Protein AF-0000000082577921 (afdb_homodimer)

InterPro domains:
  IPR001647 DNA-binding HTH domain, TetR-type [PF00440] (16-62)
  IPR001647 DNA-binding HTH domain, TetR-type [PR00455] (16-29)
  IPR001647 DNA-binding HTH domain, TetR-type [PR00455] (37-60)
  IPR001647 DNA-binding HTH domain, TetR-type [PS50977] (10-70)
  IPR009057 Homedomain-like superfamily [SSF46689] (1-70)
  IPR036271 Tetracyclin repressor-like, C-terminal domain superfamily [SSF48498] (94-189)
  IPR050109 HTH-type, TetR-like transcriptional regulator [PTHR30055] (5-192)

Nearest PDB structures (foldseek):
  2g3b-assembly1_B  TM=8.325E-01  e=2.783E-06  Rhodococcus jostii RHA1
  8fw8-assembly1_A  TM=7.664E-01  e=1.952E-04  Neisseria gonorrhoeae
  8fw8-assembly2_D  TM=7.445E-01  e=2.045E-04  Neisseria gonorrhoeae
  2d6y-assembly1_A  TM=6.571E-01  e=1.545E-04  Streptomyces coelicolor A3(2)
  6o6o-assembly1_B  TM=5.764E-01  e=5.454E-04  Mycobacterium tuberculosis

Foldseek 3Di:
DPDCPPVNLVVLLVLLLVLQVVQCLVPNDVRDDLVSSCVSSVHDSVVVCVNPVDSVSSVLVSLVVLLPQLDAADQPALLSNLVSLLSRQAVVLLPLSSLRRVVRLVVCCVVPVSSVVSVVVSLVVQLVRQLVSLVVCCVVVRWAVPFDSNVLSVVSSCLSNVSSNVCNVPSPDDSVVSSVVSSVSSCVRTPHD/DPDCPPVNLVVLLVLLLVLQVVQCLVPNDVRDDLVSSCVSSVHDSVVVCVNPVDPVSSVLVSLVVLLVQLDAADQPALLSNLVSLLSRQAVVLLPLSSLRNVVRLVVCCVVPVSSVVSVVVSLVVQLVRQLVSLVVCCVVVRWAVPFDSNVLSVVSSCLSNVSSNVCNVPSPDDSVVSSVVSSVSSCVRTPHD

Solvent-accessible surface area (backbone atoms only — not comparable to full-atom values): 19885 Å² total; per-residue (Å²): 126,86,74,73,44,75,62,53,51,50,50,50,49,49,47,46,39,54,25,38,51,51,39,28,43,73,57,24,69,87,67,46,45,70,66,56,29,24,62,66,52,70,48,51,69,68,62,48,49,74,76,32,88,39,68,64,55,44,51,48,49,38,51,52,50,58,58,63,67,40,64,83,79,46,47,88,40,66,66,44,28,27,50,32,48,35,60,39,64,41,56,72,34,54,50,49,41,45,14,41,36,53,42,44,51,47,47,47,20,68,82,28,68,69,48,22,51,50,51,44,51,53,51,48,49,51,21,49,49,45,16,51,32,43,46,51,26,30,75,69,65,68,23,30,80,83,47,56,32,67,56,51,8,51,52,50,44,19,34,48,45,5,50,36,55,46,29,34,61,48,54,87,62,58,65,67,58,51,44,50,50,43,38,49,54,49,45,46,61,29,49,65,130,124,85,73,73,45,73,62,54,49,51,50,50,50,50,46,46,39,53,26,37,52,51,40,29,43,74,57,24,70,87,68,46,46,70,66,56,31,23,63,67,50,69,49,51,70,69,63,46,48,76,77,33,91,40,70,65,55,44,51,50,49,39,53,51,51,59,58,63,67,39,65,82,78,46,48,90,39,66,68,45,28,24,49,32,47,36,62,39,65,42,56,73,33,56,50,49,41,44,14,41,35,52,41,44,50,47,46,48,20,68,82,28,67,69,47,23,51,50,51,46,51,52,51,49,50,50,21,49,48,45,16,50,34,44,46,51,26,30,75,69,65,68,23,30,80,83,48,56,31,66,56,51,8,52,52,50,45,18,33,49,45,5,51,36,56,46,29,34,61,49,55,87,62,56,65,67,58,53,45,51,49,43,38,49,53,50,44,46,60,30,47,64,131

Radius of gyration: 23.14 Å; Cα contacts (8 Å, |Δi|>4): 503; chains: 2; bounding box: 84×57×41 Å

Sequence (386 aa):
MPRLTEATAAKRRMHILDATAHCLFERGLLATSVDNVCTQAGISKGAFYSHFPSRDALIHAVTDMLAAELGPIEDGSIATLADSVFERRIAPALPPAHARFGIEVTAASTGDSGLRERNTANLERLRHAVEAAAHRLIAAGKARADADAATVGWLVQAHVMGVLCRNAVWPAQDAAALRRGTHLLLESLLAPVMPRLTEATAAKRRMHILDATAHCLFERGLLATSVDNVCTQAGISKGAFYSHFPSRDALIHAVTDMLAAELGPIEDGSIATLADSVFERRIAPALPPAHARFGIEVTAASTGDSGLRERNTANLERLRHAVEAAAHRLIAAGKARADADAATVGWLVQAHVMGVLCRNAVWPAQDAAALRRGTHLLLESLLAPV

pLDDT: mean 91.68, std 8.65, range [41.19, 98.38]

Structure (mmCIF, N/CA/C/O backbone):
data_AF-0000000082577921-model_v1
#
loop_
_entity.id
_entity.type
_entity.pdbx_description
1 polymer 'AcrR family transcriptional regulator'
#
loop_
_atom_site.group_PDB
_atom_site.id
_atom_site.type_symbol
_atom_site.label_atom_id
_atom_site.label_alt_id
_atom_site.label_comp_id
_atom_site.label_asym_id
_atom_site.label_entity_id
_atom_site.label_seq_id
_atom_site.pdbx_PDB_ins_code
_atom_site.Cartn_x
_atom_site.Cartn_y
_atom_site.Cartn_z
_atom_site.occupancy
_atom_site.B_iso_or_equiv
_atom_site.auth_seq_id
_atom_site.auth_comp_id
_atom_site.auth_asym_id
_atom_site.auth_atom_id
_atom_site.pdbx_PDB_model_num
ATOM 1 N N . MET A 1 1 ? 44 -20.891 -14.898 1 41.19 1 MET A N 1
ATOM 2 C CA . MET A 1 1 ? 42.781 -20.172 -15.273 1 41.19 1 MET A CA 1
ATOM 3 C C . MET A 1 1 ? 42.656 -18.875 -14.492 1 41.19 1 MET A C 1
ATOM 5 O O . MET A 1 1 ? 42.75 -18.875 -13.266 1 41.19 1 MET A O 1
ATOM 9 N N . PRO A 1 2 ? 43.031 -17.703 -14.812 1 48.19 2 PRO A N 1
ATOM 10 C CA . PRO A 1 2 ? 43.156 -16.516 -13.961 1 48.19 2 PRO A CA 1
ATOM 11 C C . PRO A 1 2 ? 42 -16.344 -12.992 1 48.19 2 PRO A C 1
ATOM 13 O O . PRO A 1 2 ? 40.844 -16.672 -13.328 1 48.19 2 PRO A O 1
ATOM 16 N N . ARG A 1 3 ? 42.156 -16.531 -11.703 1 49.5 3 ARG A N 1
ATOM 17 C CA . ARG A 1 3 ? 41.25 -16.359 -10.555 1 49.5 3 ARG A CA 1
ATOM 18 C C . ARG A 1 3 ? 40.344 -15.141 -10.742 1 49.5 3 ARG A C 1
ATOM 20 O O . ARG A 1 3 ? 40.844 -14.031 -10.969 1 49.5 3 ARG A O 1
ATOM 27 N N . LEU A 1 4 ? 39.094 -15.281 -11.359 1 59.53 4 LEU A N 1
ATOM 28 C CA . LEU A 1 4 ? 38.156 -14.164 -11.414 1 59.53 4 LEU A CA 1
ATOM 29 C C . LEU A 1 4 ? 38.375 -13.211 -10.242 1 59.53 4 LEU A C 1
ATOM 31 O O . LEU A 1 4 ? 38.25 -13.609 -9.078 1 59.53 4 LEU A O 1
ATOM 35 N N . THR A 1 5 ? 39.094 -12.172 -10.406 1 65.75 5 THR A N 1
ATOM 36 C CA . THR A 1 5 ? 39.312 -11.18 -9.359 1 65.75 5 THR A CA 1
ATOM 37 C C . THR A 1 5 ? 37.969 -10.781 -8.719 1 65.75 5 THR A C 1
ATOM 39 O O . THR A 1 5 ? 36.906 -10.969 -9.305 1 65.75 5 THR A O 1
ATOM 42 N N . GLU A 1 6 ? 38.125 -10.688 -7.387 1 71.69 6 GLU A N 1
ATOM 43 C CA . GLU A 1 6 ? 36.969 -10.242 -6.594 1 71.69 6 GLU A CA 1
ATOM 44 C C . GLU A 1 6 ? 36.188 -9.148 -7.312 1 71.69 6 GLU A C 1
ATOM 46 O O . GLU A 1 6 ? 34.969 -9.125 -7.273 1 71.69 6 GLU A O 1
ATOM 51 N N . ALA A 1 7 ? 36.875 -8.43 -8.07 1 75.12 7 ALA A N 1
ATOM 52 C CA . ALA A 1 7 ? 36.25 -7.316 -8.797 1 75.12 7 ALA A CA 1
ATOM 53 C C . ALA A 1 7 ? 35.438 -7.82 -9.984 1 75.12 7 ALA A C 1
ATOM 55 O O . ALA A 1 7 ? 34.344 -7.297 -10.266 1 75.12 7 ALA A O 1
ATOM 56 N N . THR A 1 8 ? 36 -8.703 -10.656 1 76.44 8 THR A N 1
ATOM 57 C CA . THR A 1 8 ? 35.312 -9.273 -11.805 1 76.44 8 THR A CA 1
ATOM 58 C C . THR A 1 8 ? 34.031 -10 -11.359 1 76.44 8 THR A C 1
ATOM 60 O O . THR A 1 8 ? 33 -9.883 -12.008 1 76.44 8 THR A O 1
ATOM 63 N N . ALA A 1 9 ? 34.188 -10.711 -10.289 1 82 9 ALA A N 1
ATOM 64 C CA . ALA A 1 9 ? 33.062 -11.43 -9.742 1 82 9 ALA A CA 1
ATOM 65 C C . ALA A 1 9 ? 31.953 -10.469 -9.32 1 82 9 ALA A C 1
ATOM 67 O O . ALA A 1 9 ? 30.766 -10.734 -9.555 1 82 9 ALA A O 1
ATOM 68 N N . ALA A 1 10 ? 32.406 -9.359 -8.773 1 85.62 10 ALA A N 1
ATOM 69 C CA . ALA A 1 10 ? 31.453 -8.344 -8.344 1 85.62 10 ALA A CA 1
ATOM 70 C C . ALA A 1 10 ? 30.766 -7.703 -9.539 1 85.62 10 ALA A C 1
ATOM 72 O O . ALA A 1 10 ? 29.562 -7.426 -9.5 1 85.62 10 ALA A O 1
ATOM 73 N N . LYS A 1 11 ? 31.438 -7.539 -10.523 1 89.12 11 LYS A N 1
ATOM 74 C CA . LYS A 1 11 ? 30.875 -6.961 -11.742 1 89.12 11 LYS A CA 1
ATOM 75 C C . LYS A 1 11 ? 29.875 -7.91 -12.391 1 89.12 11 LYS A C 1
ATOM 77 O O . LYS A 1 11 ? 28.812 -7.473 -12.859 1 89.12 11 LYS A O 1
ATOM 82 N N . ARG A 1 12 ? 30.188 -9.148 -12.391 1 89.69 12 ARG A N 1
ATOM 83 C CA . ARG A 1 12 ? 29.297 -10.148 -12.961 1 89.69 12 ARG A CA 1
ATOM 84 C C . ARG A 1 12 ? 28.016 -10.266 -12.141 1 89.69 12 ARG A C 1
ATOM 86 O O . ARG A 1 12 ? 26.922 -10.359 -12.695 1 89.69 12 ARG A O 1
ATOM 93 N N . ARG A 1 13 ? 28.266 -10.242 -10.93 1 93.06 13 ARG A N 1
ATOM 94 C CA . ARG A 1 13 ? 27.109 -10.312 -10.039 1 93.06 13 ARG A CA 1
ATOM 95 C C . ARG A 1 13 ? 26.156 -9.141 -10.281 1 93.06 13 ARG A C 1
ATOM 97 O O . ARG A 1 13 ? 24.938 -9.328 -10.375 1 93.06 13 ARG A O 1
ATOM 104 N N . MET A 1 14 ? 26.734 -7.957 -10.406 1 94.38 14 MET A N 1
ATOM 105 C CA . MET A 1 14 ? 25.922 -6.766 -10.664 1 94.38 14 MET A CA 1
ATOM 106 C C . MET A 1 14 ? 25.234 -6.863 -12.016 1 94.38 14 MET A C 1
ATOM 108 O O . MET A 1 14 ? 24.094 -6.434 -12.164 1 94.38 14 MET A O 1
ATOM 112 N N . HIS A 1 15 ? 25.891 -7.41 -12.891 1 95.5 15 HIS A N 1
ATOM 113 C CA . HIS A 1 15 ? 25.312 -7.625 -14.211 1 95.5 15 HIS A CA 1
ATOM 114 C C . HIS A 1 15 ? 24.094 -8.531 -14.133 1 95.5 15 HIS A C 1
ATOM 116 O O . HIS A 1 15 ? 23.062 -8.242 -14.75 1 95.5 15 HIS A O 1
ATOM 122 N N . ILE A 1 16 ? 24.203 -9.547 -13.391 1 96.44 16 ILE A N 1
ATOM 123 C CA . ILE A 1 16 ? 23.109 -10.484 -13.211 1 96.44 16 ILE A CA 1
ATOM 124 C C . ILE A 1 16 ? 21.953 -9.797 -12.484 1 96.44 16 ILE A C 1
ATOM 126 O O . ILE A 1 16 ? 20.797 -9.969 -12.859 1 96.44 16 ILE A O 1
ATOM 130 N N . LEU A 1 17 ? 22.297 -9.016 -11.523 1 97 17 LEU A N 1
ATOM 131 C CA . LEU A 1 17 ? 21.266 -8.312 -10.758 1 97 17 LEU A CA 1
ATOM 132 C C . LEU A 1 17 ? 20.531 -7.309 -11.641 1 97 17 LEU A C 1
ATOM 134 O O . LEU A 1 17 ? 19.297 -7.195 -11.562 1 97 17 LEU A O 1
ATOM 138 N N . ASP A 1 18 ? 21.25 -6.656 -12.484 1 96.75 18 ASP A N 1
ATOM 139 C CA . ASP A 1 18 ? 20.641 -5.699 -13.398 1 96.75 18 ASP A CA 1
ATOM 140 C C . ASP A 1 18 ? 19.703 -6.402 -14.383 1 96.75 18 ASP A C 1
ATOM 142 O O . ASP A 1 18 ? 18.594 -5.926 -14.648 1 96.75 18 ASP A O 1
ATOM 146 N N . ALA A 1 19 ? 20.125 -7.477 -14.867 1 97.25 19 ALA A N 1
ATOM 147 C CA . ALA A 1 19 ? 19.297 -8.281 -15.766 1 97.25 19 ALA A CA 1
ATOM 148 C C . ALA A 1 19 ? 18.047 -8.789 -15.055 1 97.25 19 ALA A C 1
ATOM 150 O O . ALA A 1 19 ? 16.969 -8.852 -15.656 1 97.25 19 ALA A O 1
ATOM 151 N N . THR A 1 20 ? 18.25 -9.195 -13.836 1 97 20 THR A N 1
ATOM 152 C CA . THR A 1 20 ? 17.141 -9.688 -13.047 1 97 20 THR A CA 1
ATOM 153 C C . THR A 1 20 ? 16.094 -8.586 -12.836 1 97 20 THR A C 1
ATOM 155 O O . THR A 1 20 ? 14.898 -8.812 -13.016 1 97 20 THR A O 1
ATOM 158 N N . ALA A 1 21 ? 16.578 -7.41 -12.484 1 95.94 21 ALA A N 1
ATOM 159 C CA . ALA A 1 21 ? 15.672 -6.277 -12.312 1 95.94 21 ALA A CA 1
ATOM 160 C C . ALA A 1 21 ? 14.867 -6.02 -13.578 1 95.94 21 ALA A C 1
ATOM 162 O O . ALA A 1 21 ? 13.656 -5.785 -13.516 1 95.94 21 ALA A O 1
ATOM 163 N N . HIS A 1 22 ? 15.508 -6.094 -14.664 1 95.88 22 HIS A N 1
ATOM 164 C CA . HIS A 1 22 ? 14.844 -5.91 -15.945 1 95.88 22 HIS A CA 1
ATOM 165 C C . HIS A 1 22 ? 13.734 -6.938 -16.141 1 95.88 22 HIS A C 1
ATOM 167 O O . HIS A 1 22 ? 12.609 -6.586 -16.5 1 95.88 22 HIS A O 1
ATOM 173 N N . CYS A 1 23 ? 14.008 -8.188 -15.891 1 96.31 23 CYS A N 1
ATOM 174 C CA . CYS A 1 23 ? 13.023 -9.25 -16.016 1 96.31 23 CYS A CA 1
ATOM 175 C C . CYS A 1 23 ? 11.852 -9.031 -15.07 1 96.31 23 CYS A C 1
ATOM 177 O O . CYS A 1 23 ? 10.695 -9.195 -15.453 1 96.31 23 CYS A O 1
ATOM 179 N N . LEU A 1 24 ? 12.188 -8.641 -13.891 1 94.56 24 LEU A N 1
ATOM 180 C CA . LEU A 1 24 ? 11.172 -8.453 -12.859 1 94.56 24 LEU A CA 1
ATOM 181 C C . LEU A 1 24 ? 10.234 -7.309 -13.227 1 94.56 24 LEU A C 1
ATOM 183 O O . LEU A 1 24 ? 9.016 -7.418 -13.055 1 94.56 24 LEU A O 1
ATOM 187 N N . PHE A 1 25 ? 10.758 -6.242 -13.734 1 92.56 25 PHE A N 1
ATOM 188 C CA . PHE A 1 25 ? 9.938 -5.098 -14.102 1 92.56 25 PHE A CA 1
ATOM 189 C C . PHE A 1 25 ? 9.141 -5.391 -15.367 1 92.56 25 PHE A C 1
ATOM 191 O O . PHE A 1 25 ? 8.008 -4.914 -15.523 1 92.56 25 PHE A O 1
ATOM 198 N N . GLU A 1 26 ? 9.641 -6.203 -16.188 1 91.06 26 GLU A N 1
ATOM 199 C CA . GLU A 1 26 ? 8.984 -6.523 -17.453 1 91.06 26 GLU A CA 1
ATOM 200 C C . GLU A 1 26 ? 7.906 -7.59 -17.25 1 91.06 26 GLU A C 1
ATOM 202 O O . GLU A 1 26 ? 6.805 -7.48 -17.797 1 91.06 26 GLU A O 1
ATOM 207 N N . ARG A 1 27 ? 8.234 -8.602 -16.406 1 90.94 27 ARG A N 1
ATOM 208 C CA . ARG A 1 27 ? 7.395 -9.797 -16.391 1 90.94 27 ARG A CA 1
ATOM 209 C C . ARG A 1 27 ? 6.668 -9.938 -15.047 1 90.94 27 ARG A C 1
ATOM 211 O O . ARG A 1 27 ? 5.645 -10.617 -14.961 1 90.94 27 ARG A O 1
ATOM 218 N N . GLY A 1 28 ? 7.277 -9.305 -14.094 1 90.19 28 GLY A N 1
ATOM 219 C CA . GLY A 1 28 ? 6.758 -9.523 -12.758 1 90.19 28 GLY A CA 1
ATOM 220 C C . GLY A 1 28 ? 7.512 -10.594 -11.992 1 90.19 28 GLY A C 1
ATOM 221 O O . GLY A 1 28 ? 8.297 -11.344 -12.578 1 90.19 28 GLY A O 1
ATOM 222 N N . LEU A 1 29 ? 7.25 -10.656 -10.68 1 91.06 29 LEU A N 1
ATOM 223 C CA . LEU A 1 29 ? 7.98 -11.547 -9.789 1 91.06 29 LEU A CA 1
ATOM 224 C C . LEU A 1 29 ? 7.66 -13.008 -10.102 1 91.06 29 LEU A C 1
ATOM 226 O O . LEU A 1 29 ? 8.57 -13.836 -10.211 1 91.06 29 LEU A O 1
ATOM 230 N N . LEU A 1 30 ? 6.395 -13.312 -10.281 1 85 30 LEU A N 1
ATOM 231 C CA . LEU A 1 30 ? 5.965 -14.695 -10.445 1 85 30 LEU A CA 1
ATOM 232 C C . LEU A 1 30 ? 6.391 -15.242 -11.805 1 85 30 LEU A C 1
ATOM 234 O O . LEU A 1 30 ? 6.738 -16.422 -11.93 1 85 30 LEU A O 1
ATOM 238 N N . ALA A 1 31 ? 6.438 -14.414 -12.75 1 89.5 31 ALA A N 1
ATOM 239 C CA . ALA A 1 31 ? 6.68 -14.844 -14.125 1 89.5 31 ALA A CA 1
ATOM 240 C C . ALA A 1 31 ? 8.172 -14.844 -14.445 1 89.5 31 ALA A C 1
ATOM 242 O O . ALA A 1 31 ? 8.586 -15.281 -15.523 1 89.5 31 ALA A O 1
ATOM 243 N N . THR A 1 32 ? 8.961 -14.344 -13.594 1 94.75 32 THR A N 1
ATOM 244 C CA . THR A 1 32 ? 10.398 -14.312 -13.836 1 94.75 32 THR A CA 1
ATOM 245 C C . THR A 1 32 ? 11.055 -15.602 -13.359 1 94.75 32 THR A C 1
ATOM 247 O O . THR A 1 32 ? 10.945 -15.969 -12.188 1 94.75 32 THR A O 1
ATOM 250 N N . SER A 1 33 ? 11.75 -16.297 -14.289 1 95.75 33 SER A N 1
ATOM 251 C CA . SER A 1 33 ? 12.469 -17.531 -13.984 1 95.75 33 SER A CA 1
ATOM 252 C C . SER A 1 33 ? 13.969 -17.344 -14.117 1 95.75 33 SER A C 1
ATOM 254 O O . SER A 1 33 ? 14.43 -16.328 -14.648 1 95.75 33 SER A O 1
ATOM 256 N N . VAL A 1 34 ? 14.648 -18.344 -13.57 1 96.12 34 VAL A N 1
ATOM 257 C CA . VAL A 1 34 ? 16.094 -18.344 -13.734 1 96.12 34 VAL A CA 1
ATOM 258 C C . VAL A 1 34 ? 16.453 -18.375 -15.219 1 96.12 34 VAL A C 1
ATOM 260 O O . VAL A 1 34 ? 17.375 -17.688 -15.656 1 96.12 34 VAL A O 1
ATOM 263 N N . ASP A 1 35 ? 15.648 -19.078 -15.984 1 96.88 35 ASP A N 1
ATOM 264 C CA . ASP A 1 35 ? 15.875 -19.141 -17.422 1 96.88 35 ASP A CA 1
ATOM 265 C C . ASP A 1 35 ? 15.719 -17.781 -18.062 1 96.88 35 ASP A C 1
ATOM 267 O O . ASP A 1 35 ? 16.516 -17.391 -18.922 1 96.88 35 ASP A O 1
ATOM 271 N N . ASN A 1 36 ? 14.719 -17.016 -17.719 1 96.94 36 ASN A N 1
ATOM 272 C CA . ASN A 1 36 ? 14.523 -15.664 -18.219 1 96.94 36 ASN A CA 1
ATOM 273 C C . ASN A 1 36 ? 15.734 -14.781 -17.938 1 96.94 36 ASN A C 1
ATOM 275 O O . ASN A 1 36 ? 16.188 -14.039 -18.812 1 96.94 36 ASN A O 1
ATOM 279 N N . VAL A 1 37 ? 16.219 -14.867 -16.719 1 97.44 37 VAL A N 1
ATOM 280 C CA . VAL A 1 37 ? 17.328 -14.031 -16.266 1 97.44 37 VAL A CA 1
ATOM 281 C C . VAL A 1 37 ? 18.609 -14.406 -17.031 1 97.44 37 VAL A C 1
ATOM 283 O O . VAL A 1 37 ? 19.344 -13.523 -17.469 1 97.44 37 VAL A O 1
ATOM 286 N N . CYS A 1 38 ? 18.828 -15.703 -17.172 1 97.62 38 CYS A N 1
ATOM 287 C CA . CYS A 1 38 ? 20 -16.156 -17.906 1 97.62 38 CYS A CA 1
ATOM 288 C C . CYS A 1 38 ? 19.984 -15.648 -19.344 1 97.62 38 CYS A C 1
ATOM 290 O O . CYS A 1 38 ? 21 -15.18 -19.859 1 97.62 38 CYS A O 1
ATOM 292 N N . THR A 1 39 ? 18.859 -15.773 -19.938 1 97.69 39 THR A N 1
ATOM 293 C CA . THR A 1 39 ? 18.688 -15.289 -21.312 1 97.69 39 THR A CA 1
ATOM 294 C C . THR A 1 39 ? 18.953 -13.781 -21.391 1 97.69 39 THR A C 1
ATOM 296 O O . THR A 1 39 ? 19.703 -13.32 -22.25 1 97.69 39 THR A O 1
ATOM 299 N N . GLN A 1 40 ? 18.391 -13.047 -20.5 1 96.75 40 GLN A N 1
ATOM 300 C CA . GLN A 1 40 ? 18.531 -11.594 -20.469 1 96.75 40 GLN A CA 1
ATOM 301 C C . GLN A 1 40 ? 19.984 -11.203 -20.203 1 96.75 40 GLN A C 1
ATOM 303 O O . GLN A 1 40 ? 20.484 -10.227 -20.781 1 96.75 40 GLN A O 1
ATOM 308 N N . ALA A 1 41 ? 20.656 -11.891 -19.328 1 96.56 41 ALA A N 1
ATOM 309 C CA . ALA A 1 41 ? 22.016 -11.578 -18.906 1 96.56 41 ALA A CA 1
ATOM 310 C C . ALA A 1 41 ? 23.031 -12.156 -19.906 1 96.56 41 ALA A C 1
ATOM 312 O O . ALA A 1 41 ? 24.219 -11.797 -19.875 1 96.56 41 ALA A O 1
ATOM 313 N N . GLY A 1 42 ? 22.594 -13.086 -20.75 1 97.38 42 GLY A N 1
ATOM 314 C CA . GLY A 1 42 ? 23.5 -13.727 -21.688 1 97.38 42 GLY A CA 1
ATOM 315 C C . GLY A 1 42 ? 24.469 -14.68 -21.031 1 97.38 42 GLY A C 1
ATOM 316 O O . GLY A 1 42 ? 25.656 -14.711 -21.375 1 97.38 42 GLY A O 1
ATOM 317 N N . ILE A 1 43 ? 24.047 -15.352 -20.109 1 95.69 43 ILE A N 1
ATOM 318 C CA . ILE A 1 43 ? 24.922 -16.281 -19.391 1 95.69 43 ILE A CA 1
ATOM 319 C C . ILE A 1 43 ? 24.25 -17.656 -19.312 1 95.69 43 ILE A C 1
ATOM 321 O O . ILE A 1 43 ? 23.047 -17.781 -19.516 1 95.69 43 ILE A O 1
ATOM 325 N N . SER A 1 44 ? 25.047 -18.656 -19 1 95.31 44 SER A N 1
ATOM 326 C CA . SER A 1 44 ? 24.531 -20 -18.828 1 95.31 44 SER A CA 1
ATOM 327 C C . SER A 1 44 ? 23.938 -20.203 -17.438 1 95.31 44 SER A C 1
ATOM 329 O O . SER A 1 44 ? 24.203 -19.422 -16.516 1 95.31 44 SER A O 1
ATOM 331 N N . LYS A 1 45 ? 23.094 -21.219 -17.266 1 95.25 45 LYS A N 1
ATOM 332 C CA . LYS A 1 45 ? 22.531 -21.578 -15.969 1 95.25 45 LYS A CA 1
ATOM 333 C C . LYS A 1 45 ? 23.641 -21.922 -14.977 1 95.25 45 LYS A C 1
ATOM 335 O O . LYS A 1 45 ? 23.531 -21.609 -13.789 1 95.25 45 LYS A O 1
ATOM 340 N N . GLY A 1 46 ? 24.672 -22.578 -15.453 1 93.94 46 GLY A N 1
ATOM 341 C CA . GLY A 1 46 ? 25.828 -22.891 -14.617 1 93.94 46 GLY A CA 1
ATOM 342 C C . GLY A 1 46 ? 26.5 -21.656 -14.047 1 93.94 46 GLY A C 1
ATOM 343 O O . GLY A 1 46 ? 26.812 -21.609 -12.852 1 93.94 46 GLY A O 1
ATOM 344 N N . ALA A 1 47 ? 26.75 -20.766 -14.93 1 92.25 47 ALA A N 1
ATOM 345 C CA . ALA A 1 47 ? 27.328 -19.484 -14.5 1 92.25 47 ALA A CA 1
ATOM 346 C C . ALA A 1 47 ? 26.422 -18.797 -13.484 1 92.25 47 ALA A C 1
ATOM 348 O O . ALA A 1 47 ? 26.922 -18.203 -12.516 1 92.25 47 ALA A O 1
ATOM 349 N N . PHE A 1 48 ? 25.094 -18.812 -13.703 1 94.38 48 PHE A N 1
ATOM 350 C CA . PHE A 1 48 ? 24.125 -18.25 -12.781 1 94.38 48 PHE A CA 1
ATOM 351 C C . PHE A 1 48 ? 24.281 -18.844 -11.391 1 94.38 48 PHE A C 1
ATOM 353 O O . PHE A 1 48 ? 24.406 -18.109 -10.398 1 94.38 48 PHE A O 1
ATOM 360 N N . TYR A 1 49 ? 24.328 -20.109 -11.297 1 94.38 49 TYR A N 1
ATOM 361 C CA . TYR A 1 49 ? 24.312 -20.797 -10.008 1 94.38 49 TYR A CA 1
ATOM 362 C C . TYR A 1 49 ? 25.672 -20.688 -9.312 1 94.38 49 TYR A C 1
ATOM 364 O O . TYR A 1 49 ? 25.781 -20.969 -8.117 1 94.38 49 TYR A O 1
ATOM 372 N N . SER A 1 50 ? 26.703 -20.281 -10.023 1 94 50 SER A N 1
ATOM 373 C CA . SER A 1 50 ? 27.969 -19.969 -9.375 1 94 50 SER A CA 1
ATOM 374 C C . SER A 1 50 ? 27.859 -18.703 -8.523 1 94 50 SER A C 1
ATOM 376 O O . SER A 1 50 ? 28.625 -18.531 -7.57 1 94 50 SER A O 1
ATOM 378 N N . HIS A 1 51 ? 26.875 -17.922 -8.852 1 94.31 51 HIS A N 1
ATOM 379 C CA . HIS A 1 51 ? 26.719 -16.656 -8.156 1 94.31 51 HIS A CA 1
ATOM 380 C C . HIS A 1 51 ? 25.531 -16.688 -7.195 1 94.31 51 HIS A C 1
ATOM 382 O O . HIS A 1 51 ? 25.562 -16.031 -6.152 1 94.31 51 HIS A O 1
ATOM 388 N N . PHE A 1 52 ? 24.469 -17.344 -7.605 1 96.38 52 PHE A N 1
ATOM 389 C CA . PHE A 1 52 ? 23.25 -17.391 -6.809 1 96.38 52 PHE A CA 1
ATOM 390 C C . PHE A 1 52 ? 22.766 -18.828 -6.656 1 96.38 52 PHE A C 1
ATOM 392 O O . PHE A 1 52 ? 22.484 -19.5 -7.648 1 96.38 52 PHE A O 1
ATOM 399 N N . PRO A 1 53 ? 22.625 -19.219 -5.438 1 95.12 53 PRO A N 1
ATOM 400 C CA . PRO A 1 53 ? 22.312 -20.625 -5.191 1 95.12 53 PRO A CA 1
ATOM 401 C C . PRO A 1 53 ? 20.859 -20.953 -5.516 1 95.12 53 PRO A C 1
ATOM 403 O O . PRO A 1 53 ? 20.5 -22.141 -5.613 1 95.12 53 PRO A O 1
ATOM 406 N N . SER A 1 54 ? 20.016 -19.906 -5.535 1 95.12 54 SER A N 1
ATOM 407 C CA . SER A 1 54 ? 18.609 -20.156 -5.82 1 95.12 54 SER A CA 1
ATOM 408 C C . SER A 1 54 ? 17.953 -18.906 -6.406 1 95.12 54 SER A C 1
ATOM 410 O O . SER A 1 54 ? 18.516 -17.812 -6.344 1 95.12 54 SER A O 1
ATOM 412 N N . ARG A 1 55 ? 16.812 -19.078 -6.938 1 94.5 55 ARG A N 1
ATOM 413 C CA . ARG A 1 55 ? 15.992 -17.969 -7.418 1 94.5 55 ARG A CA 1
ATOM 414 C C . ARG A 1 55 ? 15.656 -17 -6.281 1 94.5 55 ARG A C 1
ATOM 416 O O . ARG A 1 55 ? 15.711 -15.789 -6.457 1 94.5 55 ARG A O 1
ATOM 423 N N . ASP A 1 56 ? 15.383 -17.594 -5.125 1 94.25 56 ASP A N 1
ATOM 424 C CA . ASP A 1 56 ? 15.023 -16.766 -3.979 1 94.25 56 ASP A CA 1
ATOM 425 C C . ASP A 1 56 ? 16.203 -15.891 -3.553 1 94.25 56 ASP A C 1
ATOM 427 O O . ASP A 1 56 ? 16.016 -14.711 -3.24 1 94.25 56 ASP A O 1
ATOM 431 N N . ALA A 1 57 ? 17.281 -16.5 -3.551 1 95.75 57 ALA A N 1
ATOM 432 C CA . ALA A 1 57 ? 18.469 -15.727 -3.201 1 95.75 57 ALA A CA 1
ATOM 433 C C . ALA A 1 57 ? 18.688 -14.578 -4.18 1 95.75 57 ALA A C 1
ATOM 435 O O . ALA A 1 57 ? 19.109 -13.492 -3.781 1 95.75 57 ALA A O 1
ATOM 436 N N . LEU A 1 58 ? 18.422 -14.852 -5.414 1 96.12 58 LEU A N 1
ATOM 437 C CA . LEU A 1 58 ? 18.516 -13.828 -6.449 1 96.12 58 LEU A CA 1
ATOM 438 C C . LEU A 1 58 ? 17.516 -12.703 -6.195 1 96.12 58 LEU A C 1
ATOM 440 O O . LEU A 1 58 ? 17.859 -11.523 -6.254 1 96.12 58 LEU A O 1
ATOM 444 N N . ILE A 1 59 ? 16.344 -13.016 -5.855 1 95.62 59 ILE A N 1
ATOM 445 C CA . ILE A 1 59 ? 15.273 -12.047 -5.621 1 95.62 59 ILE A CA 1
ATOM 446 C C . ILE A 1 59 ? 15.617 -11.195 -4.398 1 95.62 59 ILE A C 1
ATOM 448 O O . ILE A 1 59 ? 15.43 -9.977 -4.414 1 95.62 59 ILE A O 1
ATOM 452 N N . HIS A 1 60 ? 16.078 -11.867 -3.4 1 96.25 60 HIS A N 1
ATOM 453 C CA . HIS A 1 60 ? 16.516 -11.133 -2.217 1 96.25 60 HIS A CA 1
ATOM 454 C C . HIS A 1 60 ? 17.594 -10.117 -2.561 1 96.25 60 HIS A C 1
ATOM 456 O O . HIS A 1 60 ? 17.516 -8.961 -2.146 1 96.25 60 HIS A O 1
ATOM 462 N N . ALA A 1 61 ? 18.5 -10.57 -3.348 1 96 61 ALA A N 1
ATOM 463 C CA . ALA A 1 61 ? 19.625 -9.719 -3.703 1 96 61 ALA A CA 1
ATOM 464 C C . ALA A 1 61 ? 19.188 -8.531 -4.551 1 96 61 ALA A C 1
ATOM 466 O O . ALA A 1 61 ? 19.672 -7.414 -4.371 1 96 61 ALA A O 1
ATOM 467 N N . VAL A 1 62 ? 18.312 -8.75 -5.445 1 95.94 62 VAL A N 1
ATOM 468 C CA . VAL A 1 62 ? 17.828 -7.668 -6.293 1 95.94 62 VAL A CA 1
ATOM 469 C C . VAL A 1 62 ? 17.016 -6.68 -5.449 1 95.94 62 VAL A C 1
ATOM 471 O O . VAL A 1 62 ? 17.109 -5.465 -5.656 1 95.94 62 VAL A O 1
ATOM 474 N N . THR A 1 63 ? 16.234 -7.168 -4.539 1 94.5 63 THR A N 1
ATOM 475 C CA . THR A 1 63 ? 15.469 -6.309 -3.635 1 94.5 63 THR A CA 1
ATOM 476 C C . THR A 1 63 ? 16.406 -5.414 -2.83 1 94.5 63 THR A C 1
ATOM 478 O O . THR A 1 63 ? 16.172 -4.211 -2.705 1 94.5 63 THR A O 1
ATOM 481 N N . ASP A 1 64 ? 17.484 -6.004 -2.346 1 95.06 64 ASP A N 1
ATOM 482 C CA . ASP A 1 64 ? 18.5 -5.242 -1.61 1 95.06 64 ASP A CA 1
ATOM 483 C C . ASP A 1 64 ? 19.125 -4.172 -2.494 1 95.06 64 ASP A C 1
ATOM 485 O O . ASP A 1 64 ? 19.312 -3.033 -2.061 1 95.06 64 ASP A O 1
ATOM 489 N N . MET A 1 65 ? 19.422 -4.562 -3.672 1 94.44 65 MET A N 1
ATOM 490 C CA . MET A 1 65 ? 20.062 -3.645 -4.609 1 94.44 65 MET A CA 1
ATOM 491 C C . MET A 1 65 ? 19.156 -2.457 -4.914 1 94.44 65 MET A C 1
ATOM 493 O O . MET A 1 65 ? 19.594 -1.307 -4.855 1 94.44 65 MET A O 1
ATOM 497 N N . LEU A 1 66 ? 17.938 -2.689 -5.215 1 93 66 LEU A N 1
ATOM 498 C CA . LEU A 1 66 ? 17 -1.637 -5.562 1 93 66 LEU A CA 1
ATOM 499 C C . LEU A 1 66 ? 16.766 -0.704 -4.383 1 93 66 LEU A C 1
ATOM 501 O O . LEU A 1 66 ? 16.656 0.512 -4.555 1 93 66 LEU A O 1
ATOM 505 N N . ALA A 1 67 ? 16.719 -1.25 -3.191 1 91.81 67 ALA A N 1
ATOM 506 C CA . ALA A 1 67 ? 16.562 -0.442 -1.984 1 91.81 67 ALA A CA 1
ATOM 507 C C . ALA A 1 67 ? 17.781 0.464 -1.773 1 91.81 67 ALA A C 1
ATOM 509 O O . ALA A 1 67 ? 17.641 1.627 -1.392 1 91.81 67 ALA A O 1
ATOM 510 N N . ALA A 1 68 ? 18.906 -0.061 -2.002 1 91.19 68 ALA A N 1
ATOM 511 C CA . ALA A 1 68 ? 20.141 0.679 -1.796 1 91.19 68 ALA A CA 1
ATOM 512 C C . ALA A 1 68 ? 20.25 1.845 -2.773 1 91.19 68 ALA A C 1
ATOM 514 O O . ALA A 1 68 ? 20.906 2.852 -2.479 1 91.19 68 ALA A O 1
ATOM 515 N N . GLU A 1 69 ? 19.562 1.787 -3.861 1 90.94 69 GLU A N 1
ATOM 516 C CA . GLU A 1 69 ? 19.625 2.803 -4.906 1 90.94 69 GLU A CA 1
ATOM 517 C C . GLU A 1 69 ? 18.797 4.031 -4.539 1 90.94 69 GLU A C 1
ATOM 519 O O . GLU A 1 69 ? 18.969 5.102 -5.133 1 90.94 69 GLU A O 1
ATOM 524 N N . LEU A 1 70 ? 17.906 3.996 -3.602 1 89.5 70 LEU A N 1
ATOM 525 C CA . LEU A 1 70 ? 17 5.094 -3.273 1 89.5 70 LEU A CA 1
ATOM 526 C C . LEU A 1 70 ? 17.75 6.238 -2.604 1 89.5 70 LEU A C 1
ATOM 528 O O . LEU A 1 70 ? 17.344 7.395 -2.701 1 89.5 70 LEU A O 1
ATOM 532 N N . GLY A 1 71 ? 18.938 6.016 -1.955 1 88.44 71 GLY A N 1
ATOM 533 C CA . GLY A 1 71 ? 19.766 7.07 -1.397 1 88.44 71 GLY A CA 1
ATOM 534 C C . GLY A 1 71 ? 19.234 7.617 -0.087 1 88.44 71 GLY A C 1
ATOM 535 O O . GLY A 1 71 ? 18.172 7.211 0.375 1 88.44 71 GLY A O 1
ATOM 536 N N . PRO A 1 72 ? 19.906 8.516 0.514 1 92 72 PRO A N 1
ATOM 537 C CA . PRO A 1 72 ? 19.531 9.07 1.819 1 92 72 PRO A CA 1
ATOM 538 C C . PRO A 1 72 ? 18.469 10.156 1.719 1 92 72 PRO A C 1
ATOM 540 O O . PRO A 1 72 ? 18.328 10.805 0.678 1 92 72 PRO A O 1
ATOM 543 N N . ILE A 1 73 ? 17.734 10.328 2.818 1 94.62 73 ILE A N 1
ATOM 544 C CA . ILE A 1 73 ? 16.734 11.383 2.953 1 94.62 73 ILE A CA 1
ATOM 545 C C . ILE A 1 73 ? 17.406 12.672 3.418 1 94.62 73 ILE A C 1
ATOM 547 O O . ILE A 1 73 ? 18.188 12.664 4.367 1 94.62 73 ILE A O 1
ATOM 551 N N . GLU A 1 74 ? 17.078 13.734 2.717 1 92.44 74 GLU A N 1
ATOM 552 C CA . GLU A 1 74 ? 17.625 15.047 3.055 1 92.44 74 GLU A CA 1
ATOM 553 C C . GLU A 1 74 ? 16.672 15.812 3.979 1 92.44 74 GLU A C 1
ATOM 555 O O . GLU A 1 74 ? 15.469 15.57 3.975 1 92.44 74 GLU A O 1
ATOM 560 N N . ASP A 1 75 ? 17.297 16.719 4.809 1 90.25 75 ASP A N 1
ATOM 561 C CA . ASP A 1 75 ? 16.469 17.344 5.828 1 90.25 75 ASP A CA 1
ATOM 562 C C . ASP A 1 75 ? 16.891 18.797 6.055 1 90.25 75 ASP A C 1
ATOM 564 O O . ASP A 1 75 ? 16.828 19.297 7.18 1 90.25 75 ASP A O 1
ATOM 568 N N . GLY A 1 76 ? 17.359 19.484 5.027 1 94.06 76 GLY A N 1
ATOM 569 C CA . GLY A 1 76 ? 17.75 20.875 5.156 1 94.06 76 GLY A CA 1
ATOM 570 C C . GLY A 1 76 ? 16.609 21.797 5.516 1 94.06 76 GLY A C 1
ATOM 571 O O . GLY A 1 76 ? 16.812 22.875 6.09 1 94.06 76 GLY A O 1
ATOM 572 N N . SER A 1 77 ? 15.461 21.562 5.094 1 97.75 77 SER A N 1
ATOM 573 C CA . SER A 1 77 ? 14.188 22.234 5.359 1 97.75 77 SER A CA 1
ATOM 574 C C . SER A 1 77 ? 13.016 21.266 5.207 1 97.75 77 SER A C 1
ATOM 576 O O . SER A 1 77 ? 13.195 20.141 4.758 1 97.75 77 SER A O 1
ATOM 578 N N . ILE A 1 78 ? 11.875 21.734 5.629 1 98.12 78 ILE A N 1
ATOM 579 C CA . ILE A 1 78 ? 10.68 20.938 5.43 1 98.12 78 ILE A CA 1
ATOM 580 C C . ILE A 1 78 ? 10.484 20.656 3.939 1 98.12 78 ILE A C 1
ATOM 582 O O . ILE A 1 78 ? 10.18 19.531 3.539 1 98.12 78 ILE A O 1
ATOM 586 N N . ALA A 1 79 ? 10.711 21.703 3.148 1 97.94 79 ALA A N 1
ATOM 587 C CA . ALA A 1 79 ? 10.562 21.578 1.701 1 97.94 79 ALA A CA 1
ATOM 588 C C . ALA A 1 79 ? 11.57 20.578 1.133 1 97.94 79 ALA A C 1
ATOM 590 O O . ALA A 1 79 ? 11.234 19.766 0.275 1 97.94 79 ALA A O 1
ATOM 591 N N . THR A 1 80 ? 12.773 20.656 1.594 1 98.06 80 THR A N 1
ATOM 592 C CA . THR A 1 80 ? 13.812 19.734 1.125 1 98.06 80 THR A CA 1
ATOM 593 C C . THR A 1 80 ? 13.5 18.312 1.558 1 98.06 80 THR A C 1
ATOM 595 O O . THR A 1 80 ? 13.742 17.359 0.809 1 98.06 80 THR A O 1
ATOM 598 N N . LEU A 1 81 ? 13.031 18.172 2.764 1 98.38 81 LEU A N 1
ATOM 599 C CA . LEU A 1 81 ? 12.617 16.859 3.242 1 98.38 81 LEU A CA 1
ATOM 600 C C . LEU A 1 81 ? 11.5 16.297 2.365 1 98.38 81 LEU A C 1
ATOM 602 O O . LEU A 1 81 ? 11.578 15.141 1.93 1 98.38 81 LEU A O 1
ATOM 606 N N . ALA A 1 82 ? 10.5 17.109 2.049 1 98.38 82 ALA A N 1
ATOM 607 C CA . ALA A 1 82 ? 9.383 16.688 1.209 1 98.38 82 ALA A CA 1
ATOM 608 C C . ALA A 1 82 ? 9.859 16.312 -0.19 1 98.38 82 ALA A C 1
ATOM 610 O O . ALA A 1 82 ? 9.461 15.273 -0.73 1 98.38 82 ALA A O 1
ATOM 611 N N . ASP A 1 83 ? 10.695 17.094 -0.741 1 98.06 83 ASP A N 1
ATOM 612 C CA . ASP A 1 83 ? 11.25 16.828 -2.062 1 98.06 83 ASP A CA 1
ATOM 613 C C . ASP A 1 83 ? 12.047 15.523 -2.061 1 98.06 83 ASP A C 1
ATOM 615 O O . ASP A 1 83 ? 11.953 14.727 -2.998 1 98.06 83 ASP A O 1
ATOM 619 N N . SER A 1 84 ? 12.82 15.375 -1.071 1 97.88 84 SER A N 1
ATOM 620 C CA . SER A 1 84 ? 13.648 14.18 -0.965 1 97.88 84 SER A CA 1
ATOM 621 C C . SER A 1 84 ? 12.789 12.922 -0.87 1 97.88 84 SER A C 1
ATOM 623 O O . SER A 1 84 ? 13.078 11.914 -1.521 1 97.88 84 SER A O 1
ATOM 625 N N . VAL A 1 85 ? 11.773 12.969 -0.045 1 97.94 85 VAL A N 1
ATOM 626 C CA . VAL A 1 85 ? 10.852 11.852 0.082 1 97.94 85 VAL A CA 1
ATOM 627 C C . VAL A 1 85 ? 10.211 11.547 -1.272 1 97.94 85 VAL A C 1
ATOM 629 O O . VAL A 1 85 ? 10.188 10.398 -1.711 1 97.94 85 VAL A O 1
ATOM 632 N N . PHE A 1 86 ? 9.734 12.57 -1.961 1 97.25 86 PHE A N 1
ATOM 633 C CA . PHE A 1 86 ? 9.086 12.375 -3.252 1 97.25 86 PHE A CA 1
ATOM 634 C C . PHE A 1 86 ? 10.07 11.828 -4.273 1 97.25 86 PHE A C 1
ATOM 636 O O . PHE A 1 86 ? 9.805 10.812 -4.926 1 97.25 86 PHE A O 1
ATOM 643 N N . GLU A 1 87 ? 11.219 12.398 -4.406 1 96.81 87 GLU A N 1
ATOM 644 C CA . GLU A 1 87 ? 12.18 12.086 -5.465 1 96.81 87 GLU A CA 1
ATOM 645 C C . GLU A 1 87 ? 12.82 10.719 -5.234 1 96.81 87 GLU A C 1
ATOM 647 O O . GLU A 1 87 ? 13.133 10.008 -6.191 1 96.81 87 GLU A O 1
ATOM 652 N N . ARG A 1 88 ? 12.953 10.336 -4.031 1 95.88 88 ARG A N 1
ATOM 653 C CA . ARG A 1 88 ? 13.742 9.148 -3.744 1 95.88 88 ARG A CA 1
ATOM 654 C C . ARG A 1 88 ? 12.836 7.945 -3.473 1 95.88 88 ARG A C 1
ATOM 656 O O . ARG A 1 88 ? 13.242 6.801 -3.684 1 95.88 88 ARG A O 1
ATOM 663 N N . ARG A 1 89 ? 11.672 8.195 -3.041 1 95.81 89 ARG A N 1
ATOM 664 C CA . ARG A 1 89 ? 10.859 7.066 -2.598 1 95.81 89 ARG A CA 1
ATOM 665 C C . ARG A 1 89 ? 9.602 6.93 -3.441 1 95.81 89 ARG A C 1
ATOM 667 O O . ARG A 1 89 ? 9.078 5.828 -3.617 1 95.81 89 ARG A O 1
ATOM 674 N N . ILE A 1 90 ? 9.062 8.031 -4.027 1 95.25 90 ILE A N 1
ATOM 675 C CA . ILE A 1 90 ? 7.801 7.984 -4.754 1 95.25 90 ILE A CA 1
ATOM 676 C C . ILE A 1 90 ? 8.07 7.988 -6.258 1 95.25 90 ILE A C 1
ATOM 678 O O . ILE A 1 90 ? 7.645 7.074 -6.969 1 95.25 90 ILE A O 1
ATOM 682 N N . ALA A 1 91 ? 8.844 8.898 -6.742 1 94.31 91 ALA A N 1
ATOM 683 C CA . ALA A 1 91 ? 9.062 9.109 -8.172 1 94.31 91 ALA A CA 1
ATOM 684 C C . ALA A 1 91 ? 9.609 7.852 -8.836 1 94.31 91 ALA A C 1
ATOM 686 O O . ALA A 1 91 ? 9.141 7.453 -9.906 1 94.31 91 ALA A O 1
ATOM 687 N N . PRO A 1 92 ? 10.555 7.141 -8.219 1 91.12 92 PRO A N 1
ATOM 688 C CA . PRO A 1 92 ? 11.109 5.949 -8.859 1 91.12 92 PRO A CA 1
ATOM 689 C C . PRO A 1 92 ? 10.078 4.832 -9.023 1 91.12 92 PRO A C 1
ATOM 691 O O . PRO A 1 92 ? 10.266 3.928 -9.844 1 91.12 92 PRO A O 1
ATOM 694 N N . ALA A 1 93 ? 9.031 4.887 -8.273 1 86.88 93 ALA A N 1
ATOM 695 C CA . ALA A 1 93 ? 8.039 3.811 -8.266 1 86.88 93 ALA A CA 1
ATOM 696 C C . ALA A 1 93 ? 6.836 4.168 -9.133 1 86.88 93 ALA A C 1
ATOM 698 O O . ALA A 1 93 ? 5.887 3.387 -9.242 1 86.88 93 ALA A O 1
ATOM 699 N N . LEU A 1 94 ? 6.801 5.32 -9.734 1 89.94 94 LEU A N 1
ATOM 700 C CA . LEU A 1 94 ? 5.648 5.789 -10.492 1 89.94 94 LEU A CA 1
ATOM 701 C C . LEU A 1 94 ? 5.469 4.969 -11.766 1 89.94 94 LEU A C 1
ATOM 703 O O . LEU A 1 94 ? 4.336 4.707 -12.188 1 89.94 94 LEU A O 1
ATOM 707 N N . PRO A 1 95 ? 6.586 4.508 -12.383 1 88.81 95 PRO A N 1
ATOM 708 C CA . PRO A 1 95 ? 6.324 3.607 -13.508 1 88.81 95 PRO A CA 1
ATOM 709 C C . PRO A 1 95 ? 5.531 2.369 -13.094 1 88.81 95 PRO A C 1
ATOM 711 O O . PRO A 1 95 ? 5.867 1.713 -12.109 1 88.81 95 PRO A O 1
ATOM 714 N N . PRO A 1 96 ? 4.543 2.043 -13.836 1 84.56 96 PRO A N 1
ATOM 715 C CA . PRO A 1 96 ? 3.623 0.976 -13.438 1 84.56 96 PRO A CA 1
ATOM 716 C C . PRO A 1 96 ? 4.34 -0.344 -13.156 1 84.56 96 PRO A C 1
ATOM 718 O O . PRO A 1 96 ? 3.977 -1.062 -12.219 1 84.56 96 PRO A O 1
ATOM 721 N N . ALA A 1 97 ? 5.332 -0.598 -13.914 1 86.62 97 ALA A N 1
ATOM 722 C CA . ALA A 1 97 ? 6.074 -1.843 -13.727 1 86.62 97 ALA A CA 1
ATOM 723 C C . ALA A 1 97 ? 6.766 -1.875 -12.367 1 86.62 97 ALA A C 1
ATOM 725 O O . ALA A 1 97 ? 6.871 -2.934 -11.742 1 86.62 97 ALA A O 1
ATOM 726 N N . HIS A 1 98 ? 7.234 -0.732 -11.922 1 89.19 98 HIS A N 1
ATOM 727 C CA . HIS A 1 98 ? 7.914 -0.651 -10.633 1 89.19 98 HIS A CA 1
ATOM 728 C C . HIS A 1 98 ? 6.926 -0.797 -9.477 1 89.19 98 HIS A C 1
ATOM 730 O O . HIS A 1 98 ? 7.207 -1.488 -8.5 1 89.19 98 HIS A O 1
ATOM 736 N N . ALA A 1 99 ? 5.801 -0.162 -9.656 1 87.94 99 ALA A N 1
ATOM 737 C CA . ALA A 1 99 ? 4.754 -0.274 -8.648 1 87.94 99 ALA A CA 1
ATOM 738 C C . ALA A 1 99 ? 4.262 -1.713 -8.523 1 87.94 99 ALA A C 1
ATOM 740 O O . ALA A 1 99 ? 4.094 -2.227 -7.414 1 87.94 99 ALA A O 1
ATOM 741 N N . ARG A 1 100 ? 4.07 -2.305 -9.648 1 86.44 100 ARG A N 1
ATOM 742 C CA . ARG A 1 100 ? 3.635 -3.697 -9.672 1 86.44 100 ARG A CA 1
ATOM 743 C C . ARG A 1 100 ? 4.633 -4.594 -8.945 1 86.44 100 ARG A C 1
ATOM 745 O O . ARG A 1 100 ? 4.242 -5.438 -8.133 1 86.44 100 ARG A O 1
ATOM 752 N N . PHE A 1 101 ? 5.859 -4.383 -9.25 1 88.94 101 PHE A N 1
ATOM 753 C CA . PHE A 1 101 ? 6.902 -5.172 -8.602 1 88.94 101 PHE A CA 1
ATOM 754 C C . PHE A 1 101 ? 6.859 -4.984 -7.086 1 88.94 101 PHE A C 1
ATOM 756 O O . PHE A 1 101 ? 6.922 -5.957 -6.332 1 88.94 101 PHE A O 1
ATOM 763 N N . GLY A 1 102 ? 6.73 -3.754 -6.656 1 89.88 102 GLY A N 1
ATOM 764 C CA . GLY A 1 102 ? 6.66 -3.465 -5.23 1 89.88 102 GLY A CA 1
ATOM 765 C C . GLY A 1 102 ? 5.523 -4.188 -4.531 1 89.88 102 GLY A C 1
ATOM 766 O O . GLY A 1 102 ? 5.715 -4.766 -3.459 1 89.88 102 GLY A O 1
ATOM 767 N N . ILE A 1 103 ? 4.438 -4.211 -5.113 1 90.31 103 ILE A N 1
ATOM 768 C CA . ILE A 1 103 ? 3.262 -4.836 -4.512 1 90.31 103 ILE A CA 1
ATOM 769 C C . ILE A 1 103 ? 3.414 -6.355 -4.535 1 90.31 103 ILE A C 1
ATOM 771 O O . ILE A 1 103 ? 3.012 -7.039 -3.59 1 90.31 103 ILE A O 1
ATOM 775 N N . GLU A 1 104 ? 3.951 -6.879 -5.59 1 89.62 104 GLU A N 1
ATOM 776 C CA . GLU A 1 104 ? 4.168 -8.32 -5.68 1 89.62 104 GLU A CA 1
ATOM 777 C C . GLU A 1 104 ? 5.152 -8.797 -4.617 1 89.62 104 GLU A C 1
ATOM 779 O O . GLU A 1 104 ? 4.957 -9.852 -4.008 1 89.62 104 GLU A O 1
ATOM 784 N N . VAL A 1 105 ? 6.176 -8.008 -4.465 1 90.88 105 VAL A N 1
ATOM 785 C CA . VAL A 1 105 ? 7.152 -8.344 -3.436 1 90.88 105 VAL A CA 1
ATOM 786 C C . VAL A 1 105 ? 6.488 -8.297 -2.061 1 90.88 105 VAL A C 1
ATOM 788 O O . VAL A 1 105 ? 6.758 -9.148 -1.209 1 90.88 105 VAL A O 1
ATOM 791 N N . THR A 1 106 ? 5.68 -7.332 -1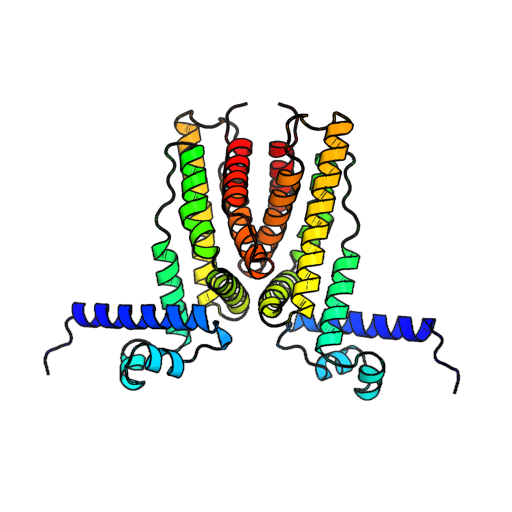.853 1 90.38 106 THR A N 1
ATOM 792 C CA . THR A 1 106 ? 4.953 -7.207 -0.595 1 90.38 106 THR A CA 1
ATOM 793 C C . THR A 1 106 ? 4.055 -8.414 -0.365 1 90.38 106 THR A C 1
ATOM 795 O O . THR A 1 106 ? 4.066 -9.016 0.713 1 90.38 106 THR A O 1
ATOM 798 N N . ALA A 1 107 ? 3.389 -8.781 -1.365 1 86.88 107 ALA A N 1
ATOM 799 C CA . ALA A 1 107 ? 2.52 -9.953 -1.261 1 86.88 107 ALA A CA 1
ATOM 800 C C . ALA A 1 107 ? 3.33 -11.219 -0.986 1 86.88 107 ALA A C 1
ATOM 802 O O . ALA A 1 107 ? 2.955 -12.031 -0.138 1 86.88 107 ALA A O 1
ATOM 803 N N . ALA A 1 108 ? 4.434 -11.375 -1.641 1 88.06 108 ALA A N 1
ATOM 804 C CA . ALA A 1 108 ? 5.27 -12.57 -1.523 1 88.06 108 ALA A CA 1
ATOM 805 C C . ALA A 1 108 ? 5.906 -12.656 -0.14 1 88.06 108 ALA A C 1
ATOM 807 O O . ALA A 1 108 ? 6.301 -13.734 0.302 1 88.06 108 ALA A O 1
ATOM 808 N N . SER A 1 109 ? 6.078 -11.555 0.464 1 88.56 109 SER A N 1
ATOM 809 C CA . SER A 1 109 ? 6.703 -11.492 1.781 1 88.56 109 SER A CA 1
ATOM 810 C C . SER A 1 109 ? 5.898 -12.281 2.811 1 88.56 109 SER A C 1
ATOM 812 O O . SER A 1 109 ? 6.441 -12.719 3.828 1 88.56 109 SER A O 1
ATOM 814 N N . THR A 1 110 ? 4.676 -12.406 2.615 1 81.56 110 THR A N 1
ATOM 815 C CA . THR A 1 110 ? 3.83 -13.141 3.551 1 81.56 110 THR A CA 1
ATOM 816 C C . THR A 1 110 ? 4.254 -14.609 3.629 1 81.56 110 THR A C 1
ATOM 818 O O . THR A 1 110 ? 4.133 -15.234 4.684 1 81.56 110 THR A O 1
ATOM 821 N N . GLY A 1 111 ? 4.785 -15.195 2.545 1 82.56 111 GLY A N 1
ATOM 822 C CA . GLY A 1 111 ? 5.184 -16.594 2.506 1 82.56 111 GLY A CA 1
ATOM 823 C C . GLY A 1 111 ? 6.688 -16.781 2.434 1 82.56 111 GLY A C 1
ATOM 824 O O . GLY A 1 111 ? 7.168 -17.922 2.346 1 82.56 111 GLY A O 1
ATOM 825 N N . ASP A 1 112 ? 7.402 -15.68 2.475 1 90.19 112 ASP A N 1
ATOM 826 C CA . ASP A 1 112 ? 8.859 -15.688 2.371 1 90.19 112 ASP A CA 1
ATOM 827 C C . ASP A 1 112 ? 9.492 -14.828 3.469 1 90.19 112 ASP A C 1
ATOM 829 O O . ASP A 1 112 ? 9.586 -13.609 3.336 1 90.19 112 ASP A O 1
ATOM 833 N N . SER A 1 113 ? 10.016 -15.508 4.473 1 90.75 113 SER A N 1
ATOM 834 C CA . SER A 1 113 ? 10.539 -14.797 5.637 1 90.75 113 SER A CA 1
ATOM 835 C C . SER A 1 113 ? 11.727 -13.922 5.262 1 90.75 113 SER A C 1
ATOM 837 O O . SER A 1 113 ? 11.93 -12.859 5.848 1 90.75 113 SER A O 1
ATOM 839 N N . GLY A 1 114 ? 12.484 -14.398 4.305 1 93.44 114 GLY A N 1
ATOM 840 C CA . GLY A 1 114 ? 13.602 -13.594 3.852 1 93.44 114 GLY A CA 1
ATOM 841 C C . GLY A 1 114 ? 13.18 -12.297 3.186 1 93.44 114 GLY A C 1
ATOM 842 O O . GLY A 1 114 ? 13.758 -11.242 3.441 1 93.44 114 GLY A O 1
ATOM 843 N N . LEU A 1 115 ? 12.219 -12.375 2.395 1 92.94 115 LEU A N 1
ATOM 844 C CA . LEU A 1 115 ? 11.672 -11.18 1.76 1 92.94 115 LEU A CA 1
ATOM 845 C C . LEU A 1 115 ? 10.984 -10.289 2.785 1 92.94 115 LEU A C 1
ATOM 847 O O . LEU A 1 115 ? 11.117 -9.062 2.732 1 92.94 115 LEU A O 1
ATOM 851 N N . ARG A 1 116 ? 10.305 -10.906 3.686 1 91.38 116 ARG A N 1
ATOM 852 C CA . ARG A 1 116 ? 9.633 -10.141 4.73 1 91.38 116 ARG A CA 1
ATOM 853 C C . ARG A 1 116 ? 10.633 -9.344 5.559 1 91.38 116 ARG A C 1
ATOM 855 O O . ARG A 1 116 ? 10.383 -8.18 5.875 1 91.38 116 ARG A O 1
ATOM 862 N N . GLU A 1 117 ? 11.641 -9.953 5.918 1 92.56 117 GLU A N 1
ATOM 863 C CA . GLU A 1 117 ? 12.68 -9.281 6.691 1 92.56 117 GLU A CA 1
ATOM 864 C C . GLU A 1 117 ? 13.258 -8.094 5.93 1 92.56 117 GLU A C 1
ATOM 866 O O . GLU A 1 117 ? 13.453 -7.016 6.5 1 92.56 117 GLU A O 1
ATOM 871 N N . ARG A 1 118 ? 13.5 -8.281 4.703 1 92.69 118 ARG A N 1
ATOM 872 C CA . ARG A 1 118 ? 14.078 -7.234 3.871 1 92.69 118 ARG A CA 1
ATOM 873 C C . ARG A 1 118 ? 13.109 -6.07 3.709 1 92.69 118 ARG A C 1
ATOM 875 O O . ARG A 1 118 ? 13.5 -4.906 3.83 1 92.69 118 ARG A O 1
ATOM 882 N N . ASN A 1 119 ? 11.906 -6.406 3.436 1 92.19 119 ASN A N 1
ATOM 883 C CA . ASN A 1 119 ? 10.898 -5.363 3.277 1 92.19 119 ASN A CA 1
ATOM 884 C C . ASN A 1 119 ? 10.68 -4.594 4.578 1 92.19 119 ASN A C 1
ATOM 886 O O . ASN A 1 119 ? 10.562 -3.369 4.566 1 92.19 119 ASN A O 1
ATOM 890 N N . THR A 1 120 ? 10.656 -5.316 5.629 1 90.81 120 THR A N 1
ATOM 891 C CA . THR A 1 120 ? 10.508 -4.691 6.938 1 90.81 120 THR A CA 1
ATOM 892 C C . THR A 1 120 ? 11.656 -3.729 7.215 1 90.81 120 THR A C 1
ATOM 894 O O . THR A 1 120 ? 11.43 -2.588 7.625 1 90.81 120 THR A O 1
ATOM 897 N N . ALA A 1 121 ? 12.797 -4.176 6.941 1 92.12 121 ALA A N 1
ATOM 898 C CA . ALA A 1 121 ? 13.969 -3.344 7.172 1 92.12 121 ALA A CA 1
ATOM 899 C C . ALA A 1 121 ? 13.938 -2.084 6.312 1 92.12 121 ALA A C 1
ATOM 901 O O . ALA A 1 121 ? 14.312 -1.002 6.766 1 92.12 121 ALA A O 1
ATOM 902 N N . ASN A 1 122 ? 13.523 -2.244 5.109 1 90.94 122 ASN A N 1
ATOM 903 C CA . ASN A 1 122 ? 13.438 -1.108 4.199 1 90.94 122 ASN A CA 1
ATOM 904 C C . ASN A 1 122 ? 12.422 -0.078 4.688 1 90.94 122 ASN A C 1
ATOM 906 O O . ASN A 1 122 ? 12.688 1.124 4.664 1 90.94 122 ASN A O 1
ATOM 910 N N . LEU A 1 123 ? 11.352 -0.517 5.105 1 90.19 123 LEU A N 1
ATOM 911 C CA . LEU A 1 123 ? 10.305 0.359 5.609 1 90.19 123 LEU A CA 1
ATOM 912 C C . LEU A 1 123 ? 10.742 1.055 6.891 1 90.19 123 LEU A C 1
ATOM 914 O O . LEU A 1 123 ? 10.523 2.258 7.059 1 90.19 123 LEU A O 1
ATOM 918 N N . GLU A 1 124 ? 11.367 0.31 7.723 1 92.06 124 GLU A N 1
ATOM 919 C CA . GLU A 1 124 ? 11.859 0.889 8.969 1 92.06 124 GLU A CA 1
ATOM 920 C C . GLU A 1 124 ? 12.922 1.944 8.703 1 92.06 124 GLU A C 1
ATOM 922 O O . GLU A 1 124 ? 12.961 2.979 9.375 1 92.06 124 GLU A O 1
ATOM 927 N N . ARG A 1 125 ? 13.742 1.65 7.785 1 93.94 125 ARG A N 1
ATOM 928 C CA . ARG A 1 125 ? 14.781 2.607 7.434 1 93.94 125 ARG A CA 1
ATOM 929 C C . ARG A 1 125 ? 14.18 3.932 6.977 1 93.94 125 ARG A C 1
ATOM 931 O O . ARG A 1 125 ? 14.648 5.004 7.363 1 93.94 125 ARG A O 1
ATOM 938 N N . LEU A 1 126 ? 13.18 3.824 6.148 1 94.69 126 LEU A N 1
ATOM 939 C CA . LEU A 1 126 ? 12.5 5.035 5.703 1 94.69 126 LEU A CA 1
ATOM 940 C C . LEU A 1 126 ? 11.883 5.777 6.883 1 94.69 126 LEU A C 1
ATOM 942 O O . LEU A 1 126 ? 12.094 6.98 7.047 1 94.69 126 LEU A O 1
ATOM 946 N N . ARG A 1 127 ? 11.18 5.07 7.668 1 95 127 ARG A N 1
ATOM 947 C CA . ARG A 1 127 ? 10.492 5.668 8.805 1 95 127 ARG A CA 1
ATOM 948 C C . ARG A 1 127 ? 11.477 6.359 9.742 1 95 127 ARG A C 1
ATOM 950 O O . ARG A 1 127 ? 11.266 7.512 10.133 1 95 127 ARG A O 1
ATOM 957 N N . HIS A 1 128 ? 12.531 5.684 10.023 1 96.44 128 HIS A N 1
ATOM 958 C CA . HIS A 1 128 ? 13.531 6.215 10.945 1 96.44 128 HIS A CA 1
ATOM 959 C C . HIS A 1 128 ? 14.258 7.406 10.336 1 96.44 128 HIS A C 1
ATOM 961 O O . HIS A 1 128 ? 14.609 8.352 11.047 1 96.44 128 HIS A O 1
ATOM 967 N N . ALA A 1 129 ? 14.516 7.336 9.078 1 97.44 129 ALA A N 1
ATOM 968 C CA . ALA A 1 129 ? 15.18 8.453 8.406 1 97.44 129 ALA A CA 1
ATOM 969 C C . ALA A 1 129 ? 14.328 9.719 8.477 1 97.44 129 ALA A C 1
ATOM 971 O O . ALA A 1 129 ? 14.836 10.805 8.742 1 97.44 129 ALA A O 1
ATOM 972 N N . VAL A 1 130 ? 13.07 9.578 8.227 1 98.06 130 VAL A N 1
ATOM 973 C CA . VAL A 1 130 ? 12.156 10.719 8.266 1 98.06 130 VAL A CA 1
ATOM 974 C C . VAL A 1 130 ? 12.016 11.219 9.703 1 98.06 130 VAL A C 1
ATOM 976 O O . VAL A 1 130 ? 12.008 12.43 9.945 1 98.06 130 VAL A O 1
ATOM 979 N N . GLU A 1 131 ? 11.883 10.266 10.625 1 97.81 131 GLU A N 1
ATOM 980 C CA . GLU A 1 131 ? 11.828 10.625 12.039 1 97.81 131 GLU A CA 1
ATOM 981 C C . GLU A 1 131 ? 13.055 11.422 12.453 1 97.81 131 GLU A C 1
ATOM 983 O O . GLU A 1 131 ? 12.945 12.461 13.109 1 97.81 131 GLU A O 1
ATOM 988 N N . ALA A 1 132 ? 14.203 10.945 12.102 1 98.31 132 ALA A N 1
ATOM 989 C CA . ALA A 1 132 ? 15.453 11.625 12.43 1 98.31 132 ALA A CA 1
ATOM 990 C C . ALA A 1 132 ? 15.516 13.008 11.781 1 98.31 132 ALA A C 1
ATOM 992 O O . ALA A 1 132 ? 15.961 13.969 12.414 1 98.31 132 ALA A O 1
ATOM 993 N N . ALA A 1 133 ? 15.102 13.055 10.539 1 98.31 133 ALA A N 1
ATOM 994 C CA . ALA A 1 133 ? 15.055 14.344 9.852 1 98.31 133 ALA A CA 1
ATOM 995 C C . ALA A 1 133 ? 14.141 15.32 10.594 1 98.31 133 ALA A C 1
ATOM 997 O O . ALA A 1 133 ? 14.492 16.5 10.766 1 98.31 133 ALA A O 1
ATOM 998 N N . ALA A 1 134 ? 12.969 14.883 11.008 1 98 134 ALA A N 1
ATOM 999 C CA . ALA A 1 134 ? 12.031 15.719 11.758 1 98 134 ALA A CA 1
ATOM 1000 C C . ALA A 1 134 ? 12.664 16.219 13.055 1 98 134 ALA A C 1
ATOM 1002 O O . ALA A 1 134 ? 12.547 17.406 13.391 1 98 134 ALA A O 1
ATOM 1003 N N . HIS A 1 135 ? 13.391 15.336 13.773 1 98.19 135 HIS A N 1
ATOM 1004 C CA . HIS A 1 135 ? 14.078 15.727 15 1 98.19 135 HIS A CA 1
ATOM 1005 C C . HIS A 1 135 ? 15.094 16.828 14.734 1 98.19 135 HIS A C 1
ATOM 1007 O O . HIS A 1 135 ? 15.188 17.797 15.5 1 98.19 135 HIS A O 1
ATOM 1013 N N . ARG A 1 136 ? 15.844 16.672 13.719 1 98 136 ARG A N 1
ATOM 1014 C CA . ARG A 1 136 ? 16.875 17.656 13.391 1 98 136 ARG A CA 1
ATOM 1015 C C . ARG A 1 136 ? 16.25 19 13.039 1 98 136 ARG A C 1
ATOM 1017 O O . ARG A 1 136 ? 16.766 20.047 13.43 1 98 136 ARG A O 1
ATOM 1024 N N . LEU A 1 137 ? 15.188 18.984 12.289 1 98.06 137 LEU A N 1
ATOM 1025 C CA . LEU A 1 137 ? 14.508 20.219 11.922 1 98.06 137 LEU A CA 1
ATOM 1026 C C . LEU A 1 137 ? 13.93 20.906 13.156 1 98.06 137 LEU A C 1
ATOM 1028 O O . LEU A 1 137 ? 13.992 22.125 13.273 1 98.06 137 LEU A O 1
ATOM 1032 N N . ILE A 1 138 ? 13.359 20.141 14.055 1 97.38 138 ILE A N 1
ATOM 1033 C CA . ILE A 1 138 ? 12.844 20.672 15.312 1 97.38 138 ILE A CA 1
ATOM 1034 C C . ILE A 1 138 ? 13.977 21.297 16.109 1 97.38 138 ILE A C 1
ATOM 1036 O O . ILE A 1 138 ? 13.867 22.438 16.578 1 97.38 138 ILE A O 1
ATOM 1040 N N . ALA A 1 139 ? 15.062 20.594 16.266 1 97.31 139 ALA A N 1
ATOM 1041 C CA . ALA A 1 139 ? 16.219 21.062 17.016 1 97.31 139 ALA A CA 1
ATOM 1042 C C . ALA A 1 139 ? 16.797 22.344 16.422 1 97.31 139 ALA A C 1
ATOM 1044 O O . ALA A 1 139 ? 17.281 23.203 17.156 1 97.31 139 ALA A O 1
ATOM 1045 N N . ALA A 1 140 ? 16.734 22.469 15.156 1 96.94 140 ALA A N 1
ATOM 1046 C CA . ALA A 1 140 ? 17.266 23.625 14.445 1 96.94 140 ALA A CA 1
ATOM 1047 C C . ALA A 1 140 ? 16.281 24.781 14.438 1 96.94 140 ALA A C 1
ATOM 1049 O O . ALA A 1 140 ? 16.578 25.859 13.906 1 96.94 140 ALA A O 1
ATOM 1050 N N . GLY A 1 141 ? 15.109 24.578 14.93 1 96.62 141 GLY A N 1
ATOM 1051 C CA . GLY A 1 141 ? 14.094 25.609 14.969 1 96.62 141 GLY A CA 1
ATOM 1052 C C . GLY A 1 141 ? 13.398 25.812 13.641 1 96.62 141 GLY A C 1
ATOM 1053 O O . GLY A 1 141 ? 12.773 26.859 13.406 1 96.62 141 GLY A O 1
ATOM 1054 N N . LYS A 1 142 ? 13.516 24.859 12.734 1 96.62 142 LYS A N 1
ATOM 1055 C CA . LYS A 1 142 ? 12.945 24.953 11.391 1 96.62 142 LYS A CA 1
ATOM 1056 C C . LYS A 1 142 ? 11.594 24.234 11.312 1 96.62 142 LYS A C 1
ATOM 1058 O O . LYS A 1 142 ? 10.945 24.234 10.266 1 96.62 142 LYS A O 1
ATOM 1063 N N . ALA A 1 143 ? 11.18 23.609 12.391 1 97.12 143 ALA A N 1
ATOM 1064 C CA . ALA A 1 143 ? 9.891 22.938 12.531 1 97.12 143 ALA A CA 1
ATOM 1065 C C . ALA A 1 143 ? 9.273 23.234 13.898 1 97.12 143 ALA A C 1
ATOM 1067 O O . ALA A 1 143 ? 9.961 23.672 14.82 1 97.12 143 ALA A O 1
ATOM 1068 N N . ARG A 1 144 ? 7.934 23.094 13.969 1 96.06 144 ARG A N 1
ATOM 1069 C CA . ARG A 1 144 ? 7.258 23.344 15.242 1 96.06 144 ARG A CA 1
ATOM 1070 C C . ARG A 1 144 ? 7.82 22.438 16.344 1 96.06 144 ARG A C 1
ATOM 1072 O O . ARG A 1 144 ? 8.109 21.266 16.109 1 96.06 144 ARG A O 1
ATOM 1079 N N . ALA A 1 145 ? 7.922 22.922 17.547 1 95.81 145 ALA A N 1
ATOM 1080 C CA . ALA A 1 145 ? 8.586 22.266 18.656 1 95.81 145 ALA A CA 1
ATOM 1081 C C . ALA A 1 145 ? 7.746 21.109 19.203 1 95.81 145 ALA A C 1
ATOM 1083 O O . ALA A 1 145 ? 8.281 20.156 19.781 1 95.81 145 ALA A O 1
ATOM 1084 N N . ASP A 1 146 ? 6.449 21.156 18.984 1 94.38 146 ASP A N 1
ATOM 1085 C CA . ASP A 1 146 ? 5.559 20.172 19.594 1 94.38 146 ASP A CA 1
ATOM 1086 C C . ASP A 1 146 ? 5.238 19.047 18.625 1 94.38 146 ASP A C 1
ATOM 1088 O O . ASP A 1 146 ? 4.402 18.188 18.922 1 94.38 146 ASP A O 1
ATOM 1092 N N . ALA A 1 147 ? 5.926 19.062 17.469 1 95.12 147 ALA A N 1
ATOM 1093 C CA . ALA A 1 147 ? 5.691 17.984 16.516 1 95.12 147 ALA A CA 1
ATOM 1094 C C . ALA A 1 147 ? 6.176 16.641 17.062 1 95.12 147 ALA A C 1
ATOM 1096 O O . ALA A 1 147 ? 7.227 16.562 17.703 1 95.12 147 ALA A O 1
ATOM 1097 N N . ASP A 1 148 ? 5.414 15.625 16.844 1 94.88 148 ASP A N 1
ATOM 1098 C CA . ASP A 1 148 ? 5.82 14.273 17.188 1 94.88 148 ASP A CA 1
ATOM 1099 C C . ASP A 1 148 ? 6.582 13.617 16.047 1 94.88 148 ASP A C 1
ATOM 1101 O O . ASP A 1 148 ? 5.973 13.039 15.133 1 94.88 148 ASP A O 1
ATOM 1105 N N . ALA A 1 149 ? 7.902 13.586 16.172 1 97 149 ALA A N 1
ATOM 1106 C CA . ALA A 1 149 ? 8.766 13.133 15.094 1 97 149 ALA A CA 1
ATOM 1107 C C . ALA A 1 149 ? 8.492 11.672 14.742 1 97 149 ALA A C 1
ATOM 1109 O O . ALA A 1 149 ? 8.555 11.281 13.578 1 97 149 ALA A O 1
ATOM 1110 N N . ALA A 1 150 ? 8.227 10.883 15.75 1 95.38 150 ALA A N 1
ATOM 1111 C CA . ALA A 1 150 ? 7.93 9.469 15.508 1 95.38 150 ALA A CA 1
ATOM 1112 C C . ALA A 1 150 ? 6.672 9.312 14.664 1 95.38 150 ALA A C 1
ATOM 1114 O O . ALA A 1 150 ? 6.656 8.539 13.703 1 95.38 150 ALA A O 1
ATOM 1115 N N . THR A 1 151 ? 5.699 10.078 14.969 1 94.56 151 THR A N 1
ATOM 1116 C CA . THR A 1 151 ? 4.449 10.023 14.219 1 94.56 151 THR A CA 1
ATOM 1117 C C . THR A 1 151 ? 4.645 10.555 12.805 1 94.56 151 THR A C 1
ATOM 1119 O O . THR A 1 151 ? 4.043 10.047 11.859 1 94.56 151 THR A O 1
ATOM 1122 N N . VAL A 1 152 ? 5.465 11.578 12.68 1 96.56 152 VAL A N 1
ATOM 1123 C CA . VAL A 1 152 ? 5.777 12.094 11.352 1 96.56 152 VAL A CA 1
ATOM 1124 C C . VAL A 1 152 ? 6.379 10.977 10.492 1 96.56 152 VAL A C 1
ATOM 1126 O O . VAL A 1 152 ? 5.977 10.781 9.344 1 96.56 152 VAL A O 1
ATOM 1129 N N . GLY A 1 153 ? 7.348 10.234 11.086 1 96.56 153 GLY A N 1
ATOM 1130 C CA . GLY A 1 153 ? 7.938 9.117 10.375 1 96.56 153 GLY A CA 1
ATOM 1131 C C . GLY A 1 153 ? 6.918 8.086 9.938 1 96.56 153 GLY A C 1
ATOM 1132 O O . GLY A 1 153 ? 6.945 7.625 8.789 1 96.56 153 GLY A O 1
ATOM 1133 N N . TRP A 1 154 ? 6.012 7.793 10.781 1 93.81 154 TRP A N 1
ATOM 1134 C CA . TRP A 1 154 ? 4.98 6.797 10.508 1 93.81 154 TRP A CA 1
ATOM 1135 C C . TRP A 1 154 ? 4.051 7.27 9.398 1 93.81 154 TRP A C 1
ATOM 1137 O O . TRP A 1 154 ? 3.717 6.504 8.492 1 93.81 154 TRP A O 1
ATOM 1147 N N . LEU A 1 155 ? 3.627 8.469 9.445 1 96.69 155 LEU A N 1
ATOM 1148 C CA . LEU A 1 155 ? 2.67 9 8.484 1 96.69 155 LEU A CA 1
ATOM 1149 C C . LEU A 1 155 ? 3.299 9.117 7.098 1 96.69 155 LEU A C 1
ATOM 1151 O O . LEU A 1 155 ? 2.645 8.836 6.09 1 96.69 155 LEU A O 1
ATOM 1155 N N . VAL A 1 156 ? 4.531 9.484 7.059 1 97.5 156 VAL A N 1
ATOM 1156 C CA . VAL A 1 156 ? 5.219 9.578 5.777 1 97.5 156 VAL A CA 1
ATOM 1157 C C . VAL A 1 156 ? 5.414 8.18 5.188 1 97.5 156 VAL A C 1
ATOM 1159 O O . VAL A 1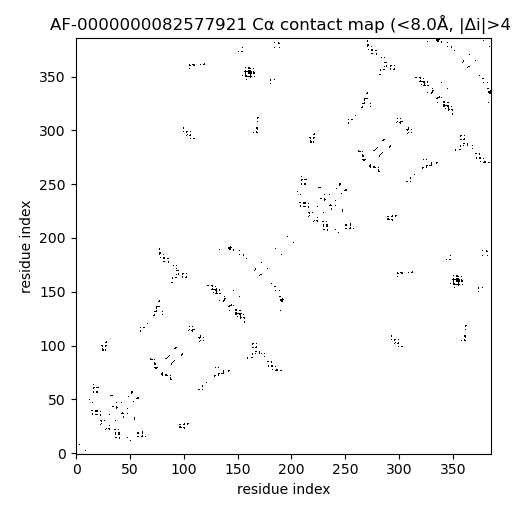 156 ? 5.234 7.973 3.986 1 97.5 156 VAL A O 1
ATOM 1162 N N . GLN A 1 157 ? 5.812 7.242 6.035 1 95.88 157 GLN A N 1
ATOM 1163 C CA . GLN A 1 157 ? 5.934 5.859 5.586 1 95.88 157 GLN A CA 1
ATOM 1164 C C . GLN A 1 157 ? 4.621 5.359 4.992 1 95.88 157 GLN A C 1
ATOM 1166 O O . GLN A 1 157 ? 4.609 4.762 3.91 1 95.88 157 GLN A O 1
ATOM 1171 N N . ALA A 1 158 ? 3.545 5.59 5.672 1 95 158 ALA A N 1
ATOM 1172 C CA . ALA A 1 158 ? 2.23 5.188 5.176 1 95 158 ALA A CA 1
ATOM 1173 C C . ALA A 1 158 ? 1.905 5.891 3.857 1 95 158 ALA A C 1
ATOM 1175 O O . ALA A 1 158 ? 1.353 5.277 2.941 1 95 158 ALA A O 1
ATOM 1176 N N . HIS A 1 159 ? 2.195 7.133 3.791 1 96.38 159 HIS A N 1
ATOM 1177 C CA . HIS A 1 159 ? 1.958 7.91 2.578 1 96.38 159 HIS A CA 1
ATOM 1178 C C . HIS A 1 159 ? 2.715 7.32 1.392 1 96.38 159 HIS A C 1
ATOM 1180 O O . HIS A 1 159 ? 2.133 7.102 0.326 1 96.38 159 HIS A O 1
ATOM 1186 N N . VAL A 1 160 ? 3.938 7.059 1.565 1 95.44 160 VAL A N 1
ATOM 1187 C CA . VAL A 1 160 ? 4.773 6.52 0.499 1 95.44 160 VAL A CA 1
ATOM 1188 C C . VAL A 1 160 ? 4.23 5.164 0.052 1 95.44 160 VAL A C 1
ATOM 1190 O O . VAL A 1 160 ? 4.035 4.93 -1.143 1 95.44 160 VAL A O 1
ATOM 1193 N N . MET A 1 161 ? 3.992 4.32 0.982 1 93.44 161 MET A N 1
ATOM 1194 C CA . MET A 1 161 ? 3.471 2.994 0.663 1 93.44 161 MET A CA 1
ATOM 1195 C C . MET A 1 161 ? 2.102 3.094 -0 1 93.44 161 MET A C 1
ATOM 1197 O O . MET A 1 161 ? 1.792 2.326 -0.914 1 93.44 161 MET A O 1
ATOM 1201 N N . GLY A 1 162 ? 1.312 4.004 0.53 1 93.94 162 GLY A N 1
ATOM 1202 C CA . GLY A 1 162 ? -0.006 4.195 -0.052 1 93.94 162 GLY A CA 1
ATOM 1203 C C . GLY A 1 162 ? 0.041 4.648 -1.499 1 93.94 162 GLY A C 1
ATOM 1204 O O . GLY A 1 162 ? -0.733 4.168 -2.33 1 93.94 162 GLY A O 1
ATOM 1205 N N . VAL A 1 163 ? 0.889 5.578 -1.832 1 92.69 163 VAL A N 1
ATOM 1206 C CA . VAL A 1 163 ? 1.04 6.062 -3.201 1 92.69 163 VAL A CA 1
ATOM 1207 C C . VAL A 1 163 ? 1.481 4.914 -4.109 1 92.69 163 VAL A C 1
ATOM 1209 O O . VAL A 1 163 ? 0.982 4.773 -5.227 1 92.69 163 VAL A O 1
ATOM 1212 N N . LEU A 1 164 ? 2.344 4.09 -3.596 1 88.19 164 LEU A N 1
ATOM 1213 C CA . LEU A 1 164 ? 2.816 2.947 -4.367 1 88.19 164 LEU A CA 1
ATOM 1214 C C . LEU A 1 164 ? 1.681 1.963 -4.633 1 88.19 164 LEU A C 1
ATOM 1216 O O . LEU A 1 164 ? 1.496 1.508 -5.762 1 88.19 164 LEU A O 1
ATOM 1220 N N . CYS A 1 165 ? 1.04 1.654 -3.625 1 89.25 165 CYS A N 1
ATOM 1221 C CA . CYS A 1 165 ? -0.077 0.722 -3.725 1 89.25 165 CYS A CA 1
ATOM 1222 C C . CYS A 1 165 ? -1.134 1.238 -4.691 1 89.25 165 CYS A C 1
ATOM 1224 O O . CYS A 1 165 ? -1.609 0.496 -5.555 1 89.25 165 CYS A O 1
ATOM 1226 N N . ARG A 1 166 ? -1.472 2.434 -4.531 1 87.88 166 ARG A N 1
ATOM 1227 C CA . ARG A 1 166 ? -2.473 3.049 -5.398 1 87.88 166 ARG A CA 1
ATOM 1228 C C . ARG A 1 166 ? -2.029 3.016 -6.855 1 87.88 166 ARG A C 1
ATOM 1230 O O . ARG A 1 166 ? -2.842 2.779 -7.754 1 87.88 166 ARG A O 1
ATOM 1237 N N . ASN A 1 167 ? -0.798 3.326 -7.078 1 87.75 167 ASN A N 1
ATOM 1238 C CA . ASN A 1 167 ? -0.269 3.383 -8.438 1 87.75 167 ASN A CA 1
ATOM 1239 C C . ASN A 1 167 ? -0.344 2.021 -9.125 1 87.75 167 ASN A C 1
ATOM 1241 O O . ASN A 1 167 ? -0.437 1.946 -10.352 1 87.75 167 ASN A O 1
ATOM 1245 N N . ALA A 1 168 ? -0.249 0.998 -8.367 1 83.62 168 ALA A N 1
ATOM 1246 C CA . ALA A 1 168 ? -0.359 -0.348 -8.93 1 83.62 168 ALA A CA 1
ATOM 1247 C C . ALA A 1 168 ? -1.754 -0.593 -9.492 1 83.62 168 ALA A C 1
ATOM 1249 O O . ALA A 1 168 ? -1.924 -1.401 -10.414 1 83.62 168 ALA A O 1
ATOM 1250 N N . VAL A 1 169 ? -2.701 0.056 -9.016 1 82.06 169 VAL A N 1
ATOM 1251 C CA . VAL A 1 169 ? -4.09 -0.126 -9.414 1 82.06 169 VAL A CA 1
ATOM 1252 C C . VAL A 1 169 ? -4.488 0.959 -10.414 1 82.06 169 VAL A C 1
ATOM 1254 O O . VAL A 1 169 ? -5.25 0.702 -11.344 1 82.06 169 VAL A O 1
ATOM 1257 N N . TRP A 1 170 ? -3.996 2.152 -10.109 1 80 170 TRP A N 1
ATOM 1258 C CA . TRP A 1 170 ? -4.316 3.344 -10.891 1 80 170 TRP A CA 1
ATOM 1259 C C . TRP A 1 170 ? -3.047 4.07 -11.32 1 80 170 TRP A C 1
ATOM 1261 O O . TRP A 1 170 ? -2.658 5.066 -10.711 1 80 170 TRP A O 1
ATOM 1271 N N . PRO A 1 171 ? -2.451 3.707 -12.383 1 73.12 171 PRO A N 1
ATOM 1272 C CA . PRO A 1 171 ? -1.157 4.258 -12.781 1 73.12 171 PRO A CA 1
ATOM 1273 C C . PRO A 1 171 ? -1.253 5.711 -13.242 1 73.12 171 PRO A C 1
ATOM 1275 O O . PRO A 1 171 ? -0.239 6.414 -13.305 1 73.12 171 PRO A O 1
ATOM 1278 N N . ALA A 1 172 ? -2.35 6.188 -13.508 1 63 172 ALA A N 1
ATOM 1279 C CA . ALA A 1 172 ? -2.449 7.527 -14.078 1 63 172 ALA A CA 1
ATOM 1280 C C . ALA A 1 172 ? -2.467 8.594 -12.984 1 63 172 ALA A C 1
ATOM 1282 O O . ALA A 1 172 ? -3.424 9.359 -12.875 1 63 172 ALA A O 1
ATOM 1283 N N . GLN A 1 173 ? -1.24 8.531 -12.383 1 71.88 173 GLN A N 1
ATOM 1284 C CA . GLN A 1 173 ? -1.238 9.57 -11.359 1 71.88 173 GLN A CA 1
ATOM 1285 C C . GLN A 1 173 ? -0.476 10.805 -11.828 1 71.88 173 GLN A C 1
ATOM 1287 O O . GLN A 1 173 ? 0.506 10.695 -12.562 1 71.88 173 GLN A O 1
ATOM 1292 N N . ASP A 1 174 ? -0.961 11.977 -11.539 1 84.94 174 ASP A N 1
ATOM 1293 C CA . ASP A 1 174 ? -0.303 13.266 -11.75 1 84.94 174 ASP A CA 1
ATOM 1294 C C . ASP A 1 174 ? 0.839 13.461 -10.758 1 84.94 174 ASP A C 1
ATOM 1296 O O . ASP A 1 174 ? 0.604 13.773 -9.586 1 84.94 174 ASP A O 1
ATOM 1300 N N . ALA A 1 175 ? 2.17 13.289 -11.328 1 90.62 175 ALA A N 1
ATOM 1301 C CA . ALA A 1 175 ? 3.354 13.406 -10.477 1 90.62 175 ALA A CA 1
ATOM 1302 C C . ALA A 1 175 ? 3.352 14.719 -9.711 1 90.62 175 ALA A C 1
ATOM 1304 O O . ALA A 1 175 ? 3.766 14.773 -8.547 1 90.62 175 ALA A O 1
ATOM 1305 N N . ALA A 1 176 ? 2.924 15.758 -10.344 1 92.94 176 ALA A N 1
ATOM 1306 C CA . ALA A 1 176 ? 2.896 17.062 -9.695 1 92.94 176 ALA A CA 1
ATOM 1307 C C . ALA A 1 176 ? 1.926 17.078 -8.516 1 92.94 176 ALA A C 1
ATOM 1309 O O . ALA A 1 176 ? 2.215 17.656 -7.469 1 92.94 176 ALA A O 1
ATOM 1310 N N . ALA A 1 177 ? 0.833 16.453 -8.719 1 90.88 177 ALA A N 1
ATOM 1311 C CA . ALA A 1 177 ? -0.156 16.359 -7.648 1 90.88 177 ALA A CA 1
ATOM 1312 C C . ALA A 1 177 ? 0.373 15.539 -6.48 1 90.88 177 ALA A C 1
ATOM 1314 O O . ALA A 1 177 ? 0.134 15.875 -5.316 1 90.88 177 ALA A O 1
ATOM 1315 N N . LEU A 1 178 ? 1.078 14.492 -6.789 1 93.12 178 LEU A N 1
ATOM 1316 C CA . LEU A 1 178 ? 1.667 13.648 -5.758 1 93.12 178 LEU A CA 1
ATOM 1317 C C . LEU A 1 178 ? 2.744 14.406 -4.984 1 93.12 178 LEU A C 1
ATOM 1319 O O . LEU A 1 178 ? 2.826 14.297 -3.76 1 93.12 178 LEU A O 1
ATOM 1323 N N . ARG A 1 179 ? 3.525 15.117 -5.73 1 95.38 179 ARG A N 1
ATOM 1324 C CA . ARG A 1 179 ? 4.543 15.953 -5.094 1 95.38 179 ARG A CA 1
ATOM 1325 C C . ARG A 1 179 ? 3.91 16.984 -4.172 1 95.38 179 ARG A C 1
ATOM 1327 O O . ARG A 1 179 ? 4.355 17.172 -3.037 1 95.38 179 ARG A O 1
ATOM 1334 N N . ARG A 1 180 ? 2.914 17.656 -4.668 1 94.75 180 ARG A N 1
ATOM 1335 C CA . ARG A 1 180 ? 2.201 18.625 -3.857 1 94.75 180 ARG A CA 1
ATOM 1336 C C . ARG A 1 180 ? 1.616 17.984 -2.604 1 94.75 180 ARG A C 1
ATOM 1338 O O . ARG A 1 180 ? 1.652 18.578 -1.523 1 94.75 180 ARG A O 1
ATOM 1345 N N . GLY A 1 181 ? 1.068 16.766 -2.781 1 95.06 181 GLY A N 1
ATOM 1346 C CA . GLY A 1 181 ? 0.532 16.047 -1.637 1 95.06 181 GLY A CA 1
ATOM 1347 C C . GLY A 1 181 ? 1.579 15.727 -0.586 1 95.06 181 GLY A C 1
ATOM 1348 O O . GLY A 1 181 ? 1.323 15.859 0.613 1 95.06 181 GLY A O 1
ATOM 1349 N N . THR A 1 182 ? 2.736 15.352 -1.014 1 97.31 182 THR A N 1
ATOM 1350 C CA . THR A 1 182 ? 3.834 15.055 -0.1 1 97.31 182 THR A CA 1
ATOM 1351 C C . THR A 1 182 ? 4.262 16.312 0.656 1 97.31 182 THR A C 1
ATOM 1353 O O . THR A 1 182 ? 4.473 16.266 1.869 1 97.31 182 THR A O 1
ATOM 1356 N N . HIS A 1 183 ? 4.375 17.422 -0.077 1 97.56 183 HIS A N 1
ATOM 1357 C CA . HIS A 1 183 ? 4.715 18.688 0.552 1 97.56 183 HIS A CA 1
ATOM 1358 C C . HIS A 1 183 ? 3.666 19.094 1.58 1 97.56 183 HIS A C 1
ATOM 1360 O O . HIS A 1 183 ? 4.004 19.469 2.703 1 97.56 183 HIS A O 1
ATOM 1366 N N . LEU A 1 184 ? 2.459 19 1.215 1 96.56 184 LEU A N 1
ATOM 1367 C CA . LEU A 1 184 ? 1.379 19.406 2.107 1 96.56 184 LEU A CA 1
ATOM 1368 C C . LEU A 1 184 ? 1.376 18.562 3.375 1 96.56 184 LEU A C 1
ATOM 1370 O O . LEU A 1 184 ? 1.168 19.078 4.473 1 96.56 184 LEU A O 1
ATOM 1374 N N . LEU A 1 185 ? 1.548 17.266 3.221 1 97.31 185 LEU A N 1
ATOM 1375 C CA . LEU A 1 185 ? 1.603 16.375 4.371 1 97.31 185 LEU A CA 1
ATOM 1376 C C . LEU A 1 185 ? 2.67 16.828 5.363 1 97.31 185 LEU A C 1
ATOM 1378 O O . LEU A 1 185 ? 2.375 17.047 6.539 1 97.31 185 LEU A O 1
ATOM 1382 N N . LEU A 1 186 ? 3.838 17.016 4.867 1 97.94 186 LEU 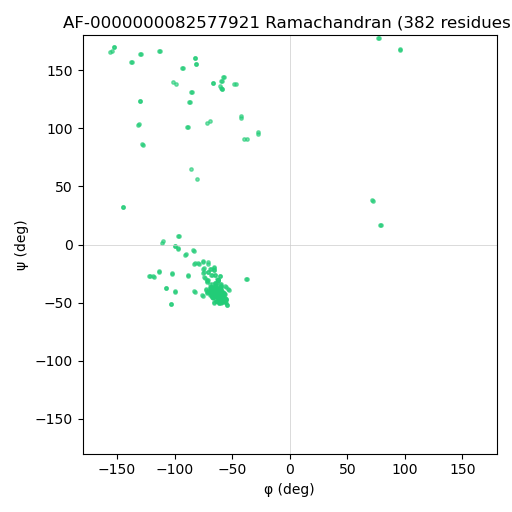A N 1
ATOM 1383 C CA . LEU A 1 186 ? 4.949 17.344 5.754 1 97.94 186 LEU A CA 1
ATOM 1384 C C . LEU A 1 186 ? 4.805 18.75 6.312 1 97.94 186 LEU A C 1
ATOM 1386 O O . LEU A 1 186 ? 5.129 19 7.477 1 97.94 186 LEU A O 1
ATOM 1390 N N . GLU A 1 187 ? 4.379 19.719 5.508 1 96.56 187 GLU A N 1
ATOM 1391 C CA . GLU A 1 187 ? 4.156 21.078 5.988 1 96.56 187 GLU A CA 1
ATOM 1392 C C . GLU A 1 187 ? 3.105 21.109 7.098 1 96.56 187 GLU A C 1
ATOM 1394 O O . GLU A 1 187 ? 3.285 21.781 8.117 1 96.56 187 GLU A O 1
ATOM 1399 N N . SER A 1 188 ? 2.006 20.406 6.883 1 95 188 SER A N 1
ATOM 1400 C CA . SER A 1 188 ? 0.932 20.391 7.871 1 95 188 SER A CA 1
ATOM 1401 C C . SER A 1 188 ? 1.404 19.781 9.188 1 95 188 SER A C 1
ATOM 1403 O O . SER A 1 188 ? 0.938 20.172 10.258 1 95 188 SER A O 1
ATOM 1405 N N . LEU A 1 189 ? 2.346 18.859 9.172 1 96 189 LEU A N 1
ATOM 1406 C CA . LEU A 1 189 ? 2.793 18.141 10.359 1 96 189 LEU A CA 1
ATOM 1407 C C . LEU A 1 189 ? 3.916 18.906 11.055 1 96 189 LEU A C 1
ATOM 1409 O O . LEU A 1 189 ? 4.078 18.797 12.273 1 96 189 LEU A O 1
ATOM 1413 N N . LEU A 1 190 ? 4.676 19.703 10.266 1 96.62 190 LEU A N 1
ATOM 1414 C CA . LEU A 1 190 ? 5.934 20.172 10.836 1 96.62 190 LEU A CA 1
ATOM 1415 C C . LEU A 1 190 ? 5.988 21.703 10.859 1 96.62 190 LEU A C 1
ATOM 1417 O O . LEU A 1 190 ? 6.781 22.281 11.602 1 96.62 190 LEU A O 1
ATOM 1421 N N . ALA A 1 191 ? 5.293 22.312 9.969 1 93.81 191 ALA A N 1
ATOM 1422 C CA . ALA A 1 191 ? 5.426 23.766 9.867 1 93.81 191 ALA A CA 1
ATOM 1423 C C . ALA A 1 191 ? 5.051 24.453 11.18 1 93.81 191 ALA A C 1
ATOM 1425 O O . ALA A 1 191 ? 4.125 24.016 11.875 1 93.81 191 ALA A O 1
ATOM 1426 N N . PRO A 1 192 ? 5.805 25.469 11.516 1 85.69 192 PRO A N 1
ATOM 1427 C CA . PRO A 1 192 ? 5.441 26.25 12.711 1 85.69 192 PRO A CA 1
ATOM 1428 C C . PRO A 1 192 ? 4.059 26.875 12.602 1 85.69 192 PRO A C 1
ATOM 1430 O O . PRO A 1 192 ? 3.605 27.188 11.492 1 85.69 192 PRO A O 1
ATOM 1433 N N . VAL A 1 193 ? 3.164 26.812 13.672 1 69 193 VAL A N 1
ATOM 1434 C CA . VAL A 1 193 ? 1.85 27.453 13.719 1 69 193 VAL A CA 1
ATOM 1435 C C . VAL A 1 193 ? 2.01 28.953 13.891 1 69 193 VAL A C 1
ATOM 1437 O O . VAL A 1 193 ? 2.945 29.422 14.547 1 69 193 VAL A O 1
ATOM 1440 N N . MET B 1 1 ? -41.156 -28.766 -8.766 1 42.12 1 MET B N 1
ATOM 1441 C CA . MET B 1 1 ? -39.969 -28.516 -7.93 1 42.12 1 MET B CA 1
ATOM 1442 C C . MET B 1 1 ? -40 -27.094 -7.387 1 42.12 1 MET B C 1
ATOM 1444 O O . MET B 1 1 ? -40.188 -26.125 -8.148 1 42.12 1 MET B O 1
ATOM 1448 N N . PRO B 1 2 ? -40.438 -26.672 -6.297 1 47.72 2 PRO B N 1
ATOM 1449 C CA . PRO B 1 2 ? -40.719 -25.281 -5.922 1 47.72 2 PRO B CA 1
ATOM 1450 C C . PRO B 1 2 ? -39.656 -24.297 -6.371 1 47.72 2 PRO B C 1
ATOM 1452 O O . PRO B 1 2 ? -38.469 -24.656 -6.43 1 47.72 2 PRO B O 1
ATOM 1455 N N . ARG B 1 3 ? -39.875 -23.422 -7.293 1 49.69 3 ARG B N 1
ATOM 1456 C CA . ARG B 1 3 ? -39.062 -22.344 -7.867 1 49.69 3 ARG B CA 1
ATOM 1457 C C . ARG B 1 3 ? -38.25 -21.625 -6.793 1 49.69 3 ARG B C 1
ATOM 1459 O O . ARG B 1 3 ? -38.812 -21.156 -5.801 1 49.69 3 ARG B O 1
ATOM 1466 N N . LEU B 1 4 ? -36.938 -22.062 -6.469 1 59.12 4 LEU B N 1
ATOM 1467 C CA . LEU B 1 4 ? -36.094 -21.328 -5.535 1 59.12 4 LEU B CA 1
ATOM 1468 C C . LEU B 1 4 ? -36.469 -19.844 -5.535 1 59.12 4 LEU B C 1
ATOM 1470 O O . LEU B 1 4 ? -36.375 -19.172 -6.57 1 59.12 4 LEU B O 1
ATOM 1474 N N . THR B 1 5 ? -37.281 -19.406 -4.672 1 65.62 5 THR B N 1
ATOM 1475 C CA . THR B 1 5 ? -37.625 -17.984 -4.57 1 65.62 5 THR B CA 1
ATOM 1476 C C . THR B 1 5 ? -36.375 -17.109 -4.605 1 65.62 5 THR B C 1
ATOM 1478 O O . THR B 1 5 ? -35.281 -17.594 -4.32 1 65.62 5 THR B O 1
ATOM 1481 N N . GLU B 1 6 ? -36.562 -16.031 -5.375 1 71.44 6 GLU B N 1
ATOM 1482 C CA . GLU B 1 6 ? -35.531 -15.031 -5.484 1 71.44 6 GLU B CA 1
ATOM 1483 C C . GLU B 1 6 ? -34.812 -14.82 -4.145 1 71.44 6 GLU B C 1
ATOM 1485 O O . GLU B 1 6 ? -33.594 -14.656 -4.102 1 71.44 6 GLU B O 1
ATOM 1490 N N . ALA B 1 7 ? -35.531 -15.031 -3.146 1 75 7 ALA B N 1
ATOM 1491 C CA . ALA B 1 7 ? -35 -14.836 -1.804 1 75 7 ALA B CA 1
ATOM 1492 C C . ALA B 1 7 ? -34.062 -15.992 -1.405 1 75 7 ALA B C 1
ATOM 1494 O O . ALA B 1 7 ? -33.031 -15.781 -0.774 1 75 7 ALA B O 1
ATOM 1495 N N . THR B 1 8 ? -34.5 -17.109 -1.685 1 76.62 8 THR B N 1
ATOM 1496 C CA . THR B 1 8 ? -33.719 -18.281 -1.365 1 76.62 8 THR B CA 1
ATOM 1497 C C . THR B 1 8 ? -32.406 -18.281 -2.15 1 76.62 8 THR B C 1
ATOM 1499 O O . THR B 1 8 ? -31.344 -18.609 -1.608 1 76.62 8 THR B O 1
ATOM 1502 N N . ALA B 1 9 ? -32.531 -17.906 -3.375 1 81.94 9 ALA B N 1
ATOM 1503 C CA . ALA B 1 9 ? -31.359 -17.828 -4.23 1 81.94 9 ALA B CA 1
ATOM 1504 C C . ALA B 1 9 ? -30.359 -16.797 -3.697 1 81.94 9 ALA B C 1
ATOM 1506 O O . ALA B 1 9 ? -29.156 -17.016 -3.705 1 81.94 9 ALA B O 1
ATOM 1507 N N . ALA B 1 10 ? -30.953 -15.711 -3.221 1 85.38 10 ALA B N 1
ATOM 1508 C CA . ALA B 1 10 ? -30.125 -14.648 -2.662 1 85.38 10 ALA B CA 1
ATOM 1509 C C . ALA B 1 10 ? -29.438 -15.109 -1.377 1 85.38 10 ALA B C 1
ATOM 1511 O O . ALA B 1 10 ? -28.266 -14.797 -1.139 1 85.38 10 ALA B O 1
ATOM 1512 N N . LYS B 1 11 ? -30.078 -15.844 -0.654 1 89.19 11 LYS B N 1
ATOM 1513 C CA . LYS B 1 11 ? -29.531 -16.375 0.586 1 89.19 11 LYS B CA 1
ATOM 1514 C C . LYS B 1 11 ? -28.406 -17.375 0.303 1 89.19 11 LYS B C 1
ATOM 1516 O O . LYS B 1 11 ? -27.375 -17.359 0.98 1 89.19 11 LYS B O 1
ATOM 1521 N N . ARG B 1 12 ? -28.609 -18.172 -0.674 1 89.75 12 ARG B N 1
ATOM 1522 C CA . ARG B 1 12 ? -27.594 -19.141 -1.055 1 89.75 12 ARG B CA 1
ATOM 1523 C C . ARG B 1 12 ? -26.344 -18.453 -1.604 1 89.75 12 ARG B C 1
ATOM 1525 O O . ARG B 1 12 ? -25.219 -18.844 -1.277 1 89.75 12 ARG B O 1
ATOM 1532 N N . ARG B 1 13 ? -26.641 -17.531 -2.367 1 93.06 13 ARG B N 1
ATOM 1533 C CA . ARG B 1 13 ? -25.531 -16.766 -2.93 1 93.06 13 ARG B CA 1
ATOM 1534 C C . ARG B 1 13 ? -24.688 -16.141 -1.829 1 93.06 13 ARG B C 1
ATOM 1536 O O . ARG B 1 13 ? -23.453 -16.203 -1.868 1 93.06 13 ARG B O 1
ATOM 1543 N N . MET B 1 14 ? -25.375 -15.555 -0.851 1 94.38 14 MET B N 1
ATOM 1544 C CA . MET B 1 14 ? -24.656 -14.938 0.267 1 94.38 14 MET B CA 1
ATOM 1545 C C . MET B 1 14 ? -23.906 -15.977 1.076 1 94.38 14 MET B C 1
ATOM 1547 O O . MET B 1 14 ? -22.797 -15.711 1.552 1 94.38 14 MET B O 1
ATOM 1551 N N . HIS B 1 15 ? -24.453 -17.047 1.177 1 95.56 15 HIS B N 1
ATOM 1552 C CA . HIS B 1 15 ? -23.797 -18.156 1.866 1 95.56 15 HIS B CA 1
ATOM 1553 C C . HIS B 1 15 ? -22.5 -18.547 1.169 1 95.56 15 HIS B C 1
ATOM 1555 O O . HIS B 1 15 ? -21.469 -18.734 1.823 1 95.56 15 HIS B O 1
ATOM 1561 N N . ILE B 1 16 ? -22.562 -18.609 -0.098 1 96.5 16 ILE B N 1
ATOM 1562 C CA . ILE B 1 16 ? -21.375 -18.953 -0.889 1 96.5 16 ILE B CA 1
ATOM 1563 C C . ILE B 1 16 ? -20.328 -17.859 -0.766 1 96.5 16 ILE B C 1
ATOM 1565 O O . ILE B 1 16 ? -19.141 -18.125 -0.611 1 96.5 16 ILE B O 1
ATOM 1569 N N . LEU B 1 17 ? -20.797 -16.641 -0.781 1 97.06 17 LEU B N 1
ATOM 1570 C CA . LEU B 1 17 ? -19.875 -15.516 -0.673 1 97.06 17 LEU B CA 1
ATOM 1571 C C . LEU B 1 17 ? -19.188 -15.5 0.689 1 97.06 17 LEU B C 1
ATOM 1573 O O . LEU B 1 17 ? -17.984 -15.25 0.782 1 97.06 17 LEU B O 1
ATOM 1577 N N . ASP B 1 18 ? -19.938 -15.812 1.7 1 96.75 18 ASP B N 1
ATOM 1578 C CA . ASP B 1 18 ? -19.375 -15.867 3.043 1 96.75 18 ASP B CA 1
ATOM 1579 C C . ASP B 1 18 ? -18.328 -16.984 3.158 1 96.75 18 ASP B C 1
ATOM 1581 O O . ASP B 1 18 ? -17.266 -16.781 3.746 1 96.75 18 ASP B O 1
ATOM 1585 N N . ALA B 1 19 ? -18.625 -18.062 2.615 1 97.25 19 ALA B N 1
ATOM 1586 C CA . ALA B 1 19 ? -17.688 -19.188 2.598 1 97.25 19 ALA B CA 1
ATOM 1587 C C . ALA B 1 19 ? -16.438 -18.844 1.806 1 97.25 19 ALA B C 1
ATOM 1589 O O . ALA B 1 19 ? -15.328 -19.234 2.182 1 97.25 19 ALA B O 1
ATOM 1590 N N . THR B 1 20 ? -16.656 -18.172 0.72 1 97.06 20 THR B N 1
ATOM 1591 C CA . THR B 1 20 ? -15.531 -17.75 -0.113 1 97.06 20 THR B CA 1
ATOM 1592 C C . THR B 1 20 ? -14.609 -16.812 0.653 1 97.06 20 THR B C 1
ATOM 1594 O O . THR B 1 20 ? -13.391 -16.969 0.637 1 97.06 20 THR B O 1
ATOM 1597 N N . ALA B 1 21 ? -15.219 -15.844 1.319 1 96 21 ALA B N 1
ATOM 1598 C CA . ALA B 1 21 ? -14.43 -14.922 2.127 1 96 21 ALA B CA 1
ATOM 1599 C C . ALA B 1 21 ? -13.594 -15.672 3.16 1 96 21 ALA B C 1
ATOM 1601 O O . ALA B 1 21 ? -12.414 -15.359 3.354 1 96 21 ALA B O 1
ATOM 1602 N N . HIS B 1 22 ? -14.172 -16.625 3.76 1 95.88 22 HIS B N 1
ATOM 1603 C CA . HIS B 1 22 ? -13.469 -17.438 4.734 1 95.88 22 HIS B CA 1
ATOM 1604 C C . HIS B 1 22 ? -12.258 -18.125 4.105 1 95.88 22 HIS B C 1
ATOM 1606 O O . HIS B 1 22 ? -11.156 -18.078 4.66 1 95.88 22 HIS B O 1
ATOM 1612 N N . CYS B 1 23 ? -12.43 -18.734 2.963 1 96.38 23 CYS B N 1
ATOM 1613 C CA . CYS B 1 23 ? -11.344 -19.406 2.26 1 96.38 23 CYS B CA 1
ATOM 1614 C C . CYS B 1 23 ? -10.242 -18.422 1.882 1 96.38 23 CYS B C 1
ATOM 1616 O O . CYS B 1 23 ? -9.055 -18.719 2.049 1 96.38 23 CYS B O 1
ATOM 1618 N N . LEU B 1 24 ? -10.664 -17.297 1.432 1 94.69 24 LEU B N 1
ATOM 1619 C CA . LEU B 1 24 ? -9.719 -16.281 0.972 1 94.69 24 LEU B CA 1
ATOM 1620 C C . LEU B 1 24 ? -8.875 -15.766 2.129 1 94.69 24 LEU B C 1
ATOM 1622 O O . LEU B 1 24 ? -7.66 -15.586 1.986 1 94.69 24 LEU B O 1
ATOM 1626 N N . PHE B 1 25 ? -9.469 -15.547 3.256 1 92.56 25 PHE B N 1
ATOM 1627 C CA . PHE B 1 25 ? -8.742 -15.039 4.41 1 92.56 25 PHE B CA 1
ATOM 1628 C C . PHE B 1 25 ? -7.867 -16.125 5.027 1 92.56 25 PHE B C 1
ATOM 1630 O O . PHE B 1 25 ? -6.785 -15.836 5.547 1 92.56 25 PHE B O 1
ATOM 1637 N N . GLU B 1 26 ? -8.25 -17.312 4.875 1 91.12 26 GLU B N 1
ATOM 1638 C CA . GLU B 1 26 ? -7.508 -18.422 5.445 1 91.12 26 GLU B CA 1
ATOM 1639 C C . GLU B 1 26 ? -6.348 -18.844 4.543 1 91.12 26 GLU B C 1
ATOM 1641 O O . GLU B 1 26 ? -5.238 -19.094 5.023 1 91.12 26 GLU B O 1
ATOM 1646 N N . ARG B 1 27 ? -6.613 -18.844 3.213 1 91 27 ARG B N 1
ATOM 1647 C CA . ARG B 1 27 ? -5.668 -19.484 2.312 1 91 27 ARG B CA 1
ATOM 1648 C C . ARG B 1 27 ? -4.996 -18.469 1.396 1 91 27 ARG B C 1
ATOM 1650 O O . ARG B 1 27 ? -3.918 -18.734 0.858 1 91 27 ARG B O 1
ATOM 1657 N N . GLY B 1 28 ? -5.715 -17.391 1.259 1 90.19 28 GLY B N 1
ATOM 1658 C CA . GLY B 1 28 ? -5.242 -16.438 0.268 1 90.19 28 GLY B CA 1
ATOM 1659 C C . GLY B 1 28 ? -5.93 -16.594 -1.076 1 90.19 28 GLY B C 1
ATOM 1660 O O . GLY B 1 28 ? -6.609 -17.578 -1.326 1 90.19 28 GLY B O 1
ATOM 1661 N N . LEU B 1 29 ? -5.715 -15.586 -1.942 1 91.19 29 LEU B N 1
ATOM 1662 C CA . LEU B 1 29 ? -6.398 -15.523 -3.23 1 91.19 29 LEU B CA 1
ATOM 1663 C C . LEU B 1 29 ? -5.93 -16.641 -4.148 1 91.19 29 LEU B C 1
ATOM 1665 O O . LEU B 1 29 ? -6.746 -17.328 -4.762 1 91.19 29 LEU B O 1
ATOM 1669 N N . LEU B 1 30 ? -4.629 -16.859 -4.223 1 85.12 30 LEU B N 1
ATOM 1670 C CA . LEU B 1 30 ? -4.062 -17.812 -5.172 1 85.12 30 LEU B CA 1
ATOM 1671 C C . LEU B 1 30 ? -4.371 -19.25 -4.754 1 85.12 30 LEU B C 1
ATOM 1673 O O . LEU B 1 30 ? -4.598 -20.109 -5.602 1 85.12 30 LEU B O 1
ATOM 1677 N N . ALA B 1 31 ? -4.457 -19.469 -3.52 1 89.56 31 ALA B N 1
ATOM 1678 C CA . ALA B 1 31 ? -4.594 -20.828 -2.992 1 89.56 31 ALA B CA 1
ATOM 1679 C C . ALA B 1 31 ? -6.062 -21.219 -2.857 1 89.56 31 ALA B C 1
ATOM 1681 O O . ALA B 1 31 ? -6.379 -22.359 -2.525 1 89.56 31 ALA B O 1
ATOM 1682 N N . THR B 1 32 ? -6.934 -20.328 -3.033 1 94.88 32 THR B N 1
ATOM 1683 C CA . THR B 1 32 ? -8.359 -20.625 -2.92 1 94.88 32 THR B CA 1
ATOM 1684 C C . THR B 1 32 ? -8.914 -21.125 -4.25 1 94.88 32 THR B C 1
ATOM 1686 O O . THR B 1 32 ? -8.812 -20.438 -5.266 1 94.88 32 THR B O 1
ATOM 1689 N N . SER B 1 33 ? -9.5 -22.344 -4.234 1 95.81 33 SER B N 1
ATOM 1690 C CA . SER B 1 33 ? -10.109 -22.953 -5.414 1 95.81 33 SER B CA 1
ATOM 1691 C C . SER B 1 33 ? -11.625 -23.078 -5.246 1 95.81 33 SER B C 1
ATOM 1693 O O . SER B 1 33 ? -12.148 -22.906 -4.145 1 95.81 33 SER B O 1
ATOM 1695 N N . VAL B 1 34 ? -12.234 -23.359 -6.395 1 96.12 34 VAL B N 1
ATOM 1696 C CA . VAL B 1 34 ? -13.664 -23.625 -6.352 1 96.12 34 VAL B CA 1
ATOM 1697 C C . VAL B 1 34 ? -13.938 -24.828 -5.445 1 96.12 34 VAL B C 1
ATOM 1699 O O . VAL B 1 34 ? -14.906 -24.812 -4.68 1 96.12 34 VAL B O 1
ATOM 1702 N N . ASP B 1 35 ? -13.039 -25.766 -5.48 1 97 35 ASP B N 1
ATOM 1703 C CA . ASP B 1 35 ? -13.195 -26.938 -4.637 1 97 35 ASP B CA 1
ATOM 1704 C C . ASP B 1 35 ? -13.133 -26.562 -3.156 1 97 35 ASP B C 1
ATOM 1706 O O . ASP B 1 35 ? -13.922 -27.062 -2.352 1 97 35 ASP B O 1
ATOM 1710 N N . ASN B 1 36 ? -12.227 -25.734 -2.744 1 97.06 36 ASN B N 1
ATOM 1711 C CA . ASN B 1 36 ? -12.133 -25.25 -1.37 1 97.06 36 ASN B CA 1
ATOM 1712 C C . ASN B 1 36 ? -13.438 -24.609 -0.918 1 97.06 36 ASN B C 1
ATOM 1714 O O . ASN B 1 36 ? -13.914 -24.859 0.189 1 97.06 36 ASN B O 1
ATOM 1718 N N . VAL B 1 37 ? -13.977 -23.766 -1.767 1 97.44 37 VAL B N 1
ATOM 1719 C CA . VAL B 1 37 ? -15.18 -22.984 -1.462 1 97.44 37 VAL B CA 1
ATOM 1720 C C . VAL B 1 37 ? -16.375 -23.938 -1.317 1 97.44 37 VAL B C 1
ATOM 1722 O O . VAL B 1 37 ? -17.172 -23.797 -0.387 1 97.44 37 VAL B O 1
ATOM 1725 N N . CYS B 1 38 ? -16.469 -24.875 -2.25 1 97.69 38 CYS B N 1
ATOM 1726 C CA . CYS B 1 38 ? -17.562 -25.844 -2.191 1 97.69 38 CYS B CA 1
ATOM 1727 C C . CYS B 1 38 ? -17.516 -26.641 -0.887 1 97.69 38 CYS B C 1
ATOM 1729 O O . CYS B 1 38 ? -18.547 -26.828 -0.245 1 97.69 38 CYS B O 1
ATOM 1731 N N . THR B 1 39 ? -16.375 -27.078 -0.553 1 97.75 39 THR B N 1
ATOM 1732 C CA . THR B 1 39 ? -16.188 -27.812 0.69 1 97.75 39 THR B CA 1
ATOM 1733 C C . THR B 1 39 ? -16.578 -26.953 1.892 1 97.75 39 THR B C 1
ATOM 1735 O O . THR B 1 39 ? -17.328 -27.406 2.764 1 97.75 39 THR B O 1
ATOM 1738 N N . GLN B 1 40 ? -16.125 -25.75 1.936 1 96.81 40 GLN B N 1
ATOM 1739 C CA . GLN B 1 40 ? -16.406 -24.828 3.031 1 96.81 40 GLN B CA 1
ATOM 1740 C C . GLN B 1 40 ? -17.906 -24.516 3.113 1 96.81 40 GLN B C 1
ATOM 1742 O O . GLN B 1 40 ? -18.453 -24.406 4.207 1 96.81 40 GLN B O 1
ATOM 1747 N N . ALA B 1 41 ? -18.547 -24.328 1.993 1 96.56 41 ALA B N 1
ATOM 1748 C CA . ALA B 1 41 ? -19.953 -23.953 1.921 1 96.56 41 ALA B CA 1
ATOM 1749 C C . ALA B 1 41 ? -20.859 -25.172 2.055 1 96.56 41 ALA B C 1
ATOM 1751 O O . ALA B 1 41 ? -22.062 -25.031 2.266 1 96.56 41 ALA B O 1
ATOM 1752 N N . GLY B 1 42 ? -20.297 -26.375 1.885 1 97.44 42 GLY B N 1
ATOM 1753 C CA . GLY B 1 42 ? -21.094 -27.578 1.946 1 97.44 42 GLY B CA 1
ATOM 1754 C C . GLY B 1 42 ? -22 -27.766 0.749 1 97.44 42 GLY B C 1
ATOM 1755 O O . GLY B 1 42 ? -23.156 -28.156 0.898 1 97.44 42 GLY B O 1
ATOM 1756 N N . ILE B 1 43 ? -21.562 -27.438 -0.325 1 95.75 43 ILE B N 1
ATOM 1757 C CA . ILE B 1 43 ? -22.375 -27.547 -1.53 1 95.75 43 ILE B CA 1
ATOM 1758 C C . ILE B 1 43 ? -21.594 -28.281 -2.617 1 95.75 43 ILE B C 1
ATOM 1760 O O . ILE B 1 43 ? -20.359 -28.406 -2.527 1 95.75 43 ILE B O 1
ATOM 1764 N N . SER B 1 44 ? -22.297 -28.734 -3.627 1 95.38 44 SER B N 1
ATOM 1765 C CA . SER B 1 44 ? -21.672 -29.406 -4.762 1 95.38 44 SER B CA 1
ATOM 1766 C C . SER B 1 44 ? -21.125 -28.391 -5.762 1 95.38 44 SER B C 1
ATOM 1768 O O . SER B 1 44 ? -21.516 -27.219 -5.746 1 95.38 44 SER B O 1
ATOM 1770 N N . LYS B 1 45 ? -20.188 -28.828 -6.629 1 95.31 45 LYS B N 1
ATOM 1771 C CA . LYS B 1 45 ? -19.672 -27.969 -7.699 1 95.31 45 LYS B CA 1
ATOM 1772 C C . LYS B 1 45 ? -20.781 -27.531 -8.641 1 95.31 45 LYS B C 1
ATOM 1774 O O . LYS B 1 45 ? -20.766 -26.406 -9.141 1 95.31 45 LYS B O 1
ATOM 1779 N N . GLY B 1 46 ? -21.734 -28.422 -8.898 1 93.94 46 GLY B N 1
ATOM 1780 C CA . GLY B 1 46 ? -22.875 -28.078 -9.719 1 93.94 46 GLY B CA 1
ATOM 1781 C C . GLY B 1 46 ? -23.703 -26.922 -9.156 1 93.94 46 GLY B C 1
ATOM 1782 O O . GLY B 1 46 ? -24.062 -26.016 -9.891 1 93.94 46 GLY B O 1
ATOM 1783 N N . ALA B 1 47 ? -23.984 -27.078 -7.906 1 92.31 47 ALA B N 1
ATOM 1784 C CA . ALA B 1 47 ? -24.688 -26 -7.215 1 92.31 47 ALA B CA 1
ATOM 1785 C C . ALA B 1 47 ? -23.922 -24.688 -7.281 1 92.31 47 ALA B C 1
ATOM 1787 O O . ALA B 1 47 ? -24.5 -23.625 -7.453 1 92.31 47 ALA B O 1
ATOM 1788 N N . PHE B 1 48 ? -22.578 -24.75 -7.109 1 94.44 48 PHE B N 1
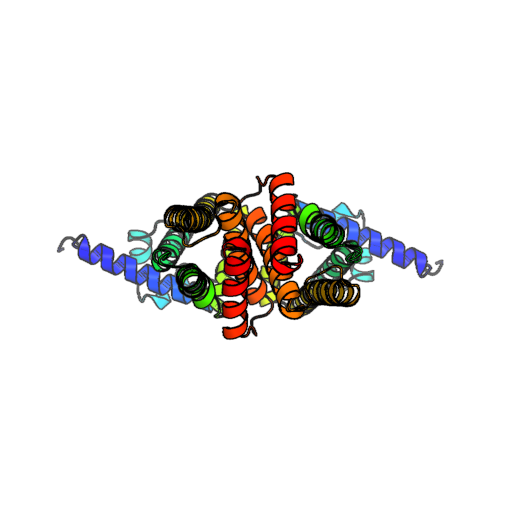ATOM 1789 C CA . PHE B 1 48 ? -21.703 -23.578 -7.207 1 94.44 48 PHE B CA 1
ATOM 1790 C C . PHE B 1 48 ? -21.875 -22.891 -8.555 1 94.44 48 PHE B C 1
ATOM 1792 O O . PHE B 1 48 ? -22.109 -21.688 -8.617 1 94.44 48 PHE B O 1
ATOM 1799 N N . TYR B 1 49 ? -21.812 -23.625 -9.594 1 94.38 49 TYR B N 1
ATOM 1800 C CA . TYR B 1 49 ? -21.797 -23.062 -10.945 1 94.38 49 TYR B CA 1
ATOM 1801 C C . TYR B 1 49 ? -23.172 -22.578 -11.352 1 94.38 49 TYR B C 1
ATOM 1803 O O . TYR B 1 49 ? -23.312 -21.844 -12.336 1 94.38 49 TYR B O 1
ATOM 1811 N N . SER B 1 50 ? -24.219 -22.969 -10.641 1 94 50 SER B N 1
ATOM 1812 C CA . SER B 1 50 ? -25.547 -22.391 -10.859 1 94 50 SER B CA 1
ATOM 1813 C C . SER B 1 50 ? -25.594 -20.938 -10.422 1 94 50 SER B C 1
ATOM 1815 O O . SER B 1 50 ? -26.406 -20.156 -10.922 1 94 50 SER B O 1
ATOM 1817 N N . HIS B 1 51 ? -24.656 -20.594 -9.555 1 94.31 51 HIS B N 1
ATOM 1818 C CA . HIS B 1 51 ? -24.656 -19.25 -9 1 94.31 51 HIS B CA 1
ATOM 1819 C C . HIS B 1 51 ? -23.516 -18.406 -9.578 1 94.31 51 HIS B C 1
ATOM 1821 O O . HIS B 1 51 ? -23.656 -17.188 -9.727 1 94.31 51 HIS B O 1
ATOM 1827 N N . PHE B 1 52 ? -22.375 -19.031 -9.789 1 96.38 52 PHE B N 1
ATOM 1828 C CA . PHE B 1 52 ? -21.203 -18.328 -10.281 1 96.38 52 PHE B CA 1
ATOM 1829 C C . PHE B 1 52 ? -20.594 -19.062 -11.477 1 96.38 52 PHE B C 1
ATOM 1831 O O . PHE B 1 52 ? -20.203 -20.219 -11.359 1 96.38 52 PHE B O 1
ATOM 1838 N N . PRO B 1 53 ? -20.484 -18.328 -12.539 1 95.19 53 PRO B N 1
ATOM 1839 C CA . PRO B 1 53 ? -20.047 -18.984 -13.773 1 95.19 53 PRO B CA 1
ATOM 1840 C C . PRO B 1 53 ? -18.547 -19.312 -13.781 1 95.19 53 PRO B C 1
ATOM 1842 O O . PRO B 1 53 ? -18.094 -20.094 -14.617 1 95.19 53 PRO B O 1
ATOM 1845 N N . SER B 1 54 ? -17.812 -18.609 -12.906 1 95.12 54 SER B N 1
ATOM 1846 C CA . SER B 1 54 ? -16.375 -18.844 -12.852 1 95.12 54 SER B CA 1
ATOM 1847 C C . SER B 1 54 ? -15.805 -18.453 -11.492 1 95.12 54 SER B C 1
ATOM 1849 O O . SER B 1 54 ? -16.469 -17.781 -10.703 1 95.12 54 SER B O 1
ATOM 1851 N N . ARG B 1 55 ? -14.633 -18.875 -11.234 1 94.56 55 ARG B N 1
ATOM 1852 C CA . ARG B 1 55 ? -13.906 -18.469 -10.039 1 94.56 55 ARG B CA 1
ATOM 1853 C C . ARG B 1 55 ? -13.703 -16.953 -10 1 94.56 55 ARG B C 1
ATOM 1855 O O . ARG B 1 55 ? -13.867 -16.328 -8.945 1 94.56 55 ARG B O 1
ATOM 1862 N N . ASP B 1 56 ? -13.422 -16.406 -11.172 1 94.38 56 ASP B N 1
ATOM 1863 C CA . ASP B 1 56 ? -13.203 -14.961 -11.242 1 94.38 56 ASP B CA 1
ATOM 1864 C C . ASP B 1 56 ? -14.469 -14.188 -10.883 1 94.38 56 ASP B C 1
ATOM 1866 O O . ASP B 1 56 ? -14.414 -13.195 -10.156 1 94.38 56 ASP B O 1
ATOM 1870 N N . ALA B 1 57 ? -15.492 -14.68 -11.406 1 95.88 57 ALA B N 1
ATOM 1871 C CA . ALA B 1 57 ? -16.766 -14.047 -11.078 1 95.88 57 ALA B CA 1
ATOM 1872 C C . ALA B 1 57 ? -17.047 -14.102 -9.578 1 95.88 57 ALA B C 1
ATOM 1874 O O . ALA B 1 57 ? -17.578 -13.156 -9.008 1 95.88 57 ALA B O 1
ATOM 1875 N N . LEU B 1 58 ? -16.703 -15.203 -9.008 1 96.19 58 LEU B N 1
ATOM 1876 C CA . LEU B 1 58 ? -16.844 -15.375 -7.562 1 96.19 58 LEU B CA 1
ATOM 1877 C C . LEU B 1 58 ? -15.953 -14.383 -6.812 1 96.19 58 LEU B C 1
ATOM 1879 O O . LEU B 1 58 ? -16.406 -13.727 -5.871 1 96.19 58 LEU B O 1
ATOM 1883 N N . ILE B 1 59 ? -14.773 -14.203 -7.211 1 95.69 59 ILE B N 1
ATOM 1884 C CA . ILE B 1 59 ? -13.812 -13.312 -6.562 1 95.69 59 ILE B CA 1
ATOM 1885 C C . ILE B 1 59 ? -14.289 -11.867 -6.688 1 95.69 59 ILE B C 1
ATOM 1887 O O . ILE B 1 59 ? -14.219 -11.102 -5.727 1 95.69 59 ILE B O 1
ATOM 1891 N N . HIS B 1 60 ? -14.734 -11.555 -7.863 1 96.31 60 HIS B N 1
ATOM 1892 C CA . HIS B 1 60 ? -15.281 -10.219 -8.062 1 96.31 60 HIS B CA 1
ATOM 1893 C C . HIS B 1 60 ? -16.438 -9.953 -7.105 1 96.31 60 HIS B C 1
ATOM 1895 O O . HIS B 1 60 ? -16.5 -8.898 -6.465 1 96.31 60 HIS B O 1
ATOM 1901 N N . ALA B 1 61 ? -17.25 -10.93 -6.996 1 96.06 61 ALA B N 1
ATOM 1902 C CA . ALA B 1 61 ? -18.453 -10.781 -6.164 1 96.06 61 ALA B CA 1
ATOM 1903 C C . ALA B 1 61 ? -18.078 -10.648 -4.688 1 96.06 61 ALA B C 1
ATOM 1905 O O . ALA B 1 61 ? -18.672 -9.859 -3.957 1 96.06 61 ALA B O 1
ATOM 1906 N N . VAL B 1 62 ? -17.156 -11.398 -4.25 1 96 62 VAL B N 1
ATOM 1907 C CA . VAL B 1 62 ? -16.734 -11.336 -2.855 1 96 62 VAL B CA 1
ATOM 1908 C C . VAL B 1 62 ? -16.062 -9.992 -2.584 1 96 62 VAL B C 1
ATOM 1910 O O . VAL B 1 62 ? -16.234 -9.398 -1.514 1 96 62 VAL B O 1
ATOM 1913 N N . THR B 1 63 ? -15.266 -9.516 -3.51 1 94.62 63 THR B N 1
ATOM 1914 C CA . THR B 1 63 ? -14.633 -8.211 -3.381 1 94.62 63 THR B CA 1
ATOM 1915 C C . THR B 1 63 ? -15.68 -7.113 -3.236 1 94.62 63 THR B C 1
ATOM 1917 O O . THR B 1 63 ? -15.562 -6.238 -2.375 1 94.62 63 THR B O 1
ATOM 1920 N N . ASP B 1 64 ? -16.734 -7.211 -4.043 1 95.12 64 ASP B N 1
ATOM 1921 C CA . ASP B 1 64 ? -17.828 -6.262 -3.965 1 95.12 64 ASP B CA 1
ATOM 1922 C C . ASP B 1 64 ? -18.531 -6.332 -2.604 1 95.12 64 ASP B C 1
ATOM 1924 O O . ASP B 1 64 ? -18.828 -5.301 -2.002 1 95.12 64 ASP B O 1
ATOM 1928 N N . MET B 1 65 ? -18.719 -7.512 -2.172 1 94.5 65 MET B N 1
ATOM 1929 C CA . MET B 1 65 ? -19.391 -7.723 -0.895 1 94.5 65 MET B CA 1
ATOM 1930 C C . MET B 1 65 ? -18.578 -7.125 0.254 1 94.5 65 MET B C 1
ATOM 1932 O O . MET B 1 65 ? -19.125 -6.398 1.088 1 94.5 65 MET B O 1
ATOM 1936 N N . LEU B 1 66 ? -17.359 -7.387 0.319 1 93.06 66 LEU B N 1
ATOM 1937 C CA . LEU B 1 66 ? -16.484 -6.902 1.392 1 93.06 66 LEU B CA 1
ATOM 1938 C C . LEU B 1 66 ? -16.406 -5.383 1.376 1 93.06 66 LEU B C 1
ATOM 1940 O O . LEU B 1 66 ? -16.406 -4.746 2.432 1 93.06 66 LEU B O 1
ATOM 1944 N N . ALA B 1 67 ? -16.359 -4.805 0.201 1 91.88 67 ALA B N 1
ATOM 1945 C CA . ALA B 1 67 ? -16.344 -3.352 0.069 1 91.88 67 ALA B CA 1
ATOM 1946 C C . ALA B 1 67 ? -17.641 -2.736 0.582 1 91.88 67 ALA B C 1
ATOM 1948 O O . ALA B 1 67 ? -17.625 -1.698 1.246 1 91.88 67 ALA B O 1
ATOM 1949 N N . ALA B 1 68 ? -18.703 -3.346 0.277 1 91.12 68 ALA B N 1
ATOM 1950 C CA . ALA B 1 68 ? -20.016 -2.842 0.663 1 91.12 68 ALA B CA 1
ATOM 1951 C C . ALA B 1 68 ? -20.188 -2.879 2.178 1 91.12 68 ALA B C 1
ATOM 1953 O O . ALA B 1 68 ? -20.953 -2.082 2.738 1 91.12 68 ALA B O 1
ATOM 1954 N N . GLU B 1 69 ? -19.438 -3.682 2.846 1 90.88 69 GLU B N 1
ATOM 1955 C CA . GLU B 1 69 ? -19.562 -3.861 4.289 1 90.88 69 GLU B CA 1
ATOM 1956 C C . GLU B 1 69 ? -18.875 -2.73 5.047 1 90.88 69 GLU B C 1
ATOM 1958 O O . GLU B 1 69 ? -19.109 -2.537 6.242 1 90.88 69 GLU B O 1
ATOM 1963 N N . LEU B 1 70 ? -18.031 -1.938 4.461 1 89.38 70 LEU B N 1
ATOM 1964 C CA . LEU B 1 70 ? -17.25 -0.912 5.137 1 89.38 70 LEU B CA 1
ATOM 1965 C C . LEU B 1 70 ? -18.141 0.251 5.57 1 89.38 70 LEU B C 1
ATOM 1967 O O . LEU B 1 70 ? -17.828 0.94 6.547 1 89.38 70 LEU B O 1
ATOM 1971 N N . GLY B 1 71 ? -19.328 0.503 4.93 1 88.38 71 GLY B N 1
ATOM 1972 C CA . GLY B 1 71 ? -20.266 1.518 5.359 1 88.38 71 GLY B CA 1
ATOM 1973 C C . GLY B 1 71 ? -19.859 2.926 4.977 1 88.38 71 GLY B C 1
ATOM 1974 O O . GLY B 1 71 ? -18.766 3.129 4.422 1 88.38 71 GLY B O 1
ATOM 1975 N N . PRO B 1 72 ? -20.641 3.893 5.273 1 91.81 72 PRO B N 1
ATOM 1976 C CA . PRO B 1 72 ? -20.375 5.281 4.891 1 91.81 72 PRO B CA 1
ATOM 1977 C C . PRO B 1 72 ? -19.406 5.988 5.832 1 91.81 72 PRO B C 1
ATOM 1979 O O . PRO B 1 72 ? -19.297 5.609 7.004 1 91.81 72 PRO B O 1
ATOM 1982 N N . ILE B 1 73 ? -18.75 7.012 5.301 1 94.5 73 ILE B N 1
ATOM 1983 C CA . ILE B 1 73 ? -17.859 7.871 6.074 1 94.5 73 ILE B CA 1
ATOM 1984 C C . ILE B 1 73 ? -18.656 8.977 6.746 1 94.5 73 ILE B C 1
ATOM 1986 O O . ILE B 1 73 ? -19.484 9.641 6.105 1 94.5 73 ILE B O 1
ATOM 1990 N N . GLU B 1 74 ? -18.406 9.133 8.023 1 92.19 74 GLU B N 1
ATOM 1991 C CA . GLU B 1 74 ? -19.078 10.172 8.797 1 92.19 74 GLU B CA 1
ATOM 1992 C C . GLU B 1 74 ? -18.266 11.453 8.836 1 92.19 74 GLU B C 1
ATOM 1994 O O . GLU B 1 74 ? -17.031 11.422 8.703 1 92.19 74 GLU B O 1
ATOM 1999 N N . ASP B 1 75 ? -19 12.594 8.984 1 90.06 75 ASP B N 1
ATOM 2000 C CA . ASP B 1 75 ? -18.297 13.859 8.852 1 90.06 75 ASP B CA 1
ATOM 2001 C C . ASP B 1 75 ? -18.859 14.914 9.805 1 90.06 75 ASP B C 1
ATOM 2003 O O . ASP B 1 75 ? -18.891 16.109 9.484 1 90.06 75 ASP B O 1
ATOM 2007 N N . GLY B 1 76 ? -19.328 14.516 10.961 1 94.12 76 GLY B N 1
ATOM 2008 C CA . GLY B 1 76 ? -19.875 15.453 11.938 1 94.12 76 GLY B CA 1
ATOM 2009 C C . GLY B 1 76 ? -18.828 16.406 12.477 1 94.12 76 GLY B C 1
ATOM 2010 O O . GLY B 1 76 ? -19.156 17.516 12.922 1 94.12 76 GLY B O 1
ATOM 2011 N N . SER B 1 77 ? -17.641 16.031 12.617 1 97.75 77 SER B N 1
ATOM 2012 C CA . SER B 1 77 ? -16.453 16.781 13.031 1 97.75 77 SER B CA 1
ATOM 2013 C C . SER B 1 77 ? -15.195 16.172 12.438 1 97.75 77 SER B C 1
ATOM 2015 O O . SER B 1 77 ? -15.234 15.094 11.836 1 97.75 77 SER B O 1
ATOM 2017 N N . ILE B 1 78 ? -14.133 16.906 12.594 1 98.12 78 ILE B N 1
ATOM 2018 C CA . ILE B 1 78 ? -12.852 16.359 12.141 1 98.12 78 ILE B CA 1
ATOM 2019 C C . ILE B 1 78 ? -12.562 15.055 12.891 1 98.12 78 ILE B C 1
ATOM 2021 O O . ILE B 1 78 ? -12.133 14.07 12.289 1 98.12 78 ILE B O 1
ATOM 2025 N N . ALA B 1 79 ? -12.844 15.07 14.188 1 97.94 79 ALA B N 1
ATOM 2026 C CA . ALA B 1 79 ? -12.617 13.883 15.008 1 97.94 79 ALA B CA 1
ATOM 2027 C C . ALA B 1 79 ? -13.5 12.727 14.555 1 97.94 79 ALA B C 1
ATOM 2029 O O . ALA B 1 79 ? -13.039 11.586 14.477 1 97.94 79 ALA B O 1
ATOM 2030 N N . THR B 1 80 ? -14.734 13.016 14.266 1 98 80 THR B N 1
ATOM 2031 C CA . THR B 1 80 ? -15.648 11.977 13.812 1 98 80 THR B CA 1
ATOM 2032 C C . THR B 1 80 ? -15.227 11.445 12.438 1 98 80 THR B C 1
ATOM 2034 O O . THR B 1 80 ? -15.352 10.25 12.164 1 98 80 THR B O 1
ATOM 2037 N N . LEU B 1 81 ? -14.805 12.336 11.602 1 98.31 81 LEU B N 1
ATOM 2038 C CA . LEU B 1 81 ? -14.289 11.93 10.297 1 98.31 81 LEU B CA 1
ATOM 2039 C C . LEU B 1 81 ? -13.094 11 10.461 1 98.31 81 LEU B C 1
ATOM 2041 O O . LEU B 1 81 ? -13.039 9.93 9.844 1 98.31 81 LEU B O 1
ATOM 2045 N N . ALA B 1 82 ? -12.156 11.359 11.336 1 98.38 82 ALA B N 1
ATOM 2046 C CA . ALA B 1 82 ? -10.969 10.555 11.594 1 98.38 82 ALA B CA 1
ATOM 2047 C C . ALA B 1 82 ? -11.344 9.188 12.164 1 98.38 82 ALA B C 1
ATOM 2049 O O . ALA B 1 82 ? -10.82 8.164 11.719 1 98.38 82 ALA B O 1
ATOM 2050 N N . ASP B 1 83 ? -12.219 9.18 13.086 1 98 83 ASP B N 1
ATOM 2051 C CA . ASP B 1 83 ? -12.68 7.93 13.68 1 98 83 ASP B CA 1
ATOM 2052 C C . ASP B 1 83 ? -13.352 7.039 12.633 1 98 83 ASP B C 1
ATOM 2054 O O . ASP B 1 83 ? -13.141 5.824 12.617 1 98 83 ASP B O 1
ATOM 2058 N N . SER B 1 84 ? -14.148 7.645 11.867 1 97.81 84 SER B N 1
ATOM 2059 C CA . SER B 1 84 ? -14.867 6.898 10.836 1 97.81 84 SER B CA 1
ATOM 2060 C C . SER B 1 84 ? -13.906 6.266 9.836 1 97.81 84 SER B C 1
ATOM 2062 O O . SER B 1 84 ? -14.07 5.105 9.461 1 97.81 84 SER B O 1
ATOM 2064 N N . VAL B 1 85 ? -12.938 7.031 9.398 1 97.88 85 VAL B N 1
ATOM 2065 C CA . VAL B 1 85 ? -11.922 6.512 8.492 1 97.88 85 VAL B CA 1
ATOM 2066 C C . VAL B 1 85 ? -11.195 5.336 9.141 1 97.88 85 VAL B C 1
ATOM 2068 O O . VAL B 1 85 ? -11.039 4.277 8.523 1 97.88 85 VAL B O 1
ATOM 2071 N N . PHE B 1 86 ? -10.781 5.488 10.391 1 97.19 86 PHE B N 1
ATOM 2072 C CA . PHE B 1 86 ? -10.055 4.426 11.078 1 97.19 86 PHE B CA 1
ATOM 2073 C C . PHE B 1 86 ? -10.938 3.197 11.258 1 97.19 86 PHE B C 1
ATOM 2075 O O . PHE B 1 86 ? -10.547 2.086 10.898 1 97.19 86 PHE B O 1
ATOM 2082 N N . GLU B 1 87 ? -12.125 3.346 11.742 1 96.69 87 GLU B N 1
ATOM 2083 C CA . GLU B 1 87 ? -13 2.24 12.125 1 96.69 87 GLU B CA 1
ATOM 2084 C C . GLU B 1 87 ? -13.523 1.5 10.898 1 96.69 87 GLU B C 1
ATOM 2086 O O . GLU B 1 87 ? -13.727 0.284 10.938 1 96.69 87 GLU B O 1
ATOM 2091 N N . ARG B 1 88 ? -13.672 2.178 9.836 1 95.75 88 ARG B N 1
ATOM 2092 C CA . ARG B 1 88 ? -14.352 1.576 8.703 1 95.75 88 ARG B CA 1
ATOM 2093 C C . ARG B 1 88 ? -13.359 1.123 7.637 1 95.75 88 ARG B C 1
ATOM 2095 O O . ARG B 1 88 ? -13.641 0.208 6.863 1 95.75 88 ARG B O 1
ATOM 2102 N N . ARG B 1 89 ? -12.234 1.719 7.613 1 95.75 89 ARG B N 1
ATOM 2103 C CA . ARG B 1 89 ? -11.352 1.435 6.488 1 95.75 89 ARG B CA 1
ATOM 2104 C C . ARG B 1 89 ? -10.039 0.818 6.969 1 95.75 89 ARG B C 1
ATOM 2106 O O . ARG B 1 89 ? -9.406 0.047 6.246 1 95.75 89 ARG B O 1
ATOM 2113 N N . ILE B 1 90 ? -9.594 1.103 8.211 1 95.25 90 ILE B N 1
ATOM 2114 C CA . ILE B 1 90 ? -8.297 0.629 8.68 1 95.25 90 ILE B CA 1
ATOM 2115 C C . ILE B 1 90 ? -8.492 -0.556 9.625 1 95.25 90 ILE B C 1
ATOM 2117 O O . ILE B 1 90 ? -7.957 -1.64 9.391 1 95.25 90 ILE B O 1
ATOM 2121 N N . ALA B 1 91 ? -9.32 -0.437 10.602 1 94.25 91 ALA B N 1
ATOM 2122 C CA . ALA B 1 91 ? -9.5 -1.425 11.664 1 94.25 91 ALA B CA 1
ATOM 2123 C C . ALA B 1 91 ? -9.891 -2.781 11.086 1 94.25 91 ALA B C 1
ATOM 2125 O O . ALA B 1 91 ? -9.344 -3.812 11.484 1 94.25 91 ALA B O 1
ATOM 2126 N N . PRO B 1 92 ? -10.797 -2.84 10.109 1 91.19 92 PRO B N 1
ATOM 2127 C CA . PRO B 1 92 ? -11.211 -4.141 9.578 1 91.19 92 PRO B CA 1
ATOM 2128 C C . PRO B 1 92 ? -10.07 -4.867 8.859 1 91.19 92 PRO B C 1
ATOM 2130 O O . PRO B 1 92 ? -10.133 -6.086 8.672 1 91.19 92 PRO B O 1
ATOM 2133 N N . ALA B 1 93 ? -9.07 -4.156 8.477 1 86.94 93 ALA B N 1
ATOM 2134 C CA . ALA B 1 93 ? -7.992 -4.738 7.688 1 86.94 93 ALA B CA 1
ATOM 2135 C C . ALA B 1 93 ? -6.789 -5.066 8.562 1 86.94 93 ALA B C 1
ATOM 2137 O O . ALA B 1 93 ? -5.766 -5.555 8.07 1 86.94 93 ALA B O 1
ATOM 2138 N N . LEU B 1 94 ? -6.828 -4.789 9.836 1 89.88 94 LEU B N 1
ATOM 2139 C CA . LEU B 1 94 ? -5.691 -4.973 10.734 1 89.88 94 LEU B CA 1
ATOM 2140 C C . LEU B 1 94 ? -5.371 -6.453 10.914 1 89.88 94 LEU B C 1
ATOM 2142 O O . LEU B 1 94 ? -4.203 -6.832 11.023 1 89.88 94 LEU B O 1
ATOM 2146 N N . PRO B 1 95 ? -6.41 -7.32 10.898 1 88.75 95 PRO B N 1
ATOM 2147 C CA . PRO B 1 95 ? -6.012 -8.727 10.922 1 88.75 95 PRO B CA 1
ATOM 2148 C C . PRO B 1 95 ? -5.125 -9.109 9.742 1 88.75 95 PRO B C 1
ATOM 2150 O O . PRO B 1 95 ? -5.449 -8.789 8.594 1 88.75 95 PRO B O 1
ATOM 2153 N N . PRO B 1 96 ? -4.082 -9.789 10 1 84.5 96 PRO B N 1
ATOM 2154 C CA . PRO B 1 96 ? -3.086 -10.062 8.961 1 84.5 96 PRO B CA 1
ATOM 2155 C C . PRO B 1 96 ? -3.686 -10.75 7.73 1 84.5 96 PRO B C 1
ATOM 2157 O O . PRO B 1 96 ? -3.299 -10.445 6.602 1 84.5 96 PRO B O 1
ATOM 2160 N N . ALA B 1 97 ? -4.613 -11.586 7.973 1 86.69 97 ALA B N 1
ATOM 2161 C CA . ALA B 1 97 ? -5.242 -12.297 6.863 1 86.69 97 ALA B CA 1
ATOM 2162 C C . ALA B 1 97 ? -5.988 -11.336 5.945 1 86.69 97 ALA B C 1
ATOM 2164 O O . ALA B 1 97 ? -6.02 -11.523 4.727 1 86.69 97 ALA B O 1
ATOM 2165 N N . HIS B 1 98 ? -6.582 -10.32 6.523 1 89.31 98 HIS B N 1
ATOM 2166 C CA . HIS B 1 98 ? -7.324 -9.336 5.742 1 89.31 98 HIS B CA 1
ATOM 2167 C C . HIS B 1 98 ? -6.383 -8.445 4.941 1 89.31 98 HIS B C 1
ATOM 2169 O O . HIS B 1 98 ? -6.641 -8.148 3.773 1 89.31 98 HIS B O 1
ATOM 2175 N N . ALA B 1 99 ? -5.324 -8.07 5.598 1 87.81 99 ALA B N 1
ATOM 2176 C CA . ALA B 1 99 ? -4.32 -7.254 4.922 1 87.81 99 ALA B CA 1
ATOM 2177 C C . ALA B 1 99 ? -3.697 -8.016 3.752 1 87.81 99 ALA B C 1
ATOM 2179 O O . ALA B 1 99 ? -3.531 -7.461 2.662 1 87.81 99 ALA B O 1
ATOM 2180 N N . ARG B 1 100 ? -3.4 -9.234 4.008 1 86.38 100 ARG B N 1
ATOM 2181 C CA . ARG B 1 100 ? -2.832 -10.078 2.961 1 86.38 100 ARG B CA 1
ATOM 2182 C C . ARG B 1 100 ? -3.771 -10.18 1.765 1 86.38 100 ARG B C 1
ATOM 2184 O O . ARG B 1 100 ? -3.34 -10.047 0.617 1 86.38 100 ARG B O 1
ATOM 2191 N N . PHE B 1 101 ? -5.004 -10.406 2.062 1 88.94 101 PHE B N 1
ATOM 2192 C CA . PHE B 1 101 ? -5.992 -10.5 0.993 1 88.94 101 PHE B CA 1
ATOM 2193 C C . PHE B 1 101 ? -6.035 -9.211 0.186 1 88.94 101 PHE B C 1
ATOM 2195 O O . PHE B 1 101 ? -6.043 -9.242 -1.047 1 88.94 101 PHE B O 1
ATOM 2202 N N . GLY B 1 102 ? -6.039 -8.094 0.874 1 89.88 102 GLY B N 1
ATOM 2203 C CA . GLY B 1 102 ? -6.062 -6.805 0.201 1 89.88 102 GLY B CA 1
ATOM 2204 C C . GLY B 1 102 ? -4.898 -6.609 -0.75 1 89.88 102 GLY B C 1
ATOM 2205 O O . GLY B 1 102 ? -5.082 -6.16 -1.884 1 89.88 102 GLY B O 1
ATOM 2206 N N . ILE B 1 103 ? -3.783 -6.969 -0.353 1 90.19 103 ILE B N 1
ATOM 2207 C CA . ILE B 1 103 ? -2.586 -6.781 -1.163 1 90.19 103 ILE B CA 1
ATOM 2208 C C . ILE B 1 103 ? -2.592 -7.762 -2.332 1 90.19 103 ILE B C 1
ATOM 2210 O O . ILE B 1 103 ? -2.168 -7.422 -3.439 1 90.19 103 ILE B O 1
ATOM 2214 N N . GLU B 1 104 ? -3.035 -8.961 -2.096 1 89.69 104 GLU B N 1
ATOM 2215 C CA . GLU B 1 104 ? -3.111 -9.953 -3.162 1 89.69 104 GLU B CA 1
ATOM 2216 C C . GLU B 1 104 ? -4.094 -9.523 -4.246 1 89.69 104 GLU B C 1
ATOM 2218 O O . GLU B 1 104 ? -3.828 -9.688 -5.438 1 89.69 104 GLU B O 1
ATOM 2223 N N . VAL B 1 105 ? -5.188 -9 -3.783 1 90.94 105 VAL B N 1
ATOM 2224 C CA . VAL B 1 105 ? -6.176 -8.508 -4.738 1 90.94 105 VAL B CA 1
ATOM 2225 C C . VAL B 1 105 ? -5.586 -7.355 -5.543 1 90.94 105 VAL B C 1
ATOM 2227 O O . VAL B 1 105 ? -5.809 -7.254 -6.75 1 90.94 105 VAL B O 1
ATOM 2230 N N . THR B 1 106 ? -4.879 -6.508 -4.887 1 90.44 106 THR B N 1
ATOM 2231 C CA . THR B 1 106 ? -4.227 -5.383 -5.551 1 90.44 106 THR B CA 1
ATOM 2232 C C . THR B 1 106 ? -3.227 -5.879 -6.594 1 90.44 106 THR B C 1
ATOM 2234 O O . THR B 1 106 ? -3.234 -5.418 -7.734 1 90.44 106 THR B O 1
ATOM 2237 N N . ALA B 1 107 ? -2.488 -6.809 -6.219 1 86.88 107 ALA B N 1
ATOM 2238 C CA . ALA B 1 107 ? -1.52 -7.379 -7.148 1 86.88 107 ALA B CA 1
ATOM 2239 C C . ALA B 1 107 ? -2.219 -8.039 -8.336 1 86.88 107 ALA B C 1
ATOM 2241 O O . ALA B 1 107 ? -1.812 -7.852 -9.484 1 86.88 107 ALA B O 1
ATOM 2242 N N . ALA B 1 108 ? -3.27 -8.758 -8.094 1 88.19 108 ALA B N 1
ATOM 2243 C CA . ALA B 1 108 ? -3.994 -9.492 -9.125 1 88.19 108 ALA B CA 1
ATOM 2244 C C . ALA B 1 108 ? -4.688 -8.539 -10.094 1 88.19 108 ALA B C 1
ATOM 2246 O O . ALA B 1 108 ? -4.996 -8.906 -11.227 1 88.19 108 ALA B O 1
ATOM 2247 N N . SER B 1 109 ? -4.988 -7.402 -9.633 1 88.69 109 SER B N 1
ATOM 2248 C CA . SER B 1 109 ? -5.676 -6.402 -10.445 1 88.69 109 SER B CA 1
ATOM 2249 C C . SER B 1 109 ? -4.848 -6.02 -11.664 1 88.69 109 SER B C 1
ATOM 2251 O O . SER B 1 109 ? -5.395 -5.547 -12.664 1 88.69 109 SER B O 1
ATOM 2253 N N . THR B 1 110 ? -3.60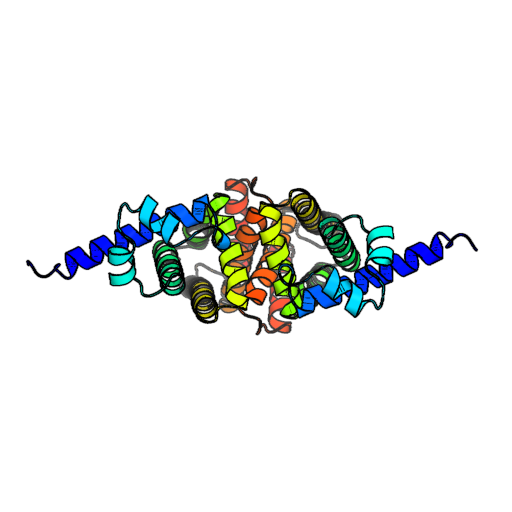5 -6.137 -11.586 1 81.69 110 THR B N 1
ATOM 2254 C CA . THR B 1 110 ? -2.738 -5.797 -12.703 1 81.69 110 THR B CA 1
ATOM 2255 C C . THR B 1 110 ? -3.031 -6.688 -13.906 1 81.69 110 THR B C 1
ATOM 2257 O O . THR B 1 110 ? -2.902 -6.254 -15.055 1 81.69 110 THR B O 1
ATOM 2260 N N . GLY B 1 111 ? -3.463 -7.941 -13.711 1 82.69 111 GLY B N 1
ATOM 2261 C CA . GLY B 1 111 ? -3.725 -8.883 -14.781 1 82.69 111 GLY B CA 1
ATOM 2262 C C . GLY B 1 111 ? -5.199 -9.203 -14.953 1 82.69 111 GLY B C 1
ATOM 2263 O O . GLY B 1 111 ? -5.57 -10.016 -15.805 1 82.69 111 GLY B O 1
ATOM 2264 N N . ASP B 1 112 ? -6.012 -8.562 -14.141 1 90.31 112 ASP B N 1
ATOM 2265 C CA . ASP B 1 112 ? -7.453 -8.789 -14.148 1 90.31 112 ASP B CA 1
ATOM 2266 C C . ASP B 1 112 ? -8.219 -7.465 -14.211 1 90.31 112 ASP B C 1
ATOM 2268 O O . ASP B 1 112 ? -8.414 -6.809 -13.188 1 90.31 112 ASP B O 1
ATOM 2272 N N . SER B 1 113 ? -8.734 -7.172 -15.383 1 90.88 113 SER B N 1
ATOM 2273 C CA . SER B 1 113 ? -9.375 -5.879 -15.594 1 90.88 113 SER B CA 1
ATOM 2274 C C . SER B 1 113 ? -10.625 -5.734 -14.727 1 90.88 113 SER B C 1
ATOM 2276 O O . SER B 1 113 ? -10.953 -4.633 -14.289 1 90.88 113 SER B O 1
ATOM 2278 N N . GLY B 1 114 ? -11.281 -6.844 -14.516 1 93.62 114 GLY B N 1
ATOM 2279 C CA . GLY B 1 114 ? -12.453 -6.797 -13.648 1 93.62 114 GLY B CA 1
ATOM 2280 C C . GLY B 1 114 ? -12.109 -6.453 -12.211 1 93.62 114 GLY B C 1
ATOM 2281 O O . GLY B 1 114 ? -12.805 -5.648 -11.578 1 93.62 114 GLY B O 1
ATOM 2282 N N . LEU B 1 115 ? -11.102 -7.012 -11.734 1 93 115 LEU B N 1
ATOM 2283 C CA . LEU B 1 115 ? -10.641 -6.695 -10.383 1 93 115 LEU B CA 1
ATOM 2284 C C . LEU B 1 115 ? -10.094 -5.273 -10.32 1 93 115 LEU B C 1
ATOM 2286 O O . LEU B 1 115 ? -10.328 -4.555 -9.344 1 93 115 LEU B O 1
ATOM 2290 N N . ARG B 1 116 ? -9.398 -4.906 -11.336 1 91.5 116 ARG B N 1
ATOM 2291 C CA . ARG B 1 116 ? -8.852 -3.553 -11.391 1 91.5 116 ARG B CA 1
ATOM 2292 C C . ARG B 1 116 ? -9.969 -2.51 -11.328 1 91.5 116 ARG B C 1
ATOM 2294 O O . ARG B 1 116 ? -9.844 -1.508 -10.625 1 91.5 116 ARG B O 1
ATOM 2301 N N . GLU B 1 117 ? -10.93 -2.717 -12.07 1 92.69 117 GLU B N 1
ATOM 2302 C CA . GLU B 1 117 ? -12.07 -1.802 -12.086 1 92.69 117 GLU B CA 1
ATOM 2303 C C . GLU B 1 117 ? -12.711 -1.7 -10.703 1 92.69 117 GLU B C 1
ATOM 2305 O O . GLU B 1 117 ? -13.031 -0.604 -10.242 1 92.69 117 GLU B O 1
ATOM 2310 N N . ARG B 1 118 ? -12.875 -2.785 -10.086 1 92.75 118 ARG B N 1
ATOM 2311 C CA . ARG B 1 118 ? -13.5 -2.826 -8.773 1 92.75 118 ARG B CA 1
ATOM 2312 C C . ARG B 1 118 ? -12.633 -2.125 -7.73 1 92.75 118 ARG B C 1
ATOM 2314 O O . ARG B 1 118 ? -13.133 -1.337 -6.926 1 92.75 118 ARG B O 1
ATOM 2321 N N . ASN B 1 119 ? -11.391 -2.418 -7.77 1 92.06 119 ASN B N 1
ATOM 2322 C CA . ASN B 1 119 ? -10.477 -1.787 -6.828 1 92.06 119 ASN B CA 1
ATOM 2323 C C . ASN B 1 119 ? -10.391 -0.279 -7.047 1 92.06 119 ASN B C 1
ATOM 2325 O O . ASN B 1 119 ? -10.391 0.494 -6.09 1 92.06 119 ASN B O 1
ATOM 2329 N N . THR B 1 120 ? -10.352 0.074 -8.266 1 90.75 120 THR B N 1
ATOM 2330 C CA . THR B 1 120 ? -10.32 1.492 -8.609 1 90.75 120 THR B CA 1
ATOM 2331 C C . THR B 1 120 ? -11.57 2.199 -8.086 1 90.75 120 THR B C 1
ATOM 2333 O O . THR B 1 120 ? -11.477 3.252 -7.449 1 90.75 120 THR B O 1
ATOM 2336 N N . ALA B 1 121 ? -12.648 1.599 -8.305 1 92.12 121 ALA B N 1
ATOM 2337 C CA . ALA B 1 121 ? -13.906 2.186 -7.863 1 92.12 121 ALA B CA 1
ATOM 2338 C C . ALA B 1 121 ? -13.945 2.312 -6.34 1 92.12 121 ALA B C 1
ATOM 2340 O O . ALA B 1 121 ? -14.445 3.307 -5.809 1 92.12 121 ALA B O 1
ATOM 2341 N N . ASN B 1 122 ? -13.469 1.319 -5.688 1 90.81 122 ASN B N 1
ATOM 2342 C CA . ASN B 1 122 ? -13.445 1.335 -4.23 1 90.81 122 ASN B CA 1
ATOM 2343 C C . ASN B 1 122 ? -12.555 2.453 -3.695 1 90.81 122 ASN B C 1
ATOM 2345 O O . ASN B 1 122 ? -12.93 3.162 -2.764 1 90.81 122 ASN B O 1
ATOM 2349 N N . LEU B 1 123 ? -11.477 2.609 -4.25 1 90.12 123 LEU B N 1
ATOM 2350 C CA . LEU B 1 123 ? -10.531 3.645 -3.844 1 90.12 123 LEU B CA 1
ATOM 2351 C C . LEU B 1 123 ? -11.086 5.035 -4.141 1 90.12 123 LEU B C 1
ATOM 2353 O O . LEU B 1 123 ? -10.984 5.938 -3.311 1 90.12 123 LEU B O 1
ATOM 2357 N N . GLU B 1 124 ? -11.68 5.145 -5.27 1 92.12 124 GLU B N 1
ATOM 2358 C CA . GLU B 1 124 ? -12.281 6.426 -5.633 1 92.12 124 GLU B CA 1
ATOM 2359 C C . GLU B 1 124 ? -13.43 6.785 -4.699 1 92.12 124 GLU B C 1
ATOM 2361 O O . GLU B 1 124 ? -13.594 7.949 -4.328 1 92.12 124 GLU B O 1
ATOM 2366 N N . ARG B 1 125 ? -14.172 5.809 -4.383 1 93.94 125 ARG B N 1
ATOM 2367 C CA . ARG B 1 125 ? -15.281 6.039 -3.467 1 93.94 125 ARG B CA 1
ATOM 2368 C C . ARG B 1 125 ? -14.789 6.574 -2.129 1 93.94 125 ARG B C 1
ATOM 2370 O O . ARG B 1 125 ? -15.375 7.504 -1.57 1 93.94 125 ARG B O 1
ATOM 2377 N N . LEU B 1 126 ? -13.742 5.965 -1.639 1 94.62 126 LEU B N 1
ATOM 2378 C CA . LEU B 1 126 ? -13.164 6.449 -0.39 1 94.62 126 LEU B CA 1
ATOM 2379 C C . LEU B 1 126 ? -12.672 7.883 -0.537 1 94.62 126 LEU B C 1
ATOM 2381 O O . LEU B 1 126 ? -13 8.742 0.28 1 94.62 126 LEU B O 1
ATOM 2385 N N . ARG B 1 127 ? -11.945 8.109 -1.546 1 95 127 ARG B N 1
ATOM 2386 C CA . ARG B 1 127 ? -11.367 9.43 -1.775 1 95 127 ARG B CA 1
ATOM 2387 C C . ARG B 1 127 ? -12.461 10.492 -1.876 1 95 127 ARG B C 1
ATOM 2389 O O . ARG B 1 127 ? -12.375 11.539 -1.227 1 95 127 ARG B O 1
ATOM 2396 N N . HIS B 1 128 ? -13.461 10.188 -2.627 1 96.44 128 HIS B N 1
ATOM 2397 C CA . HIS B 1 128 ? -14.547 11.133 -2.844 1 96.44 128 HIS B CA 1
ATOM 2398 C C . HIS B 1 128 ? -15.352 11.344 -1.568 1 96.44 128 HIS B C 1
ATOM 2400 O O . HIS B 1 128 ? -15.828 12.453 -1.301 1 96.44 128 HIS B O 1
ATOM 2406 N N . ALA B 1 129 ? -15.531 10.297 -0.838 1 97.44 129 ALA B N 1
ATOM 2407 C CA . ALA B 1 129 ? -16.266 10.422 0.418 1 97.44 129 ALA B CA 1
ATOM 2408 C C . ALA B 1 129 ? -15.547 11.344 1.393 1 97.44 129 ALA B C 1
ATOM 2410 O O . ALA B 1 129 ? -16.172 12.188 2.041 1 97.44 129 ALA B O 1
ATOM 2411 N N . VAL B 1 130 ? -14.281 11.195 1.495 1 98.06 130 VAL B N 1
ATOM 2412 C CA . VAL B 1 130 ? -13.484 12.023 2.393 1 98.06 130 VAL B CA 1
ATOM 2413 C C . VAL B 1 130 ? -13.453 13.461 1.877 1 98.06 130 VAL B C 1
ATOM 2415 O O . VAL B 1 130 ? -13.57 14.406 2.656 1 98.06 130 VAL B O 1
ATOM 2418 N N . GLU B 1 131 ? -13.273 13.586 0.56 1 97.81 131 GLU B N 1
ATOM 2419 C CA . GLU B 1 131 ? -13.312 14.914 -0.049 1 97.81 131 GLU B CA 1
ATOM 2420 C C . GLU B 1 131 ? -14.633 15.617 0.245 1 97.81 131 GLU B C 1
ATOM 2422 O O . GLU B 1 131 ? -14.648 16.781 0.636 1 97.81 131 GLU B O 1
ATOM 2427 N N . ALA B 1 132 ? -15.703 14.93 0.042 1 98.31 132 ALA B N 1
ATOM 2428 C CA . ALA B 1 132 ? -17.031 15.492 0.3 1 98.31 132 ALA B CA 1
ATOM 2429 C C . ALA B 1 132 ? -17.203 15.852 1.772 1 98.31 132 ALA B C 1
ATOM 2431 O O . ALA B 1 132 ? -17.75 16.906 2.102 1 98.31 132 ALA B O 1
ATOM 2432 N N . ALA B 1 133 ? -16.734 14.961 2.617 1 98.25 133 ALA B N 1
ATOM 2433 C CA . ALA B 1 133 ? -16.766 15.242 4.051 1 98.25 133 ALA B CA 1
ATOM 2434 C C . ALA B 1 133 ? -16 16.516 4.387 1 98.25 133 ALA B C 1
ATOM 2436 O O . ALA B 1 133 ? -16.469 17.344 5.168 1 98.25 133 ALA B O 1
ATOM 2437 N N . ALA B 1 134 ? -14.805 16.672 3.846 1 98 134 ALA B N 1
ATOM 2438 C CA . ALA B 1 134 ? -13.992 17.859 4.062 1 98 134 ALA B CA 1
ATOM 2439 C C . ALA B 1 134 ? -14.727 19.109 3.602 1 98 134 ALA B C 1
ATOM 2441 O O . ALA B 1 134 ? -14.734 20.125 4.301 1 98 134 ALA B O 1
ATOM 2442 N N . HIS B 1 135 ? -15.398 19.047 2.424 1 98.19 135 HIS B N 1
ATOM 2443 C CA . HIS B 1 135 ? -16.172 20.172 1.921 1 98.19 135 HIS B CA 1
ATOM 2444 C C . HIS B 1 135 ? -17.281 20.578 2.896 1 98.19 135 HIS B C 1
ATOM 2446 O O . HIS B 1 135 ? -17.5 21.766 3.15 1 98.19 135 HIS B O 1
ATOM 2452 N N . ARG B 1 136 ? -17.953 19.625 3.385 1 98 136 ARG B N 1
ATOM 2453 C CA . ARG B 1 136 ? -19.062 19.891 4.305 1 98 136 ARG B CA 1
ATOM 2454 C C . ARG B 1 136 ? -18.547 20.516 5.598 1 98 136 ARG B C 1
ATOM 2456 O O . ARG B 1 136 ? -19.188 21.422 6.141 1 98 136 ARG B O 1
ATOM 2463 N N . LEU B 1 137 ? -17.453 20.016 6.102 1 98 137 LEU B N 1
ATOM 2464 C CA . LEU B 1 137 ? -16.875 20.578 7.316 1 98 137 LEU B CA 1
ATOM 2465 C C . LEU B 1 137 ? -16.438 22.016 7.098 1 98 137 LEU B C 1
ATOM 2467 O O . LEU B 1 137 ? -16.609 22.859 7.973 1 98 137 LEU B O 1
ATOM 2471 N N . ILE B 1 138 ? -15.828 22.281 5.961 1 97.38 138 ILE B N 1
ATOM 2472 C CA . ILE B 1 138 ? -15.422 23.641 5.605 1 97.38 138 ILE B CA 1
ATOM 2473 C C . ILE B 1 138 ? -16.641 24.547 5.531 1 97.38 138 ILE B C 1
ATOM 2475 O O . ILE B 1 138 ? -16.672 25.625 6.129 1 97.38 138 ILE B O 1
ATOM 2479 N N . ALA B 1 139 ? -17.672 24.109 4.84 1 97.25 139 ALA B N 1
ATOM 2480 C CA . ALA B 1 139 ? -18.906 24.875 4.668 1 97.25 139 ALA B CA 1
ATOM 2481 C C . ALA B 1 139 ? -19.562 25.156 6.008 1 97.25 139 ALA B C 1
ATOM 2483 O O . ALA B 1 139 ? -20.172 26.219 6.195 1 97.25 139 ALA B O 1
ATOM 2484 N N . ALA B 1 140 ? -19.453 24.266 6.918 1 96.94 140 ALA B N 1
ATOM 2485 C CA . ALA B 1 140 ? -20.062 24.391 8.234 1 96.94 140 ALA B CA 1
ATOM 2486 C C . ALA B 1 140 ? -19.188 25.203 9.18 1 96.94 140 ALA B C 1
ATOM 2488 O O . ALA B 1 140 ? -19.562 25.438 10.336 1 96.94 140 ALA B O 1
ATOM 2489 N N . GLY B 1 141 ? -18.031 25.578 8.758 1 96.56 141 GLY B N 1
ATOM 2490 C CA . GLY B 1 141 ? -17.125 26.344 9.586 1 96.56 141 GLY B CA 1
ATOM 2491 C C . GLY B 1 141 ? -16.391 25.516 10.617 1 96.56 141 GLY B C 1
ATOM 2492 O O . GLY B 1 141 ? -15.859 26.047 11.594 1 96.56 141 GLY B O 1
ATOM 2493 N N . LYS B 1 142 ? -16.375 24.203 10.445 1 96.56 142 LYS B N 1
ATOM 2494 C CA . LYS B 1 142 ? -15.758 23.266 11.391 1 96.56 142 LYS B CA 1
ATOM 2495 C C . LYS B 1 142 ? -14.352 22.891 10.945 1 96.56 142 LYS B C 1
ATOM 2497 O O . LYS B 1 142 ? -13.648 22.156 11.641 1 96.56 142 LYS B O 1
ATOM 2502 N N . ALA B 1 143 ? -13.93 23.359 9.797 1 97.12 143 ALA B N 1
ATOM 2503 C CA . ALA B 1 143 ? -12.586 23.172 9.25 1 97.12 143 ALA B CA 1
ATOM 2504 C C . ALA B 1 143 ? -12.062 24.469 8.641 1 97.12 143 ALA B C 1
ATOM 2506 O O . ALA B 1 143 ? -12.836 25.391 8.367 1 97.12 143 ALA B O 1
ATOM 2507 N N . ARG B 1 144 ? -10.719 24.578 8.547 1 96.06 144 ARG B N 1
ATOM 2508 C CA . ARG B 1 144 ? -10.125 25.781 7.965 1 96.06 144 ARG B CA 1
ATOM 2509 C C . ARG B 1 144 ? -10.648 26.016 6.555 1 96.06 144 ARG B C 1
ATOM 2511 O O . ARG B 1 144 ? -10.812 25.078 5.777 1 96.06 144 ARG B O 1
ATOM 2518 N N . ALA B 1 145 ? -10.844 27.234 6.168 1 95.81 145 ALA B N 1
ATOM 2519 C CA . ALA B 1 145 ? -11.5 27.625 4.918 1 95.81 145 ALA B CA 1
ATOM 2520 C C . ALA B 1 145 ? -10.57 27.406 3.725 1 95.81 145 ALA B C 1
ATOM 2522 O O . ALA B 1 145 ? -11.039 27.219 2.6 1 95.81 145 ALA B O 1
ATOM 2523 N N . ASP B 1 146 ? -9.281 27.406 3.951 1 94.44 146 ASP B N 1
ATOM 2524 C CA . ASP B 1 146 ? -8.328 27.344 2.848 1 94.44 146 ASP B CA 1
ATOM 2525 C C . ASP B 1 146 ? -7.859 25.922 2.596 1 94.44 146 ASP B C 1
ATOM 2527 O O . ASP B 1 146 ? -6.961 25.688 1.784 1 94.44 146 ASP B O 1
ATOM 2531 N N . ALA B 1 147 ? -8.508 24.969 3.301 1 95.19 147 ALA B N 1
ATOM 2532 C CA . ALA B 1 147 ? -8.125 23.562 3.088 1 95.19 147 ALA B CA 1
ATOM 2533 C C . ALA B 1 147 ? -8.5 23.109 1.681 1 95.19 147 ALA B C 1
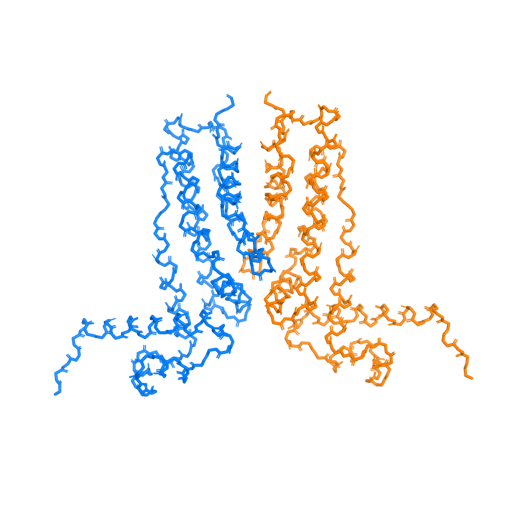ATOM 2535 O O . ALA B 1 147 ? -9.562 23.453 1.169 1 95.19 147 ALA B O 1
ATOM 2536 N N . ASP B 1 148 ? -7.629 22.375 1.071 1 94.94 148 ASP B N 1
ATOM 2537 C CA . ASP B 1 148 ? -7.914 21.766 -0.218 1 94.94 148 ASP B CA 1
ATOM 2538 C C . ASP B 1 148 ? -8.555 20.391 -0.036 1 94.94 148 ASP B C 1
ATOM 2540 O O . ASP B 1 148 ? -7.855 19.391 0.115 1 94.94 148 ASP B O 1
ATOM 2544 N N . ALA B 1 149 ? -9.883 20.344 -0.196 1 96.94 149 ALA B N 1
ATOM 2545 C CA . ALA B 1 149 ? -10.656 19.141 0.096 1 96.94 149 ALA B CA 1
ATOM 2546 C C . ALA B 1 149 ? -10.227 17.984 -0.804 1 96.94 149 ALA B C 1
ATOM 2548 O O . ALA B 1 149 ? -10.195 16.828 -0.371 1 96.94 149 ALA B O 1
ATOM 2549 N N . ALA B 1 150 ? -9.922 18.297 -2.037 1 95.44 150 ALA B N 1
ATOM 2550 C CA . ALA B 1 150 ? -9.477 17.25 -2.963 1 95.44 150 ALA B CA 1
ATOM 2551 C C . ALA B 1 150 ? -8.172 16.625 -2.492 1 95.44 150 ALA B C 1
ATOM 2553 O O . ALA B 1 150 ? -8.031 15.398 -2.486 1 95.44 150 ALA B O 1
ATOM 2554 N N . THR B 1 151 ? -7.293 17.438 -2.049 1 94.69 151 THR B N 1
ATOM 2555 C CA . THR B 1 151 ? -6.008 16.938 -1.562 1 94.69 151 THR B CA 1
ATOM 2556 C C . THR B 1 151 ? -6.188 16.156 -0.266 1 94.69 151 THR B C 1
ATOM 2558 O O . THR B 1 151 ? -5.5 15.164 -0.036 1 94.69 151 THR B O 1
ATOM 2561 N N . VAL B 1 152 ? -7.105 16.625 0.564 1 96.62 152 VAL B N 1
ATOM 2562 C CA . VAL B 1 152 ? -7.406 15.883 1.784 1 96.62 152 VAL B CA 1
ATOM 2563 C C . VAL B 1 152 ? -7.855 14.469 1.431 1 96.62 152 VAL B C 1
ATOM 2565 O O . VAL B 1 152 ? -7.387 13.492 2.025 1 96.62 152 VAL B O 1
ATOM 2568 N N . GLY B 1 153 ? -8.766 14.359 0.445 1 96.56 153 GLY B N 1
ATOM 2569 C CA . GLY B 1 153 ? -9.219 13.055 -0.009 1 96.56 153 GLY B CA 1
ATOM 2570 C C . GLY B 1 153 ? -8.078 12.164 -0.483 1 96.56 153 GLY B C 1
ATOM 2571 O O . GLY B 1 153 ? -8.008 10.992 -0.119 1 96.56 153 GLY B O 1
ATOM 2572 N N . TRP B 1 154 ? -7.188 12.734 -1.201 1 93.94 154 TRP B N 1
ATOM 2573 C C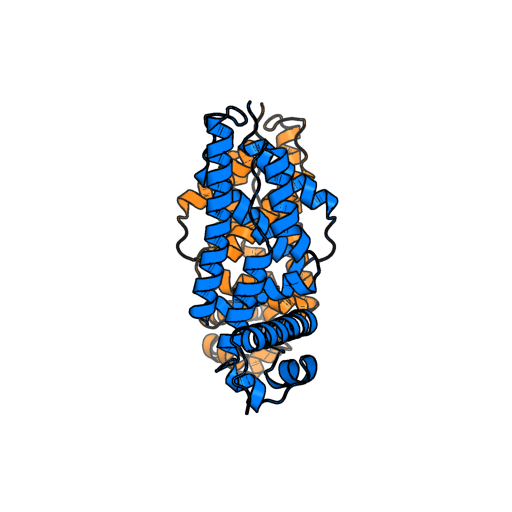A . TRP B 1 154 ? -6.055 12 -1.75 1 93.94 154 TRP B CA 1
ATOM 2574 C C . TRP B 1 154 ? -5.125 11.516 -0.639 1 93.94 154 TRP B C 1
ATOM 2576 O O . TRP B 1 154 ? -4.676 10.367 -0.647 1 93.94 154 TRP B O 1
ATOM 2586 N N . LEU B 1 155 ? -4.824 12.352 0.277 1 96.75 155 LEU B N 1
ATOM 2587 C CA . LEU B 1 155 ? -3.879 12.031 1.342 1 96.75 155 LEU B CA 1
ATOM 2588 C C . LEU B 1 155 ? -4.453 10.961 2.271 1 96.75 155 LEU B C 1
ATOM 2590 O O . LEU B 1 155 ? -3.73 10.07 2.721 1 96.75 155 LEU B O 1
ATOM 2594 N N . VAL B 1 156 ? -5.711 11.039 2.525 1 97.44 156 VAL B N 1
ATOM 2595 C CA . VAL B 1 156 ? -6.348 10.039 3.377 1 97.44 156 VAL B CA 1
ATOM 2596 C C . VAL B 1 156 ? -6.383 8.695 2.654 1 97.44 156 VAL B C 1
ATOM 2598 O O . VAL B 1 156 ? -6.133 7.652 3.262 1 97.44 156 VAL B O 1
ATOM 2601 N N . GLN B 1 157 ? -6.727 8.727 1.376 1 95.88 157 GLN B N 1
ATOM 2602 C CA . GLN B 1 157 ? -6.695 7.504 0.583 1 95.88 157 GLN B CA 1
ATOM 2603 C C . GLN B 1 157 ? -5.316 6.852 0.632 1 95.88 157 GLN B C 1
ATOM 2605 O O . GLN B 1 157 ? -5.203 5.645 0.854 1 95.88 157 GLN B O 1
ATOM 2610 N N . ALA B 1 158 ? -4.301 7.625 0.437 1 95.06 158 ALA B N 1
ATOM 2611 C CA . ALA B 1 158 ? -2.934 7.113 0.5 1 95.06 158 ALA B CA 1
ATOM 2612 C C . ALA B 1 158 ? -2.619 6.562 1.889 1 95.06 158 ALA B C 1
ATOM 2614 O O . ALA B 1 158 ? -1.97 5.523 2.02 1 95.06 158 ALA B O 1
ATOM 2615 N N . HIS B 1 159 ? -3.021 7.262 2.883 1 96.31 159 HIS B N 1
ATOM 2616 C CA . HIS B 1 159 ? -2.805 6.832 4.258 1 96.31 159 HIS B CA 1
ATOM 2617 C C . HIS B 1 159 ? -3.447 5.477 4.52 1 96.31 159 HIS B C 1
ATOM 2619 O O . HIS B 1 159 ? -2.801 4.566 5.047 1 96.31 159 HIS B O 1
ATOM 2625 N N . VAL B 1 160 ? -4.648 5.336 4.156 1 95.31 160 VAL B N 1
ATOM 2626 C CA . VAL B 1 160 ? -5.383 4.09 4.375 1 95.31 160 VAL B CA 1
ATOM 2627 C C . VAL B 1 160 ? -4.691 2.949 3.631 1 95.31 160 VAL B C 1
ATOM 2629 O O . VAL B 1 160 ? -4.418 1.897 4.215 1 95.31 160 VAL B O 1
ATOM 2632 N N . MET B 1 161 ? -4.422 3.158 2.4 1 93.31 161 MET B N 1
ATOM 2633 C CA . MET B 1 161 ? -3.762 2.131 1.599 1 93.31 161 MET B CA 1
ATOM 2634 C C . MET B 1 161 ? -2.381 1.809 2.158 1 93.31 161 MET B C 1
ATOM 2636 O O . MET B 1 161 ? -1.96 0.65 2.158 1 93.31 161 MET B O 1
ATOM 2640 N N . GLY B 1 162 ? -1.709 2.867 2.564 1 93.88 162 GLY B N 1
ATOM 2641 C CA . GLY B 1 162 ? -0.389 2.662 3.141 1 93.88 162 GLY B CA 1
ATOM 2642 C C . GLY B 1 162 ? -0.413 1.821 4.402 1 93.88 162 GLY B C 1
ATOM 2643 O O . GLY B 1 162 ? 0.438 0.949 4.59 1 93.88 162 GLY B O 1
ATOM 2644 N N . VAL B 1 163 ? -1.321 2.068 5.297 1 92.62 163 VAL B N 1
ATOM 2645 C CA . VAL B 1 163 ? -1.454 1.298 6.527 1 92.62 163 VAL B CA 1
ATOM 2646 C C . VAL B 1 163 ? -1.744 -0.164 6.195 1 92.62 163 VAL B C 1
ATOM 2648 O O . VAL B 1 163 ? -1.185 -1.071 6.816 1 92.62 163 VAL B O 1
ATOM 2651 N N . LEU B 1 164 ? -2.553 -0.371 5.203 1 88.06 164 LEU B N 1
ATOM 2652 C CA . LEU B 1 164 ? -2.883 -1.73 4.789 1 88.06 164 LEU B CA 1
ATOM 2653 C C . LEU B 1 164 ? -1.651 -2.443 4.238 1 88.06 164 LEU B C 1
ATOM 2655 O O . LEU B 1 164 ? -1.375 -3.588 4.609 1 88.06 164 LEU B O 1
ATOM 2659 N N . CYS B 1 165 ? -1.026 -1.799 3.385 1 89.19 165 CYS B N 1
ATOM 2660 C CA . CYS B 1 165 ? 0.176 -2.355 2.775 1 89.19 165 CYS B CA 1
ATOM 2661 C C . CYS B 1 165 ? 1.223 -2.682 3.834 1 89.19 165 CYS B C 1
ATOM 2663 O O . CYS B 1 165 ? 1.802 -3.768 3.828 1 89.19 165 CYS B O 1
ATOM 2665 N N . ARG B 1 166 ? 1.445 -1.781 4.672 1 88 166 ARG B N 1
ATOM 2666 C CA . ARG B 1 166 ? 2.426 -1.97 5.738 1 88 166 ARG B CA 1
ATOM 2667 C C . ARG B 1 166 ? 2.055 -3.158 6.617 1 88 166 ARG B C 1
ATOM 2669 O O . ARG B 1 166 ? 2.926 -3.92 7.043 1 88 166 ARG B O 1
ATOM 2676 N N . ASN B 1 167 ? 0.811 -3.244 6.941 1 87.69 167 ASN B N 1
ATOM 2677 C CA . ASN B 1 167 ? 0.343 -4.305 7.828 1 87.69 167 ASN B CA 1
ATOM 2678 C C . ASN B 1 167 ? 0.571 -5.688 7.219 1 87.69 167 ASN B C 1
ATOM 2680 O O . ASN B 1 167 ? 0.722 -6.672 7.941 1 87.69 167 ASN B O 1
ATOM 2684 N N . ALA B 1 168 ? 0.527 -5.754 5.938 1 83.44 168 ALA B N 1
ATOM 2685 C CA . ALA B 1 168 ? 0.784 -7.023 5.262 1 83.44 168 ALA B CA 1
ATOM 2686 C C . ALA B 1 168 ? 2.219 -7.484 5.492 1 83.44 168 ALA B C 1
ATOM 2688 O O . ALA B 1 168 ? 2.504 -8.688 5.461 1 83.44 168 ALA B O 1
ATOM 2689 N N . VAL B 1 169 ? 3.088 -6.609 5.727 1 81.94 169 VAL B N 1
ATOM 2690 C CA . VAL B 1 169 ? 4.508 -6.902 5.895 1 81.94 169 VAL B CA 1
ATOM 2691 C C . VAL B 1 169 ? 4.852 -6.941 7.383 1 81.94 169 VAL B C 1
ATOM 2693 O O . VAL B 1 169 ? 5.68 -7.746 7.816 1 81.94 169 VAL B O 1
ATOM 2696 N N . TRP B 1 170 ? 4.25 -5.988 8.086 1 79.69 170 TRP B N 1
ATOM 2697 C CA . TRP B 1 170 ? 4.504 -5.797 9.516 1 79.69 170 TRP B CA 1
ATOM 2698 C C . TRP B 1 170 ? 3.199 -5.762 10.297 1 79.69 170 TRP B C 1
ATOM 2700 O O . TRP B 1 170 ? 2.688 -4.688 10.625 1 79.69 170 TRP B O 1
ATOM 2710 N N . PRO B 1 171 ? 2.676 -6.852 10.695 1 72.75 171 PRO B N 1
ATOM 2711 C CA . PRO B 1 171 ? 1.362 -6.91 11.344 1 72.75 171 PRO B CA 1
ATOM 2712 C C . PRO B 1 171 ? 1.371 -6.324 12.758 1 72.75 171 PRO B C 1
ATOM 2714 O O . PRO B 1 171 ? 0.312 -6.02 13.305 1 72.75 171 PRO B O 1
ATOM 2717 N N . ALA B 1 172 ? 2.428 -6.16 13.359 1 62.41 172 ALA B N 1
ATOM 2718 C CA . ALA B 1 172 ? 2.486 -5.77 14.766 1 62.41 172 ALA B CA 1
ATOM 2719 C C . ALA B 1 172 ? 2.283 -4.266 14.922 1 62.41 172 ALA B C 1
ATOM 2721 O O . ALA B 1 172 ? 3.027 -3.609 15.656 1 62.41 172 ALA B O 1
ATOM 2722 N N . GLN B 1 173 ? 1.108 -3.959 14.344 1 71.19 173 GLN B N 1
ATOM 2723 C CA . GLN B 1 173 ? 0.952 -2.52 14.523 1 71.19 173 GLN B CA 1
ATOM 2724 C C . GLN B 1 173 ? 0.042 -2.211 15.711 1 71.19 173 GLN B C 1
ATOM 2726 O O . GLN B 1 173 ? -0.901 -2.955 15.984 1 71.19 173 GLN B O 1
ATOM 2731 N N . ASP B 1 174 ? 0.374 -1.252 16.516 1 84.5 174 ASP B N 1
ATOM 2732 C CA . ASP B 1 174 ? -0.423 -0.694 17.609 1 84.5 174 ASP B CA 1
ATOM 2733 C C . ASP B 1 174 ? -1.621 0.083 17.062 1 84.5 174 ASP B C 1
ATOM 2735 O O . ASP B 1 174 ? -1.468 1.191 16.547 1 84.5 174 ASP B O 1
ATOM 2739 N N . ALA B 1 175 ? -2.895 -0.6 17.219 1 90.5 175 ALA B N 1
ATOM 2740 C CA . ALA B 1 175 ? -4.121 0.013 16.719 1 90.5 175 ALA B CA 1
ATOM 2741 C C . ALA B 1 175 ? -4.281 1.435 17.25 1 90.5 175 ALA B C 1
ATOM 2743 O O . ALA B 1 175 ? -4.75 2.322 16.531 1 90.5 175 ALA B O 1
ATOM 2744 N N . ALA B 1 176 ? -3.93 1.64 18.469 1 92.88 176 ALA B N 1
ATOM 2745 C CA . ALA B 1 176 ? -4.059 2.963 19.062 1 92.88 176 ALA B CA 1
ATOM 2746 C C . ALA B 1 176 ? -3.146 3.973 18.375 1 92.88 176 ALA B C 1
ATOM 2748 O O . ALA B 1 176 ? -3.535 5.121 18.156 1 92.88 176 ALA B O 1
ATOM 2749 N N . ALA B 1 177 ? -1.99 3.533 18.062 1 90.75 177 ALA B N 1
ATOM 2750 C CA . ALA B 1 177 ? -1.049 4.406 17.375 1 90.75 177 ALA B CA 1
ATOM 2751 C C . ALA B 1 177 ? -1.547 4.742 15.969 1 90.75 177 ALA B C 1
ATOM 2753 O O . ALA B 1 177 ? -1.396 5.879 15.508 1 90.75 177 ALA B O 1
ATOM 2754 N N . LEU B 1 178 ? -2.135 3.777 15.328 1 93 178 LEU B N 1
ATOM 2755 C CA . LEU B 1 178 ? -2.688 3.992 13.992 1 93 178 LEU B CA 1
ATOM 2756 C C . LEU B 1 178 ? -3.865 4.957 14.039 1 93 178 LEU B C 1
ATOM 2758 O O . LEU B 1 178 ? -3.994 5.832 13.18 1 93 178 LEU B O 1
ATOM 2762 N N . ARG B 1 179 ? -4.676 4.758 15.023 1 95.31 179 ARG B N 1
ATOM 2763 C CA . ARG B 1 179 ? -5.797 5.668 15.219 1 95.31 179 ARG B CA 1
ATOM 2764 C C . ARG B 1 179 ? -5.309 7.094 15.469 1 95.31 179 ARG B C 1
ATOM 2766 O O . ARG B 1 179 ? -5.82 8.039 14.867 1 95.31 179 ARG B O 1
ATOM 2773 N N . ARG B 1 180 ? -4.367 7.219 16.328 1 94.69 180 ARG B N 1
ATOM 2774 C CA . ARG B 1 180 ? -3.793 8.531 16.609 1 94.69 180 ARG B CA 1
ATOM 2775 C C . ARG B 1 180 ? -3.205 9.156 15.352 1 94.69 180 ARG B C 1
ATOM 2777 O O . ARG B 1 180 ? -3.344 10.359 15.133 1 94.69 180 ARG B O 1
ATOM 2784 N N . GLY B 1 181 ? -2.523 8.297 14.547 1 94.88 181 GLY B N 1
ATOM 2785 C CA . GLY B 1 181 ? -1.973 8.781 13.289 1 94.88 181 GLY B CA 1
ATOM 2786 C C . GLY B 1 181 ? -3.031 9.297 12.336 1 94.88 181 GLY B C 1
ATOM 2787 O O . GLY B 1 181 ? -2.844 10.328 11.688 1 94.88 181 GLY B O 1
ATOM 2788 N N . THR B 1 182 ? -4.133 8.625 12.258 1 97.25 182 THR B N 1
ATOM 2789 C CA . THR B 1 182 ? -5.238 9.039 11.398 1 97.25 182 THR B CA 1
ATOM 2790 C C . THR B 1 182 ? -5.816 10.375 11.875 1 97.25 182 THR B C 1
ATOM 2792 O O . THR B 1 182 ? -6.078 11.266 11.062 1 97.25 182 THR B O 1
ATOM 2795 N N . HIS B 1 183 ? -6 10.492 13.188 1 97.56 183 HIS B N 1
ATOM 2796 C CA . HIS B 1 183 ? -6.488 11.742 13.766 1 97.56 183 HIS B CA 1
ATOM 2797 C C . HIS B 1 183 ? -5.527 12.898 13.477 1 97.56 183 HIS B C 1
ATOM 2799 O O . HIS B 1 183 ? -5.953 13.969 13.039 1 97.56 183 HIS B O 1
ATOM 2805 N N . LEU B 1 184 ? -4.309 12.664 13.688 1 96.56 184 LEU B N 1
ATOM 2806 C CA . LEU B 1 184 ? -3.312 13.711 13.484 1 96.56 184 LEU B CA 1
ATOM 2807 C C . LEU B 1 184 ? -3.285 14.156 12.023 1 96.56 184 LEU B C 1
ATOM 2809 O O . LEU B 1 184 ? -3.176 15.352 11.742 1 96.56 184 LEU B O 1
ATOM 2813 N N . LEU B 1 185 ? -3.322 13.219 11.125 1 97.25 185 LEU B N 1
ATOM 2814 C CA . LEU B 1 185 ? -3.342 13.547 9.703 1 97.25 185 LEU B CA 1
ATOM 2815 C C . LEU B 1 185 ? -4.492 14.492 9.383 1 97.25 185 LEU B C 1
ATOM 2817 O O . LEU B 1 185 ? -4.273 15.57 8.82 1 97.25 185 LEU B O 1
ATOM 2821 N N . LEU B 1 186 ? -5.652 14.125 9.781 1 97.88 186 LEU B N 1
ATOM 2822 C CA . LEU B 1 186 ? -6.828 14.906 9.422 1 97.88 186 LEU B CA 1
ATOM 2823 C C . LEU B 1 186 ? -6.848 16.234 10.172 1 97.88 186 LEU B C 1
ATOM 2825 O O . LEU B 1 186 ? -7.246 17.266 9.609 1 97.88 186 LEU B O 1
ATOM 2829 N N . GLU B 1 187 ? -6.477 16.25 11.445 1 96.56 187 GLU B N 1
ATOM 2830 C CA . GLU B 1 187 ? -6.406 17.5 12.203 1 96.56 187 GLU B CA 1
ATOM 2831 C C . GLU B 1 187 ? -5.414 18.469 11.57 1 96.56 187 GLU B C 1
ATOM 2833 O O . GLU B 1 187 ? -5.699 19.672 11.445 1 96.56 187 GLU B O 1
ATOM 2838 N N . SER B 1 188 ? -4.25 17.969 11.211 1 95.06 188 SER B N 1
ATOM 2839 C CA . SER B 1 188 ? -3.225 18.828 10.617 1 95.06 188 SER B CA 1
ATOM 2840 C C . SER B 1 188 ? -3.697 19.422 9.297 1 95.06 188 SER B C 1
ATOM 2842 O O . SER B 1 188 ? -3.32 20.547 8.953 1 95.06 188 SER B O 1
ATOM 2844 N N . LEU B 1 189 ? -4.539 18.75 8.562 1 95.94 189 LEU B N 1
ATOM 2845 C CA . LEU B 1 189 ? -4.969 19.172 7.234 1 95.94 189 LEU B CA 1
ATOM 2846 C C . LEU B 1 189 ? -6.191 20.078 7.328 1 95.94 189 LEU B C 1
ATOM 2848 O O . LEU B 1 189 ? -6.402 20.938 6.469 1 95.94 189 LEU B O 1
ATOM 2852 N N . LEU B 1 190 ? -6.98 19.906 8.414 1 96.62 190 LEU B N 1
ATOM 2853 C CA . LEU B 1 190 ? -8.305 20.516 8.359 1 96.62 190 LEU B CA 1
ATOM 2854 C C . LEU B 1 190 ? -8.508 21.484 9.523 1 96.62 190 LEU B C 1
ATOM 2856 O O . LEU B 1 190 ? -9.375 22.344 9.477 1 96.62 190 LEU B O 1
ATOM 2860 N N . ALA B 1 191 ? -7.824 21.25 10.594 1 93.81 191 ALA B N 1
ATOM 2861 C CA . ALA B 1 191 ? -8.086 22.062 11.773 1 93.81 191 ALA B CA 1
ATOM 2862 C C . ALA B 1 191 ? -7.836 23.547 11.484 1 93.81 191 ALA B C 1
ATOM 2864 O O . ALA B 1 191 ? -6.902 23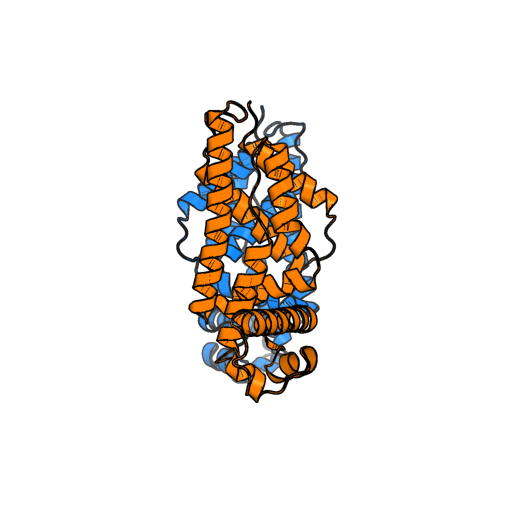.891 10.758 1 93.81 191 ALA B O 1
ATOM 2865 N N . PRO B 1 192 ? -8.688 24.375 12.031 1 85.56 192 PRO B N 1
ATOM 2866 C CA . PRO B 1 192 ? -8.438 25.812 11.898 1 85.56 192 PRO B CA 1
ATOM 2867 C C . PRO B 1 192 ? -7.117 26.25 12.523 1 85.56 192 PRO B C 1
ATOM 2869 O O . PRO B 1 192 ? -6.652 25.641 13.484 1 85.56 192 PRO B O 1
ATOM 2872 N N . VAL B 1 193 ? -6.27 27.141 11.844 1 68.94 193 VAL B N 1
ATOM 2873 C CA . VAL B 1 193 ? -5.023 27.688 12.359 1 68.94 193 VAL B CA 1
ATOM 2874 C C . VAL B 1 193 ? -5.328 28.75 13.414 1 68.94 193 VAL B C 1
ATOM 2876 O O . VAL B 1 193 ? -6.316 29.484 13.297 1 68.94 193 VAL B O 1
#

Organism: NCBI:txid68569

Secondary structure (DSSP, 8-state):
-----HHHHHHHHHHHHHHHHHHHHHH-TTT--HHHHHHHHT--HHHHHHH-SSHHHHHHHHHHHHHHTT-PPP-SSHHHHHHHHIIIIIGGG-SHHHHHHHHHHHHHHTT-HHHHHHHHHHHHHHHHHHHHHHHHHHHTTSS-TT--HHHHHHHHHHHHHHHHHHHHH-----HHHHHHHHHHHHHHHHS--/-----HHHHHHHHHHHHHHHHHHHHHH-TTT--HHHHHHHHT--HHHHHHH-SSHHHHHHHHHHHHHHTT-PPP-SSHHHHHHHHIIIIIGGG-SHHHHHHHHHHHHHHTT-HHHHHHHHHHHHHHHHHHHHHHHHHHHTTSS-TT--HHHHHHHHHHHHHHHHHHHHH-----HHHHHHHHHHHHHHHHS--